Protein AF-A0A815XI98-F1 (afdb_monomer_lite)

Organism: Adineta ricciae (NCBI:txid249248)

Structure (mmCIF, N/CA/C/O backbone):
data_AF-A0A815XI98-F1
#
_entry.id   AF-A0A815XI98-F1
#
loop_
_atom_site.group_PDB
_atom_site.id
_atom_site.type_symbol
_atom_site.label_atom_id
_atom_site.label_alt_id
_atom_site.label_comp_id
_atom_site.label_asym_id
_atom_site.label_entity_id
_atom_site.label_seq_id
_atom_site.pdbx_PDB_ins_code
_atom_site.Cartn_x
_atom_site.Cartn_y
_atom_site.Cartn_z
_atom_site.occupancy
_atom_site.B_iso_or_equiv
_atom_site.auth_seq_id
_atom_site.auth_comp_id
_atom_site.auth_asym_id
_atom_site.auth_atom_id
_atom_site.pdbx_PDB_model_num
ATOM 1 N N . MET A 1 1 ? 34.589 4.190 25.128 1.00 54.66 1 MET A N 1
ATOM 2 C CA . MET A 1 1 ? 33.987 3.028 24.433 1.00 54.66 1 MET A CA 1
ATOM 3 C C . MET A 1 1 ? 32.978 3.466 23.371 1.00 54.66 1 MET A C 1
ATOM 5 O O . MET A 1 1 ? 33.298 3.314 22.204 1.00 54.66 1 MET A O 1
ATOM 9 N N . LEU A 1 2 ? 31.839 4.085 23.725 1.00 56.47 2 LEU A N 1
ATOM 10 C CA . LEU A 1 2 ? 30.822 4.555 22.756 1.00 56.47 2 LEU A CA 1
ATOM 11 C C . LEU A 1 2 ? 31.383 5.462 21.649 1.00 56.47 2 LEU A C 1
ATOM 13 O O . LEU A 1 2 ? 31.062 5.278 20.483 1.00 56.47 2 LEU A O 1
ATOM 17 N N . LYS A 1 3 ? 32.297 6.374 21.998 1.00 63.66 3 LYS A N 1
ATOM 18 C CA . LYS A 1 3 ? 32.997 7.234 21.032 1.00 63.66 3 LYS A CA 1
ATOM 19 C C . LYS A 1 3 ? 33.778 6.442 19.970 1.00 63.66 3 LYS A C 1
ATOM 21 O O . LYS A 1 3 ? 33.716 6.784 18.801 1.00 63.66 3 LYS A O 1
ATOM 26 N N . ILE A 1 4 ? 34.463 5.362 20.354 1.00 65.94 4 ILE A N 1
ATOM 27 C CA . ILE A 1 4 ? 35.226 4.506 19.423 1.00 65.94 4 ILE A CA 1
ATOM 28 C C . ILE A 1 4 ? 34.272 3.709 18.526 1.00 65.94 4 ILE A C 1
ATOM 30 O O . ILE A 1 4 ? 34.509 3.583 17.329 1.00 65.94 4 ILE A O 1
ATOM 34 N N . PHE A 1 5 ? 33.153 3.230 19.076 1.00 60.12 5 PHE A N 1
ATOM 35 C CA . PHE A 1 5 ? 32.106 2.594 18.275 1.00 60.12 5 PHE A CA 1
ATOM 36 C C . PHE A 1 5 ? 31.505 3.556 17.249 1.00 60.12 5 PHE A C 1
ATOM 38 O O . PHE A 1 5 ? 31.432 3.210 16.077 1.00 60.12 5 PHE A O 1
ATOM 45 N N . ALA A 1 6 ? 31.149 4.774 17.654 1.00 61.34 6 ALA A N 1
ATOM 46 C CA . ALA A 1 6 ? 30.619 5.775 16.734 1.00 61.34 6 ALA A CA 1
ATOM 47 C C . ALA A 1 6 ? 31.638 6.137 15.641 1.00 61.34 6 ALA A C 1
ATOM 49 O O . ALA A 1 6 ? 31.284 6.182 14.468 1.00 61.34 6 ALA A O 1
ATOM 50 N N . LEU A 1 7 ? 32.912 6.325 16.007 1.00 65.50 7 LEU A N 1
ATOM 51 C CA . LEU A 1 7 ? 33.977 6.639 15.052 1.00 65.50 7 LEU A CA 1
ATOM 52 C C . LEU A 1 7 ? 34.258 5.492 14.074 1.00 65.50 7 LEU A C 1
ATOM 54 O O . LEU A 1 7 ? 34.400 5.759 12.886 1.00 65.50 7 LEU A O 1
ATOM 58 N N . SER A 1 8 ? 34.289 4.232 14.528 1.00 66.44 8 SER A N 1
ATOM 59 C CA . SER A 1 8 ? 34.468 3.081 13.622 1.00 66.44 8 SER A CA 1
ATOM 60 C C . SER A 1 8 ? 33.326 2.975 12.610 1.00 66.44 8 SER A C 1
ATOM 62 O O . SER A 1 8 ? 33.580 2.873 11.416 1.00 66.44 8 SER A O 1
ATOM 64 N N . VAL A 1 9 ? 32.075 3.131 13.059 1.00 64.25 9 VAL A N 1
ATOM 65 C CA . VAL A 1 9 ? 30.903 3.127 12.172 1.00 64.25 9 VAL A CA 1
ATOM 66 C C . VAL A 1 9 ? 30.964 4.272 11.160 1.00 64.25 9 VAL A C 1
ATOM 68 O O . VAL A 1 9 ? 30.752 4.040 9.977 1.00 64.25 9 VAL A O 1
ATOM 71 N N . LEU A 1 10 ? 31.292 5.493 11.596 1.00 63.66 10 LEU A N 1
ATOM 72 C CA . LEU A 1 10 ? 31.389 6.665 10.719 1.00 63.66 10 LEU A CA 1
ATOM 73 C C . LEU A 1 10 ? 32.532 6.564 9.695 1.00 63.66 10 LEU A C 1
ATOM 75 O O . LEU A 1 10 ? 32.391 7.043 8.570 1.00 63.66 10 LEU A O 1
ATOM 79 N N . LEU A 1 11 ? 33.662 5.958 10.067 1.00 63.94 11 LEU A N 1
ATOM 80 C CA . LEU A 1 11 ? 34.825 5.795 9.189 1.00 63.94 11 LEU A CA 1
ATOM 81 C C . LEU A 1 11 ? 34.661 4.648 8.179 1.00 63.94 11 LEU A C 1
ATOM 83 O O . LEU A 1 11 ? 35.259 4.721 7.103 1.00 63.94 11 LEU A O 1
ATOM 87 N N . ASP A 1 12 ? 33.837 3.646 8.495 1.00 62.38 12 ASP A N 1
ATOM 88 C CA . ASP A 1 12 ? 33.505 2.524 7.608 1.00 62.38 12 ASP A CA 1
ATOM 89 C C . ASP A 1 12 ? 32.353 2.843 6.628 1.00 62.38 12 ASP A C 1
ATOM 91 O O . ASP A 1 12 ? 32.101 2.068 5.700 1.00 62.38 12 ASP A O 1
ATOM 95 N N . MET A 1 13 ? 31.672 3.993 6.767 1.00 60.31 13 MET A N 1
ATOM 96 C CA . MET A 1 13 ? 30.666 4.444 5.796 1.00 60.31 13 MET A CA 1
ATOM 97 C C . MET A 1 13 ? 31.319 4.769 4.444 1.00 60.31 13 MET A C 1
ATOM 99 O O . MET A 1 13 ? 32.138 5.693 4.319 1.00 60.31 13 MET A O 1
ATOM 103 N N . LYS A 1 14 ? 30.941 3.980 3.429 1.00 52.94 14 LYS A N 1
ATOM 104 C CA . LYS A 1 14 ? 31.511 4.052 2.080 1.00 52.94 14 LYS A CA 1
ATOM 105 C C . LYS A 1 14 ? 30.883 5.134 1.206 1.00 52.94 14 LYS A C 1
ATOM 107 O O . LYS A 1 14 ? 31.637 5.706 0.438 1.00 52.94 14 LYS A O 1
ATOM 112 N N . ASP A 1 15 ? 29.597 5.466 1.371 1.00 46.56 15 ASP A N 1
ATOM 113 C CA . ASP A 1 15 ? 28.979 6.624 0.708 1.00 46.56 15 ASP A CA 1
ATOM 114 C C . ASP A 1 15 ? 27.633 7.054 1.337 1.00 46.56 15 ASP A C 1
ATOM 116 O O . ASP A 1 15 ? 26.869 6.187 1.770 1.00 46.56 15 ASP A O 1
ATOM 120 N N . PRO A 1 16 ? 27.314 8.367 1.357 1.00 47.84 16 PRO A N 1
ATOM 121 C CA . PRO A 1 16 ? 28.192 9.474 0.973 1.00 47.84 16 PRO A CA 1
ATOM 122 C C . PRO A 1 16 ? 29.319 9.679 1.995 1.00 47.84 16 PRO A C 1
ATOM 124 O O . PRO A 1 16 ? 29.138 9.496 3.202 1.00 47.84 16 PRO A O 1
ATOM 127 N N . LEU A 1 17 ? 30.504 10.064 1.519 1.00 57.66 17 LEU A N 1
ATOM 128 C CA . LEU A 1 17 ? 31.638 10.379 2.387 1.00 57.66 17 LEU A CA 1
ATOM 129 C C . LEU A 1 17 ? 31.321 11.633 3.226 1.00 57.66 17 LEU A C 1
ATOM 131 O O . LEU A 1 17 ? 31.440 12.756 2.751 1.00 57.66 17 LEU A O 1
ATOM 135 N N . ILE A 1 18 ? 30.931 11.436 4.489 1.00 61.84 18 ILE A N 1
ATOM 136 C CA . ILE A 1 18 ? 30.542 12.522 5.417 1.00 61.84 18 ILE A CA 1
ATOM 137 C C . ILE A 1 18 ? 31.708 13.482 5.723 1.00 61.84 18 ILE A C 1
ATOM 139 O O . ILE A 1 18 ? 31.492 14.656 6.008 1.00 61.84 18 ILE A O 1
ATOM 143 N N . PHE A 1 19 ? 32.945 12.984 5.667 1.00 69.94 19 PHE A N 1
ATOM 144 C CA . PHE A 1 19 ? 34.149 13.710 6.068 1.00 69.94 19 PHE A CA 1
ATOM 145 C C . PHE A 1 19 ? 35.164 13.767 4.933 1.00 69.94 19 PHE A C 1
ATOM 147 O O . PHE A 1 19 ? 35.388 12.763 4.246 1.00 69.94 19 PHE A O 1
ATOM 154 N N . GLU A 1 20 ? 35.833 14.912 4.814 1.00 78.38 20 GLU A N 1
ATOM 155 C CA . GLU A 1 20 ? 36.963 15.098 3.907 1.00 78.38 20 GLU A CA 1
ATOM 156 C C . GLU A 1 20 ? 38.133 14.171 4.275 1.00 78.38 20 GLU A C 1
ATOM 158 O O . GLU A 1 20 ? 38.269 13.716 5.414 1.00 78.38 20 GLU A O 1
ATOM 163 N N . ILE A 1 21 ? 39.018 13.897 3.313 1.00 76.00 21 ILE A N 1
ATOM 164 C CA . ILE A 1 21 ? 40.137 12.951 3.476 1.00 76.00 21 ILE A CA 1
ATOM 165 C C . ILE A 1 21 ? 41.007 13.300 4.692 1.00 76.00 21 ILE A C 1
ATOM 167 O O . ILE A 1 21 ? 41.386 12.406 5.449 1.00 76.00 21 ILE A O 1
ATOM 171 N N . GLN A 1 22 ? 41.290 14.586 4.905 1.00 76.94 22 GLN A N 1
ATOM 172 C CA . GLN A 1 22 ? 42.129 15.046 6.009 1.00 76.94 22 GLN A CA 1
ATOM 173 C C . GLN A 1 22 ? 41.424 14.892 7.365 1.00 76.94 22 GLN A C 1
ATOM 175 O O . GLN A 1 22 ? 41.992 14.319 8.290 1.00 76.94 22 GLN A O 1
ATOM 180 N N . GLN A 1 23 ? 40.136 15.240 7.441 1.00 78.19 23 GLN A N 1
ATOM 181 C CA . GLN A 1 23 ? 39.309 15.008 8.631 1.00 78.19 23 GLN A CA 1
ATOM 182 C C . GLN A 1 23 ? 39.210 13.514 8.975 1.00 78.19 23 GLN A C 1
ATOM 184 O O . GLN A 1 23 ? 39.275 13.134 10.139 1.00 78.19 23 GLN A O 1
ATOM 189 N N . ARG A 1 24 ? 39.107 12.633 7.970 1.00 76.00 24 ARG A N 1
ATOM 190 C CA . ARG A 1 24 ? 39.128 11.177 8.187 1.00 76.00 24 ARG A CA 1
ATOM 191 C C . ARG A 1 24 ? 40.455 10.698 8.764 1.00 76.00 24 ARG A C 1
ATOM 193 O O . ARG A 1 24 ? 40.449 9.792 9.592 1.00 76.00 24 ARG A O 1
ATOM 200 N N . GLN A 1 25 ? 41.580 11.262 8.331 1.00 78.25 25 GLN A N 1
ATOM 201 C CA . GLN A 1 25 ? 42.891 10.929 8.893 1.00 78.25 25 GLN A CA 1
ATOM 202 C C . GLN A 1 25 ? 42.990 11.372 10.357 1.00 78.25 25 GLN A C 1
ATOM 204 O O . GLN A 1 25 ? 43.386 10.564 11.197 1.00 78.25 25 GLN A O 1
ATOM 209 N N . ASP A 1 26 ? 42.531 12.581 10.679 1.00 81.69 26 ASP A N 1
ATOM 210 C CA . ASP A 1 26 ? 42.512 13.096 12.053 1.00 81.69 26 ASP A CA 1
ATOM 211 C C . ASP A 1 26 ? 41.617 12.245 12.970 1.00 81.69 26 ASP A C 1
ATOM 213 O O . ASP A 1 26 ? 42.039 11.835 14.053 1.00 81.69 26 ASP A O 1
ATOM 217 N N . LEU A 1 27 ? 40.420 11.872 12.505 1.00 81.62 27 LEU A N 1
ATOM 218 C CA . LEU A 1 27 ? 39.495 11.002 13.242 1.00 81.62 27 LEU A CA 1
ATOM 219 C C . LEU A 1 27 ? 40.046 9.579 13.431 1.00 81.62 27 LEU A C 1
ATOM 221 O O . LEU A 1 27 ? 39.826 8.963 14.476 1.00 81.62 27 LEU A O 1
ATOM 225 N N . ARG A 1 28 ? 40.786 9.042 12.448 1.00 82.38 28 ARG A N 1
ATOM 226 C CA . ARG A 1 28 ? 41.479 7.745 12.573 1.00 82.38 28 ARG A CA 1
ATOM 227 C C . ARG A 1 28 ? 42.551 7.799 13.658 1.00 82.38 28 ARG A C 1
ATOM 229 O O . ARG A 1 28 ? 42.597 6.904 14.499 1.00 82.38 28 ARG A O 1
ATOM 236 N N . LEU A 1 29 ? 43.371 8.851 13.670 1.00 83.06 29 LEU A N 1
ATOM 237 C CA . LEU A 1 29 ? 44.389 9.073 14.701 1.00 83.06 29 LEU A CA 1
ATOM 238 C C . LEU A 1 29 ? 43.757 9.228 16.087 1.00 83.06 29 LEU A C 1
ATOM 240 O O . LEU A 1 29 ? 44.207 8.613 17.053 1.00 83.06 29 LEU A O 1
ATOM 244 N N . GLU A 1 30 ? 42.677 10.000 16.184 1.00 84.12 30 GLU A N 1
ATOM 245 C CA . GLU A 1 30 ? 41.928 10.182 17.424 1.00 84.12 30 GLU A CA 1
ATOM 246 C C . GLU A 1 30 ? 41.351 8.858 17.942 1.00 84.12 30 GLU A C 1
ATOM 248 O O . GLU A 1 30 ? 41.430 8.572 19.143 1.00 84.12 30 GLU A O 1
ATOM 253 N N . MET A 1 31 ? 40.806 8.026 17.049 1.00 81.06 31 MET A N 1
ATOM 254 C CA . MET A 1 31 ? 40.276 6.712 17.404 1.00 81.06 31 MET A CA 1
ATOM 255 C C . MET A 1 31 ? 41.380 5.782 17.918 1.00 81.06 31 MET A C 1
ATOM 257 O O . MET A 1 31 ? 41.181 5.132 18.945 1.00 81.06 31 MET A O 1
ATOM 261 N N . ILE A 1 32 ? 42.543 5.752 17.260 1.00 85.06 32 ILE A N 1
ATOM 262 C CA . ILE A 1 32 ? 43.678 4.904 17.656 1.00 85.06 32 ILE A CA 1
ATOM 263 C C . ILE A 1 32 ? 44.251 5.346 19.008 1.00 85.06 32 ILE A C 1
ATOM 265 O O . ILE A 1 32 ? 44.410 4.514 19.902 1.00 85.06 32 ILE A O 1
ATOM 269 N N . ASN A 1 33 ? 44.461 6.649 19.208 1.00 84.62 33 ASN A N 1
ATOM 270 C CA . ASN A 1 33 ? 44.928 7.197 20.484 1.00 84.62 33 ASN A CA 1
ATOM 271 C C . ASN A 1 33 ? 43.933 6.906 21.618 1.00 84.62 33 ASN A C 1
ATOM 273 O O . ASN A 1 33 ? 44.312 6.471 22.706 1.00 84.62 33 ASN A O 1
ATOM 277 N N . SER A 1 34 ? 42.636 7.092 21.355 1.00 83.38 34 SER A N 1
ATOM 278 C CA . SER A 1 34 ? 41.578 6.787 22.325 1.00 83.38 34 SER A CA 1
ATOM 279 C C . SER A 1 34 ? 41.538 5.299 22.674 1.00 83.38 34 SER A C 1
ATOM 281 O O . SER A 1 34 ? 41.301 4.943 23.829 1.00 83.38 34 SER A O 1
ATOM 283 N N . LEU A 1 35 ? 41.762 4.426 21.688 1.00 84.12 35 LEU A N 1
ATOM 284 C CA . LEU A 1 35 ? 41.793 2.982 21.879 1.00 84.12 35 LEU A CA 1
ATOM 285 C C . LEU A 1 35 ? 42.987 2.561 22.744 1.00 84.12 35 LEU A C 1
ATOM 287 O O . LEU A 1 35 ? 42.787 1.832 23.714 1.00 84.12 35 LEU A O 1
ATOM 291 N N . GLN A 1 36 ? 44.189 3.071 22.458 1.00 85.50 36 GLN A N 1
ATOM 292 C CA . GLN A 1 36 ? 45.397 2.798 23.248 1.00 85.50 36 GLN A CA 1
ATOM 293 C C . GLN A 1 36 ? 45.235 3.179 24.720 1.00 85.50 36 GLN A C 1
ATOM 295 O O . GLN A 1 36 ? 45.590 2.399 25.598 1.00 85.50 36 GLN A O 1
ATOM 300 N N . ILE A 1 37 ? 44.659 4.351 24.996 1.00 86.25 37 ILE A N 1
ATOM 301 C CA . ILE A 1 37 ? 44.446 4.835 26.368 1.00 86.25 37 ILE A CA 1
ATOM 302 C C . ILE A 1 37 ? 43.427 3.962 27.115 1.00 86.25 37 ILE A C 1
ATOM 304 O O . ILE A 1 37 ? 43.558 3.725 28.316 1.00 86.25 37 ILE A O 1
ATOM 308 N N . LEU A 1 38 ? 42.388 3.491 26.420 1.00 84.12 38 LEU A N 1
ATOM 309 C CA . LEU A 1 38 ? 41.293 2.749 27.042 1.00 84.12 38 LEU A CA 1
ATOM 310 C C . LEU A 1 38 ? 41.606 1.266 27.247 1.00 84.12 38 LEU A C 1
ATOM 312 O O . LEU A 1 38 ? 41.180 0.705 28.256 1.00 84.12 38 LEU A O 1
ATOM 316 N N . LEU A 1 39 ? 42.331 0.631 26.322 1.00 84.81 39 LEU A N 1
ATOM 317 C CA . LEU A 1 39 ? 42.573 -0.815 26.316 1.00 84.81 39 LEU A CA 1
ATOM 318 C C . LEU A 1 39 ? 43.079 -1.385 27.653 1.00 84.81 39 LEU A C 1
ATOM 320 O O . LEU A 1 39 ? 42.481 -2.363 28.108 1.00 84.81 39 LEU A O 1
ATOM 324 N N . PRO A 1 40 ? 44.084 -0.795 28.336 1.00 87.00 40 PRO A N 1
ATOM 325 C CA . PRO A 1 40 ? 44.597 -1.318 29.605 1.00 87.00 40 PRO A CA 1
ATOM 326 C C . PRO A 1 40 ? 43.536 -1.449 30.703 1.00 87.00 40 PRO A C 1
ATOM 328 O O . PRO A 1 40 ? 43.614 -2.357 31.528 1.00 87.00 40 PRO A O 1
ATOM 331 N N . ASN A 1 41 ? 42.505 -0.603 30.684 1.00 83.12 41 ASN A N 1
ATOM 332 C CA . ASN A 1 41 ? 41.487 -0.530 31.735 1.00 83.12 41 ASN A CA 1
ATOM 333 C C . ASN A 1 41 ? 40.237 -1.377 31.445 1.00 83.12 41 ASN A C 1
ATOM 335 O O . ASN A 1 41 ? 39.318 -1.426 32.260 1.00 83.12 41 ASN A O 1
ATOM 339 N N . LEU A 1 42 ? 40.173 -2.042 30.288 1.00 80.31 42 LEU A N 1
ATOM 340 C CA . LEU A 1 42 ? 39.021 -2.845 29.879 1.00 80.31 42 LEU A CA 1
ATOM 341 C C . LEU A 1 42 ? 39.196 -4.331 30.225 1.00 80.31 42 LEU A C 1
ATOM 343 O O . LEU A 1 42 ? 40.313 -4.850 30.275 1.00 80.31 42 LEU A O 1
ATOM 347 N N . SER A 1 43 ? 38.077 -5.037 30.421 1.00 76.44 43 SER A N 1
ATOM 348 C CA . SER A 1 43 ? 38.062 -6.510 30.476 1.00 76.44 43 SER A CA 1
ATOM 349 C C . SER A 1 43 ? 38.537 -7.112 29.147 1.00 76.44 43 SER A C 1
ATOM 351 O O . SER A 1 43 ? 38.374 -6.462 28.108 1.00 76.44 43 SER A O 1
ATOM 353 N N . LEU A 1 44 ? 39.022 -8.359 29.150 1.00 71.50 44 LEU A N 1
ATOM 354 C CA . LEU A 1 44 ? 39.527 -9.036 27.947 1.00 71.50 44 LEU A CA 1
ATOM 355 C C . LEU A 1 44 ? 38.529 -8.998 26.781 1.00 71.50 44 LEU A C 1
ATOM 357 O O . LEU A 1 44 ? 38.919 -8.716 25.651 1.00 71.50 44 LEU A O 1
ATOM 361 N N . LEU A 1 45 ? 37.241 -9.223 27.050 1.00 64.31 45 LEU A N 1
ATOM 362 C CA . LEU A 1 45 ? 36.208 -9.260 26.012 1.00 64.31 45 LEU A CA 1
ATOM 363 C C . LEU A 1 45 ? 35.997 -7.897 25.347 1.00 64.31 45 LEU A C 1
ATOM 365 O O . LEU A 1 45 ? 36.019 -7.795 24.123 1.00 64.31 45 LEU A O 1
ATOM 369 N N . PHE A 1 46 ? 35.847 -6.834 26.141 1.00 67.00 46 PHE A N 1
ATOM 370 C CA . PHE A 1 46 ? 35.688 -5.477 25.608 1.00 67.00 46 PHE A CA 1
ATOM 371 C C . PHE A 1 46 ? 36.953 -4.972 24.909 1.00 67.00 46 PHE A C 1
ATOM 373 O O . PHE A 1 46 ? 36.850 -4.290 23.891 1.00 67.00 46 PHE A O 1
ATOM 380 N N . ALA A 1 47 ? 38.134 -5.328 25.421 1.00 75.81 47 ALA A N 1
ATOM 381 C CA . ALA A 1 47 ? 39.403 -5.017 24.774 1.00 75.81 47 ALA A CA 1
ATOM 382 C C . ALA A 1 47 ? 39.517 -5.712 23.407 1.00 75.81 47 ALA A C 1
ATOM 384 O O . ALA A 1 47 ? 39.805 -5.063 22.405 1.00 75.81 47 ALA A O 1
ATOM 385 N N . THR A 1 48 ? 39.195 -7.007 23.357 1.00 71.62 48 THR A N 1
ATOM 386 C CA . THR A 1 48 ? 39.200 -7.819 22.132 1.00 71.62 48 THR A CA 1
ATOM 387 C C . THR A 1 48 ? 38.217 -7.286 21.091 1.00 71.62 48 THR A C 1
ATOM 389 O O . THR A 1 48 ? 38.577 -7.119 19.928 1.00 71.62 48 THR A O 1
ATOM 392 N N . LEU A 1 49 ? 36.991 -6.958 21.507 1.00 69.00 49 LEU A N 1
ATOM 393 C CA . LEU A 1 49 ? 35.956 -6.425 20.624 1.00 69.00 49 LEU A CA 1
ATOM 394 C C . LEU A 1 49 ? 36.382 -5.098 19.980 1.00 69.00 49 LEU A C 1
ATOM 396 O O . LEU A 1 49 ? 36.272 -4.943 18.767 1.00 69.00 49 LEU A O 1
ATOM 400 N N . LEU A 1 50 ? 36.880 -4.147 20.777 1.00 69.69 50 LEU A N 1
ATOM 401 C CA . LEU A 1 50 ? 37.327 -2.854 20.253 1.00 69.69 50 LEU A CA 1
ATOM 402 C C . LEU A 1 50 ? 38.560 -2.992 19.352 1.00 69.69 50 LEU A C 1
ATOM 404 O O . LEU A 1 50 ? 38.651 -2.308 18.337 1.00 69.69 50 LEU A O 1
ATOM 408 N N . PHE A 1 51 ? 39.478 -3.896 19.691 1.00 80.69 51 PHE A N 1
ATOM 409 C CA . PHE A 1 51 ? 40.659 -4.167 18.879 1.00 80.69 51 PHE A CA 1
ATOM 410 C C . PHE A 1 51 ? 40.303 -4.724 17.500 1.00 80.69 51 PHE A C 1
ATOM 412 O O . PHE A 1 51 ? 40.790 -4.206 16.500 1.00 80.69 51 PHE A O 1
ATOM 419 N N . ILE A 1 52 ? 39.409 -5.717 17.435 1.00 73.31 52 ILE A N 1
ATOM 420 C CA . ILE A 1 52 ? 38.909 -6.278 16.169 1.00 73.31 52 ILE A CA 1
ATOM 421 C C . ILE A 1 52 ? 38.216 -5.198 15.341 1.00 73.31 52 ILE A C 1
ATOM 423 O O . ILE A 1 52 ? 38.488 -5.063 14.152 1.00 73.31 52 ILE A O 1
ATOM 427 N N . ARG A 1 53 ? 37.361 -4.386 15.975 1.00 69.00 53 ARG A N 1
ATOM 428 C CA . ARG A 1 53 ? 36.630 -3.309 15.294 1.00 69.00 53 ARG A CA 1
ATOM 429 C C . ARG A 1 53 ? 37.540 -2.266 14.665 1.00 69.00 53 ARG A C 1
ATOM 431 O O . ARG A 1 53 ? 37.233 -1.776 13.587 1.00 69.00 53 ARG A O 1
ATOM 438 N N . CYS A 1 54 ? 38.648 -1.933 15.314 1.00 75.56 54 CYS A N 1
ATOM 439 C CA . CYS A 1 54 ? 39.592 -0.958 14.781 1.00 75.56 54 CYS A CA 1
ATOM 440 C C . CYS A 1 54 ? 40.674 -1.593 13.893 1.00 75.56 54 CYS A C 1
ATOM 442 O O . CYS A 1 54 ? 41.481 -0.860 13.329 1.00 75.56 54 CYS A O 1
ATOM 444 N N . TYR A 1 55 ? 40.698 -2.922 13.734 1.00 79.06 55 TYR A N 1
ATOM 445 C CA . TYR A 1 55 ? 41.781 -3.637 13.053 1.00 79.06 55 TYR A CA 1
ATOM 446 C C . TYR A 1 55 ? 41.917 -3.296 11.563 1.00 79.06 55 TYR A C 1
ATOM 448 O O . TYR A 1 55 ? 43.005 -3.420 11.007 1.00 79.06 55 TYR A O 1
ATOM 456 N N . SER A 1 56 ? 40.865 -2.779 10.921 1.00 73.31 56 SER A N 1
ATOM 457 C CA . SER A 1 56 ? 40.948 -2.223 9.560 1.00 73.31 56 SER A CA 1
ATOM 458 C C . SER A 1 56 ? 41.988 -1.099 9.435 1.00 73.31 56 SER A C 1
ATOM 460 O O . SER A 1 56 ? 42.497 -0.843 8.347 1.00 73.31 56 SER A O 1
ATOM 462 N N . LEU A 1 57 ? 42.352 -0.451 10.549 1.00 76.12 57 LEU A N 1
ATOM 463 C CA . LEU A 1 57 ? 43.378 0.588 10.595 1.00 76.12 57 LEU A CA 1
ATOM 464 C C . LEU A 1 57 ? 44.805 0.069 10.820 1.00 76.12 57 LEU A C 1
ATOM 466 O O . LEU A 1 57 ? 45.741 0.871 10.843 1.00 76.12 57 LEU A O 1
ATOM 470 N N . TYR A 1 58 ? 44.991 -1.247 10.954 1.00 77.69 58 TYR A N 1
ATOM 471 C CA . TYR A 1 58 ? 46.297 -1.872 11.169 1.00 77.69 58 TYR A CA 1
ATOM 472 C C . TYR A 1 58 ? 47.319 -1.481 10.090 1.00 77.69 58 TYR A C 1
ATOM 474 O O . TYR A 1 58 ? 48.462 -1.163 10.415 1.00 77.69 58 TYR A O 1
ATOM 482 N N . GLU A 1 59 ? 46.901 -1.428 8.820 1.00 75.69 59 GLU A N 1
ATOM 483 C CA . GLU A 1 59 ? 47.773 -1.051 7.695 1.00 75.69 59 GLU A CA 1
ATOM 484 C C . GLU A 1 59 ? 48.285 0.396 7.791 1.00 75.69 59 GLU A C 1
ATOM 486 O O . GLU A 1 59 ? 49.363 0.705 7.289 1.00 75.69 59 GLU A O 1
ATOM 491 N N . TYR A 1 60 ? 47.545 1.280 8.469 1.00 75.12 60 TYR A N 1
ATOM 492 C CA . TYR A 1 60 ? 47.888 2.697 8.594 1.00 75.12 60 TYR A CA 1
ATOM 493 C C . TYR A 1 60 ? 48.768 3.004 9.815 1.00 75.12 60 TYR A C 1
ATOM 495 O O . TYR A 1 60 ? 49.566 3.938 9.764 1.00 75.12 60 TYR A O 1
ATOM 503 N N . GLN A 1 61 ? 48.639 2.248 10.913 1.00 79.50 61 GLN A N 1
ATOM 504 C CA . GLN A 1 61 ? 49.438 2.431 12.135 1.00 79.50 61 GLN A CA 1
ATOM 505 C C . GLN A 1 61 ? 49.804 1.100 12.795 1.00 79.50 61 GLN A C 1
ATOM 507 O O . GLN A 1 61 ? 49.436 0.817 13.937 1.00 79.50 61 GLN A O 1
ATOM 512 N N . SER A 1 62 ? 50.584 0.290 12.088 1.00 79.25 62 SER A N 1
ATOM 513 C CA . SER A 1 62 ? 50.985 -1.039 12.551 1.00 79.25 62 SER A CA 1
ATOM 514 C C . SER A 1 62 ? 51.613 -1.010 13.949 1.00 79.25 62 SER A C 1
ATOM 516 O O . SER A 1 62 ? 51.174 -1.755 14.819 1.00 79.25 62 SER A O 1
ATOM 518 N N . VAL A 1 63 ? 52.563 -0.108 14.221 1.00 84.25 63 VAL A N 1
ATOM 519 C CA . VAL A 1 63 ? 53.273 -0.002 15.517 1.00 84.25 63 VAL A CA 1
ATOM 520 C C . VAL A 1 63 ? 52.313 0.148 16.704 1.00 84.25 63 VAL A C 1
ATOM 522 O O . VAL A 1 63 ? 52.474 -0.525 17.721 1.00 84.25 63 VAL A O 1
ATOM 525 N N . ALA A 1 64 ? 51.279 0.980 16.558 1.00 82.62 64 ALA A N 1
ATOM 526 C CA . ALA A 1 64 ? 50.276 1.194 17.595 1.00 82.62 64 ALA A CA 1
ATOM 527 C C . ALA A 1 64 ? 49.495 -0.093 17.900 1.00 82.62 64 ALA A C 1
ATOM 529 O O . ALA A 1 64 ? 49.247 -0.408 19.062 1.00 82.62 64 ALA A O 1
ATOM 530 N N . PHE A 1 65 ? 49.151 -0.861 16.865 1.00 84.69 65 PHE A N 1
ATOM 531 C CA . PHE A 1 65 ? 48.435 -2.127 17.006 1.00 84.69 65 PHE A CA 1
ATOM 532 C C . PHE A 1 65 ? 49.288 -3.257 17.582 1.00 84.69 65 PHE A C 1
ATOM 534 O O . PHE A 1 65 ? 48.728 -4.125 18.245 1.00 84.69 65 PHE A O 1
ATOM 541 N N . HIS A 1 66 ? 50.610 -3.247 17.386 1.00 85.44 66 HIS A N 1
ATOM 542 C CA . HIS A 1 66 ? 51.499 -4.209 18.052 1.00 85.44 66 HIS A CA 1
ATOM 543 C C . HIS A 1 66 ? 51.462 -3.999 19.573 1.00 85.44 66 HIS A C 1
ATOM 545 O O . HIS A 1 66 ? 51.172 -4.930 20.315 1.00 85.44 66 HIS A O 1
ATOM 551 N N . GLN A 1 67 ? 51.606 -2.751 20.033 1.00 86.50 67 GLN A N 1
ATOM 552 C CA . GLN A 1 67 ? 51.511 -2.408 21.462 1.00 86.50 67 GLN A CA 1
ATOM 553 C C . GLN A 1 67 ? 50.142 -2.770 22.060 1.00 86.50 67 GLN A C 1
ATOM 555 O O . GLN A 1 67 ? 50.036 -3.247 23.187 1.00 86.50 67 GLN A O 1
ATOM 560 N N . MET A 1 68 ? 49.064 -2.571 21.298 1.00 88.31 68 MET A N 1
ATOM 561 C CA . MET A 1 68 ? 47.723 -2.983 21.719 1.00 88.31 68 MET A CA 1
ATOM 562 C C . MET A 1 68 ? 47.556 -4.505 21.772 1.00 88.31 68 MET A C 1
ATOM 564 O O . MET A 1 68 ? 46.873 -5.007 22.664 1.00 88.31 68 MET A O 1
ATOM 568 N N . ALA A 1 69 ? 48.166 -5.237 20.838 1.00 86.81 69 ALA A N 1
ATOM 569 C CA . ALA A 1 69 ? 48.148 -6.693 20.832 1.00 86.81 69 ALA A CA 1
ATOM 570 C C . ALA A 1 69 ? 48.861 -7.255 22.068 1.00 86.81 69 ALA A C 1
ATOM 572 O O . ALA A 1 69 ? 48.315 -8.151 22.703 1.00 86.81 69 ALA A O 1
ATOM 573 N N . GLU A 1 70 ? 49.995 -6.678 22.478 1.00 88.38 70 GLU A N 1
ATOM 574 C CA . GLU A 1 70 ? 50.692 -7.048 23.720 1.00 88.38 70 GLU A CA 1
ATOM 575 C C . GLU A 1 70 ? 49.785 -6.903 24.954 1.00 88.38 70 GLU A C 1
ATOM 577 O O . GLU A 1 70 ? 49.661 -7.839 25.745 1.00 88.38 70 GLU A O 1
ATOM 582 N N . ILE A 1 71 ? 49.060 -5.782 25.070 1.00 87.94 71 ILE A N 1
ATOM 583 C CA . ILE A 1 71 ? 48.087 -5.552 26.156 1.00 87.94 71 ILE A CA 1
ATOM 584 C C . ILE A 1 71 ? 46.986 -6.625 26.149 1.00 87.94 71 ILE A C 1
ATOM 586 O O . ILE A 1 71 ? 46.536 -7.090 27.200 1.00 87.94 71 ILE A O 1
ATOM 590 N N . ILE A 1 72 ? 46.523 -7.027 24.964 1.00 86.06 72 ILE A N 1
ATOM 591 C CA . ILE A 1 72 ? 45.496 -8.063 24.821 1.00 86.06 72 ILE A CA 1
ATOM 592 C C . ILE A 1 72 ? 46.059 -9.440 25.155 1.00 86.06 72 ILE A C 1
ATOM 594 O O . ILE A 1 72 ? 45.360 -10.202 25.810 1.00 86.06 72 ILE A O 1
ATOM 598 N N . ILE A 1 73 ? 47.299 -9.755 24.778 1.00 87.31 73 ILE A N 1
ATOM 599 C CA . ILE A 1 73 ? 47.984 -11.016 25.112 1.00 87.31 73 ILE A CA 1
ATOM 600 C C . ILE A 1 73 ? 48.165 -11.145 26.628 1.00 87.31 73 ILE A C 1
ATOM 602 O O . ILE A 1 73 ? 47.900 -12.203 27.206 1.00 87.31 73 ILE A O 1
ATOM 606 N N . GLU A 1 74 ? 48.554 -10.061 27.299 1.00 87.75 74 GLU A N 1
ATOM 607 C CA . GLU A 1 74 ? 48.674 -10.027 28.756 1.00 87.75 74 GLU A CA 1
ATOM 608 C C . GLU A 1 74 ? 47.316 -10.290 29.427 1.00 87.75 74 GLU A C 1
ATOM 610 O O . GLU A 1 74 ? 47.182 -11.167 30.286 1.00 87.75 74 GLU A O 1
ATOM 615 N N . LYS A 1 75 ? 46.262 -9.595 28.982 1.00 84.19 75 LYS A N 1
ATOM 616 C CA . LYS A 1 75 ? 44.890 -9.817 29.468 1.00 84.19 75 LYS A CA 1
ATOM 617 C C . LYS A 1 75 ? 44.385 -11.216 29.155 1.00 84.19 75 LYS A C 1
ATOM 619 O O . LYS A 1 75 ? 43.713 -11.819 29.987 1.00 84.19 75 LYS A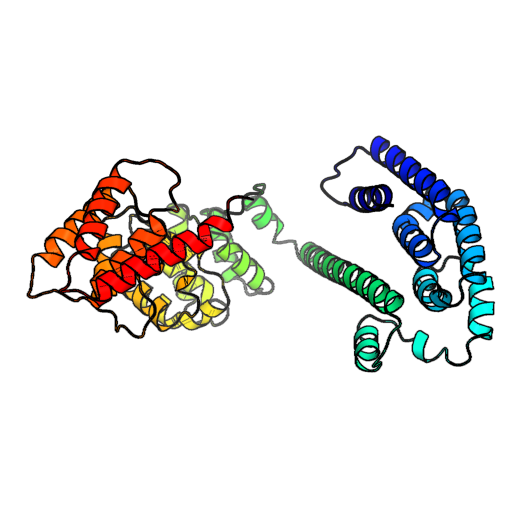 O 1
ATOM 624 N N . PHE A 1 76 ? 44.722 -11.728 27.977 1.00 83.06 76 PHE A N 1
ATOM 625 C CA . PHE A 1 76 ? 44.364 -13.063 27.534 1.00 83.06 76 PHE A CA 1
ATOM 626 C C . PHE A 1 76 ? 44.940 -14.088 28.496 1.00 83.06 76 PHE A C 1
ATOM 628 O O . PHE A 1 76 ? 44.216 -14.953 28.962 1.00 83.06 76 PHE A O 1
ATOM 635 N N . SER A 1 77 ? 46.202 -13.939 28.888 1.00 83.38 77 SER A N 1
ATOM 636 C CA . SER A 1 77 ? 46.879 -14.853 29.812 1.00 83.38 77 SER A CA 1
ATOM 637 C C . SER A 1 77 ? 46.254 -14.852 31.216 1.00 83.38 77 SER A C 1
ATOM 639 O O . SER A 1 77 ? 46.216 -15.889 31.880 1.00 83.38 77 SER A O 1
ATOM 641 N N . ASN A 1 78 ? 45.701 -13.712 31.641 1.00 81.56 78 ASN A N 1
ATOM 642 C CA . ASN A 1 78 ? 45.170 -13.505 32.989 1.00 81.56 78 ASN A CA 1
ATOM 643 C C . ASN A 1 78 ? 43.662 -13.814 33.140 1.00 81.56 78 ASN A C 1
ATOM 645 O O . ASN A 1 78 ? 43.229 -14.201 34.226 1.00 81.56 78 ASN A O 1
ATOM 649 N N . ASP A 1 79 ? 42.851 -13.688 32.083 1.00 72.38 79 ASP A N 1
ATOM 650 C CA . ASP A 1 79 ? 41.379 -13.796 32.141 1.00 72.38 79 ASP A CA 1
ATOM 651 C C . ASP A 1 79 ? 40.849 -15.139 31.592 1.00 72.38 79 ASP A C 1
ATOM 653 O O . ASP A 1 79 ? 40.207 -15.223 30.541 1.00 72.38 79 ASP A O 1
ATOM 657 N N . LYS A 1 80 ? 41.108 -16.216 32.351 1.00 72.50 80 LYS A N 1
ATOM 658 C CA . LYS A 1 80 ? 40.714 -17.608 32.039 1.00 72.50 80 LYS A CA 1
ATOM 659 C C . LYS A 1 80 ? 39.262 -17.818 31.569 1.00 72.50 80 LYS A C 1
ATOM 661 O O . LYS A 1 80 ? 39.087 -18.566 30.607 1.00 72.50 80 LYS A O 1
ATOM 666 N N . PRO A 1 81 ? 38.214 -17.236 32.190 1.00 63.16 81 PRO A N 1
ATOM 667 C CA . PRO A 1 81 ? 36.834 -17.507 31.771 1.00 63.16 81 PRO A CA 1
ATOM 668 C C . PRO A 1 81 ? 36.501 -16.965 30.374 1.00 63.16 81 PRO A C 1
ATOM 670 O O . PRO A 1 81 ? 35.581 -17.468 29.733 1.00 63.16 81 PRO A O 1
ATOM 673 N N . ASN A 1 82 ? 37.259 -15.978 29.891 1.00 62.22 82 ASN A N 1
ATOM 674 C CA . ASN A 1 82 ? 36.985 -15.253 28.652 1.00 62.22 82 ASN A CA 1
ATOM 675 C C . ASN A 1 82 ? 37.981 -15.572 27.518 1.00 62.22 82 ASN A C 1
ATOM 677 O O . ASN A 1 82 ? 37.802 -15.104 26.390 1.00 62.22 82 ASN A O 1
ATOM 681 N N . GLN A 1 83 ? 39.005 -16.389 27.793 1.00 70.81 83 GLN A N 1
ATOM 682 C CA . GLN A 1 83 ? 40.045 -16.787 26.836 1.00 70.81 83 GLN A CA 1
ATOM 683 C C . GLN A 1 83 ? 39.484 -17.465 25.581 1.00 70.81 83 GLN A C 1
ATOM 685 O O . GLN A 1 83 ? 39.916 -17.156 24.478 1.00 70.81 83 GLN A O 1
ATOM 690 N N . GLU A 1 84 ? 38.504 -18.361 25.711 1.00 65.69 84 GLU A N 1
ATOM 691 C CA . GLU A 1 84 ? 37.941 -19.081 24.555 1.00 65.69 84 GLU A CA 1
ATOM 692 C C . GLU A 1 84 ? 37.280 -18.139 23.545 1.00 65.69 84 GLU A C 1
ATOM 694 O O . GLU A 1 84 ? 37.530 -18.230 22.343 1.00 65.69 84 GLU A O 1
ATOM 699 N N . ALA A 1 85 ? 36.460 -17.208 24.035 1.00 59.91 85 ALA A N 1
ATOM 700 C CA . ALA A 1 85 ? 35.770 -16.244 23.190 1.00 59.91 85 ALA A CA 1
ATOM 701 C C . ALA A 1 85 ? 36.762 -15.272 22.535 1.00 59.91 85 ALA A C 1
ATOM 703 O O . ALA A 1 85 ? 36.672 -15.011 21.335 1.00 59.91 85 ALA A O 1
ATOM 704 N N . ALA A 1 86 ? 37.748 -14.789 23.299 1.00 64.31 86 ALA A N 1
ATOM 705 C CA . ALA A 1 86 ? 38.799 -13.926 22.770 1.00 64.31 86 ALA A CA 1
ATOM 706 C C . ALA A 1 86 ? 39.662 -14.644 21.717 1.00 64.31 86 ALA A C 1
ATOM 708 O O . ALA A 1 86 ? 39.986 -14.062 20.685 1.00 64.31 86 ALA A O 1
ATOM 709 N N . PHE A 1 87 ? 39.974 -15.925 21.932 1.00 69.94 87 PHE A N 1
ATOM 710 C CA . PHE A 1 87 ? 40.738 -16.754 21.002 1.00 69.94 87 PHE A CA 1
ATOM 711 C C . PHE A 1 87 ? 40.011 -16.909 19.666 1.00 69.94 87 PHE A C 1
ATOM 713 O O . PHE A 1 87 ? 40.607 -16.687 18.614 1.00 69.94 87 PHE A O 1
ATOM 720 N N . ILE A 1 88 ? 38.720 -17.256 19.702 1.00 61.81 88 ILE A N 1
ATOM 721 C CA . ILE A 1 88 ? 37.899 -17.412 18.493 1.00 61.81 88 ILE A CA 1
ATOM 722 C C . ILE A 1 88 ? 37.879 -16.106 17.696 1.00 61.81 88 ILE A C 1
ATOM 724 O O . ILE A 1 88 ? 38.116 -16.125 16.489 1.00 61.81 88 ILE A O 1
ATOM 728 N N . ALA A 1 89 ? 37.642 -14.984 18.374 1.00 59.47 89 ALA A N 1
ATOM 729 C CA . ALA A 1 89 ? 37.494 -13.684 17.737 1.00 59.47 89 ALA A CA 1
ATOM 730 C C . ALA A 1 89 ? 38.824 -13.165 17.149 1.00 59.47 89 ALA A C 1
ATOM 732 O O . ALA A 1 89 ? 38.870 -12.706 16.011 1.00 59.47 89 ALA A O 1
ATOM 733 N N . LEU A 1 90 ? 39.938 -13.292 17.877 1.00 67.44 90 LEU A N 1
ATOM 734 C CA . LEU A 1 90 ? 41.243 -12.791 17.430 1.00 67.44 90 LEU A CA 1
ATOM 735 C C . LEU A 1 90 ? 41.916 -13.698 16.385 1.00 67.44 90 LEU A C 1
ATOM 737 O O . LEU A 1 90 ? 42.653 -13.205 15.530 1.00 67.44 90 LEU A O 1
ATOM 741 N N . LYS A 1 91 ? 41.649 -15.014 16.394 1.00 66.31 91 LYS A N 1
ATOM 742 C CA . LYS A 1 91 ? 42.187 -15.959 15.394 1.00 66.31 91 LYS A CA 1
ATOM 743 C C . LYS A 1 91 ? 41.768 -15.597 13.966 1.00 66.31 91 LYS A C 1
ATOM 745 O O . LYS A 1 91 ? 42.529 -15.839 13.028 1.00 66.31 91 LYS A O 1
ATOM 750 N N . GLN A 1 92 ? 40.590 -14.995 13.796 1.00 63.56 92 GLN A N 1
ATOM 751 C CA . GLN A 1 92 ? 40.072 -14.567 12.492 1.00 63.56 92 GLN A CA 1
ATOM 752 C C . GLN A 1 92 ? 40.943 -13.486 11.837 1.00 63.56 92 GLN A C 1
ATOM 754 O O . GLN A 1 92 ? 41.078 -13.472 10.616 1.00 63.56 92 GLN A O 1
ATOM 759 N N . LEU A 1 93 ? 41.602 -12.643 12.640 1.00 63.50 93 LEU A N 1
ATOM 760 C CA . LEU A 1 93 ? 42.439 -11.542 12.155 1.00 63.50 93 LEU A CA 1
ATOM 761 C C . LEU A 1 93 ? 43.776 -11.998 11.553 1.00 63.50 93 LEU A C 1
ATOM 763 O O . LEU A 1 93 ? 44.437 -11.211 10.882 1.00 63.50 93 LEU A O 1
ATOM 767 N N . ARG A 1 94 ? 44.201 -13.246 11.816 1.00 65.75 94 ARG A N 1
ATOM 768 C CA . ARG A 1 94 ? 45.506 -13.803 11.396 1.00 65.75 94 ARG A CA 1
ATOM 769 C C . ARG A 1 94 ? 46.709 -12.907 11.746 1.00 65.75 94 ARG A C 1
ATOM 771 O O . ARG A 1 94 ? 47.710 -12.911 11.035 1.00 65.75 94 ARG A O 1
ATOM 778 N N . ASN A 1 95 ? 46.617 -12.146 12.835 1.00 72.62 95 ASN A N 1
ATOM 779 C CA . ASN A 1 95 ? 47.698 -11.276 13.289 1.00 72.62 95 ASN A CA 1
ATOM 780 C C . ASN A 1 95 ? 48.849 -12.127 13.880 1.00 72.62 95 ASN A C 1
ATOM 782 O O . ASN A 1 95 ? 48.578 -12.963 14.751 1.00 72.62 95 ASN A O 1
ATOM 786 N N . PRO A 1 96 ? 50.106 -11.944 13.421 1.00 75.38 96 PRO A N 1
ATOM 787 C CA . PRO A 1 96 ? 51.247 -12.749 13.857 1.00 75.38 96 PRO A CA 1
ATOM 788 C C . PRO A 1 96 ? 51.541 -12.637 15.357 1.00 75.38 96 PRO A C 1
ATOM 790 O O . PRO A 1 96 ? 51.973 -13.620 15.948 1.00 75.38 96 PRO A O 1
ATOM 793 N N . GLU A 1 97 ? 51.242 -11.506 15.999 1.00 77.81 97 GLU A N 1
ATOM 794 C CA . GLU A 1 97 ? 51.567 -11.270 17.415 1.00 77.81 97 GLU A CA 1
ATOM 795 C C . GLU A 1 97 ? 50.884 -12.269 18.361 1.00 77.81 97 GLU A C 1
ATOM 797 O O . GLU A 1 97 ? 51.441 -12.676 19.381 1.00 77.81 97 GLU A O 1
ATOM 802 N N . PHE A 1 98 ? 49.690 -12.749 18.005 1.00 75.62 98 PHE A N 1
ATOM 803 C CA . PHE A 1 98 ? 48.962 -13.704 18.839 1.00 75.62 98 PHE A CA 1
ATOM 804 C C . PHE A 1 98 ? 49.366 -15.165 18.601 1.00 75.62 98 PHE A C 1
ATOM 806 O O . PHE A 1 98 ? 48.900 -16.042 19.331 1.00 75.62 98 PHE A O 1
ATOM 813 N N . SER A 1 99 ? 50.213 -15.468 17.608 1.00 71.50 99 SER A N 1
ATOM 814 C CA . SER A 1 99 ? 50.488 -16.850 17.186 1.00 71.50 99 SER A CA 1
ATOM 815 C C . SER A 1 99 ? 51.017 -17.716 18.327 1.00 71.50 99 SER A C 1
ATOM 817 O O . SER A 1 99 ? 50.571 -18.848 18.505 1.00 71.50 99 SER A O 1
ATOM 819 N N . ASN A 1 100 ? 51.934 -17.177 19.129 1.00 73.69 100 ASN A N 1
ATOM 820 C CA . ASN A 1 100 ? 52.562 -17.908 20.228 1.00 73.69 100 ASN A CA 1
ATOM 821 C C . ASN A 1 100 ? 51.569 -18.153 21.369 1.00 73.69 100 ASN A C 1
ATOM 823 O O . ASN A 1 100 ? 51.410 -19.290 21.811 1.00 73.69 100 ASN A O 1
ATOM 827 N N . CYS A 1 101 ? 50.831 -17.113 21.764 1.00 77.50 101 CYS A N 1
ATOM 828 C CA . CYS A 1 101 ? 49.781 -17.193 22.780 1.00 77.50 101 CYS A CA 1
ATOM 829 C C . CYS A 1 101 ? 48.691 -18.209 22.388 1.00 77.50 101 CYS A C 1
ATOM 831 O O . CYS A 1 101 ? 48.259 -19.036 23.192 1.00 77.50 101 CYS A O 1
ATOM 833 N N . PHE A 1 102 ? 48.304 -18.222 21.113 1.00 75.69 102 PHE A N 1
ATOM 834 C CA . PHE A 1 102 ? 47.340 -19.172 20.569 1.00 75.69 102 PHE A CA 1
ATOM 835 C C . PHE A 1 102 ? 47.866 -20.598 20.543 1.00 75.69 102 PHE A C 1
ATOM 837 O O . PHE A 1 102 ? 47.120 -21.510 20.884 1.00 75.69 102 PHE A O 1
ATOM 844 N N . LEU A 1 103 ? 49.130 -20.816 20.180 1.00 70.50 103 LEU A N 1
ATOM 845 C CA . LEU A 1 103 ? 49.736 -22.146 20.217 1.00 70.50 103 LEU A CA 1
ATOM 846 C C . LEU A 1 103 ? 49.793 -22.707 21.641 1.00 70.50 103 LEU A C 1
ATOM 848 O O . LEU A 1 103 ? 49.545 -23.897 21.833 1.00 70.50 103 LEU A O 1
ATOM 852 N N . GLU A 1 104 ? 50.094 -21.877 22.637 1.00 73.25 104 GLU A N 1
ATOM 853 C CA . GLU A 1 104 ? 50.070 -22.283 24.045 1.00 73.25 104 GLU A CA 1
ATOM 854 C C . GLU A 1 104 ? 48.654 -22.611 24.521 1.00 73.25 104 GLU A C 1
ATOM 856 O O . GLU A 1 104 ? 48.439 -23.667 25.117 1.00 73.25 104 GLU A O 1
ATOM 861 N N . PHE A 1 105 ? 47.674 -21.772 24.184 1.00 73.62 105 PHE A N 1
ATOM 862 C CA . PHE A 1 105 ? 46.267 -22.015 24.501 1.00 73.62 105 PHE A CA 1
ATOM 863 C C . PHE A 1 105 ? 45.730 -23.301 23.849 1.00 73.62 105 PHE A C 1
ATOM 865 O O . PHE A 1 105 ? 45.076 -24.115 24.500 1.00 73.62 105 PHE A O 1
ATOM 872 N N . ILE A 1 106 ? 46.073 -23.530 22.578 1.00 67.81 106 ILE A N 1
ATOM 873 C CA . ILE A 1 106 ? 45.732 -24.740 21.818 1.00 67.81 106 ILE A CA 1
ATOM 874 C C . ILE A 1 106 ? 46.321 -25.985 22.497 1.00 67.81 106 ILE A C 1
ATOM 876 O O . ILE A 1 106 ? 45.632 -26.986 22.653 1.00 67.81 106 ILE A O 1
ATOM 880 N N . LYS A 1 107 ? 47.576 -25.934 22.958 1.00 68.44 107 LYS A N 1
ATOM 881 C CA . LYS A 1 107 ? 48.201 -27.060 23.676 1.00 68.44 107 LYS A CA 1
ATOM 882 C C . LYS A 1 107 ? 47.515 -27.375 25.010 1.00 68.44 107 LYS A C 1
ATOM 884 O O . LYS A 1 107 ? 47.560 -28.521 25.448 1.00 68.44 107 LYS A O 1
ATOM 889 N N . GLN A 1 108 ? 46.905 -26.382 25.658 1.00 68.50 108 GLN A N 1
ATOM 890 C CA . GLN A 1 108 ? 46.225 -26.538 26.949 1.00 68.50 108 GLN A CA 1
ATOM 891 C C . GLN A 1 108 ? 44.790 -27.084 26.830 1.00 68.50 108 GLN A C 1
ATOM 893 O O . GLN A 1 108 ? 44.256 -27.601 27.811 1.00 68.50 108 GLN A O 1
ATOM 898 N N . LYS A 1 109 ? 44.153 -26.995 25.655 1.00 64.19 109 LYS A N 1
ATOM 899 C CA . LYS A 1 109 ? 42.767 -27.432 25.413 1.00 64.19 109 LYS A CA 1
ATOM 900 C C . LYS A 1 109 ? 42.742 -28.727 24.593 1.00 64.19 109 LYS A C 1
ATOM 902 O O . LYS A 1 109 ? 42.996 -28.712 23.396 1.00 64.19 109 LYS A O 1
ATOM 907 N N . SER A 1 110 ? 42.400 -29.850 25.228 1.00 49.03 110 SER A N 1
ATOM 908 C CA . SER A 1 110 ? 42.365 -31.182 24.596 1.00 49.03 110 SER A CA 1
ATOM 909 C C . SER A 1 110 ? 41.219 -31.395 23.591 1.00 49.03 110 SER A C 1
ATOM 911 O O . SER A 1 110 ? 41.353 -32.242 22.714 1.00 49.03 110 SER A O 1
ATOM 913 N N . ASP A 1 111 ? 40.141 -30.603 23.655 1.00 52.72 111 ASP A N 1
ATOM 914 C CA . ASP A 1 111 ? 38.943 -30.729 22.799 1.00 52.72 111 ASP A CA 1
ATOM 915 C C . ASP A 1 111 ? 38.791 -29.556 21.816 1.00 52.72 111 ASP A C 1
ATOM 917 O O . ASP A 1 111 ? 37.822 -28.799 21.821 1.00 52.72 111 ASP A O 1
ATOM 921 N N . LEU A 1 112 ? 39.784 -29.367 20.948 1.00 46.00 112 LEU A N 1
ATOM 922 C CA . LEU A 1 112 ? 39.759 -28.314 19.921 1.00 46.00 112 LEU A CA 1
ATOM 923 C C . LEU A 1 112 ? 38.911 -28.657 18.687 1.00 46.00 112 LEU A C 1
ATOM 925 O O . LEU A 1 112 ? 38.677 -27.780 17.854 1.00 46.00 112 LEU A O 1
ATOM 929 N N . SER A 1 113 ? 38.458 -29.906 18.548 1.00 43.59 113 SER A N 1
ATOM 930 C CA . SER A 1 113 ? 37.680 -30.374 17.391 1.00 43.59 113 SER A CA 1
ATOM 931 C C . SER A 1 113 ? 36.351 -29.627 17.223 1.00 43.59 113 SER A C 1
ATOM 933 O O . SER A 1 113 ? 35.924 -29.413 16.091 1.00 43.59 113 SER A O 1
ATOM 935 N N . GLU A 1 114 ? 35.749 -29.141 18.312 1.00 45.38 114 GLU A N 1
ATOM 936 C CA . GLU A 1 114 ? 34.515 -28.344 18.263 1.00 45.38 114 GLU A CA 1
ATOM 937 C C . GLU A 1 114 ? 34.751 -26.885 17.831 1.00 45.38 114 GLU A C 1
ATOM 939 O O . GLU A 1 114 ? 33.870 -26.254 17.251 1.00 45.38 114 GLU A O 1
ATOM 944 N N . ILE A 1 115 ? 35.952 -26.338 18.057 1.00 43.41 115 ILE A N 1
ATOM 945 C CA . ILE A 1 115 ? 36.273 -24.924 17.777 1.00 43.41 115 ILE A CA 1
ATOM 946 C C . ILE A 1 115 ? 36.636 -24.705 16.295 1.00 43.41 115 ILE A C 1
ATOM 948 O O . ILE A 1 115 ? 36.499 -23.602 15.765 1.00 43.41 115 ILE A O 1
ATOM 952 N N . PHE A 1 116 ? 37.079 -25.750 15.590 1.00 40.12 116 PHE A N 1
ATOM 953 C CA . PHE A 1 116 ? 37.532 -25.663 14.195 1.00 40.12 116 PHE A CA 1
ATOM 954 C C . PHE A 1 116 ? 36.413 -25.599 13.140 1.00 40.12 116 PHE A C 1
ATOM 956 O O . PHE A 1 116 ? 36.720 -25.472 11.956 1.00 40.12 116 PHE A O 1
ATOM 963 N N . GLN A 1 117 ? 35.138 -25.640 13.530 1.00 42.12 117 GLN A N 1
ATOM 964 C CA . GLN A 1 117 ? 34.007 -25.690 12.594 1.00 42.12 117 GLN A CA 1
ATOM 965 C C . GLN A 1 117 ? 33.217 -24.376 12.469 1.00 42.12 117 GLN A C 1
ATOM 967 O O . GLN A 1 117 ? 32.044 -24.387 12.118 1.00 42.12 117 GLN A O 1
ATOM 972 N N . LEU A 1 118 ? 33.815 -23.218 12.739 1.00 41.56 118 LEU A N 1
ATOM 973 C CA . LEU A 1 118 ? 33.082 -21.949 12.700 1.00 41.56 118 LEU A CA 1
ATOM 974 C C . LEU A 1 118 ? 33.055 -21.324 11.296 1.00 41.56 118 LEU A C 1
ATOM 976 O O . LEU A 1 118 ? 33.788 -20.387 11.007 1.00 41.56 118 LEU A O 1
ATOM 980 N N . ASN A 1 119 ? 32.160 -21.852 10.458 1.00 37.94 119 ASN A N 1
ATOM 981 C CA . ASN A 1 119 ? 31.477 -21.109 9.394 1.00 37.94 119 ASN A CA 1
ATOM 982 C C . ASN A 1 119 ? 29.999 -20.940 9.799 1.00 37.94 119 ASN A C 1
ATOM 984 O O . ASN A 1 119 ? 29.455 -21.780 10.520 1.00 37.94 119 ASN A O 1
ATOM 988 N N . SER A 1 120 ? 29.367 -19.851 9.355 1.00 41.75 120 SER A N 1
ATOM 989 C CA . SER A 1 120 ? 28.101 -19.268 9.852 1.00 41.75 120 SER A CA 1
ATOM 990 C C . SER A 1 120 ? 26.899 -20.214 10.046 1.00 41.75 120 SER A C 1
ATOM 992 O O . SER A 1 120 ? 26.002 -19.898 10.827 1.00 41.75 120 SER A O 1
ATOM 994 N N . SER A 1 121 ? 26.880 -21.401 9.435 1.00 38.31 121 SER A N 1
ATOM 995 C CA . SER A 1 121 ? 25.831 -22.416 9.614 1.00 38.31 121 SER A CA 1
ATOM 996 C C . SER A 1 121 ? 26.011 -23.328 10.840 1.00 38.31 121 SER A C 1
ATOM 998 O O . SER A 1 121 ? 25.032 -23.878 11.337 1.00 38.31 121 SER A O 1
ATOM 1000 N N . ILE A 1 122 ? 27.229 -23.488 11.364 1.00 38.66 122 ILE A N 1
ATOM 1001 C CA . ILE A 1 122 ? 27.524 -24.426 12.467 1.00 38.66 122 ILE A CA 1
ATOM 1002 C C . ILE A 1 122 ? 27.390 -23.748 13.839 1.00 38.66 122 ILE A C 1
ATOM 1004 O O . ILE A 1 122 ? 27.063 -24.403 14.827 1.00 38.66 122 ILE A O 1
ATOM 1008 N N . LEU A 1 123 ? 27.529 -22.418 13.911 1.00 40.66 123 LEU A N 1
ATOM 1009 C CA . LEU A 1 123 ? 27.266 -21.651 15.137 1.00 40.66 123 LEU A CA 1
ATOM 1010 C C . LEU A 1 123 ? 25.780 -21.732 15.543 1.00 40.66 123 LEU A C 1
ATOM 1012 O O . LEU A 1 123 ? 25.474 -21.853 16.727 1.00 40.66 123 LEU A O 1
ATOM 1016 N N . TYR A 1 124 ? 24.873 -21.796 14.561 1.00 41.47 124 TYR A N 1
ATOM 1017 C CA . TYR A 1 124 ? 23.448 -22.088 14.766 1.00 41.47 124 TYR A CA 1
ATOM 1018 C C . TYR A 1 124 ? 23.217 -23.492 15.354 1.00 41.47 124 TYR A C 1
ATOM 1020 O O . TYR A 1 124 ? 22.444 -23.668 16.295 1.00 41.47 124 TYR A O 1
ATOM 1028 N N . GLU A 1 125 ? 23.931 -24.501 14.850 1.00 41.62 125 GLU A N 1
ATOM 1029 C CA . GLU A 1 125 ? 23.824 -25.877 15.349 1.00 41.62 125 GLU A CA 1
ATOM 1030 C C . GLU A 1 125 ? 24.434 -26.039 16.754 1.00 41.62 125 GLU A C 1
ATOM 1032 O O . GLU A 1 125 ? 23.918 -26.793 17.578 1.00 41.62 125 GLU A O 1
ATOM 1037 N N . CYS A 1 126 ? 25.500 -25.293 17.057 1.00 42.06 126 CYS A N 1
ATOM 1038 C CA . CYS A 1 126 ? 26.166 -25.277 18.359 1.00 42.06 126 CYS A CA 1
ATOM 1039 C C . CYS A 1 126 ? 25.321 -24.569 19.438 1.00 42.06 126 CYS A C 1
ATOM 1041 O O . CYS A 1 126 ? 25.248 -25.046 20.573 1.00 42.06 126 CYS A O 1
ATOM 1043 N N . LEU A 1 127 ? 24.612 -23.490 19.072 1.00 43.47 127 LEU A N 1
ATOM 1044 C CA . LEU A 1 127 ? 23.615 -22.825 19.924 1.00 43.47 127 LEU A CA 1
ATOM 1045 C C . LEU A 1 127 ? 22.435 -23.748 20.259 1.00 43.47 127 LEU A C 1
ATOM 1047 O O . LEU A 1 127 ? 21.988 -23.767 21.401 1.00 43.47 127 LEU A O 1
ATOM 1051 N N . ASN A 1 128 ? 21.974 -24.551 19.296 1.00 45.12 128 ASN A N 1
ATOM 1052 C CA . ASN A 1 128 ? 20.871 -25.495 19.508 1.00 45.12 128 ASN A CA 1
ATOM 1053 C C . ASN A 1 128 ? 21.267 -26.747 20.310 1.00 45.12 128 ASN A C 1
ATOM 1055 O O . ASN A 1 128 ? 20.400 -27.383 20.904 1.00 45.12 128 ASN A O 1
ATOM 1059 N N . LYS A 1 129 ? 22.550 -27.136 20.321 1.00 42.03 129 LYS A N 1
ATOM 1060 C CA . LYS A 1 129 ? 23.019 -28.358 21.004 1.00 42.03 129 LYS A CA 1
ATOM 1061 C C . LYS A 1 129 ? 23.459 -28.143 22.455 1.00 42.03 129 LYS A C 1
ATOM 1063 O O . LYS A 1 129 ? 23.560 -29.122 23.194 1.00 42.03 129 LYS A O 1
ATOM 1068 N N . ARG A 1 130 ? 23.734 -26.909 22.891 1.00 43.94 130 ARG A N 1
ATOM 1069 C CA . ARG A 1 130 ? 24.201 -26.621 24.259 1.00 43.94 130 ARG A CA 1
ATOM 1070 C C . ARG A 1 130 ? 23.095 -25.988 25.107 1.00 43.94 130 ARG A C 1
ATOM 1072 O O . ARG A 1 130 ? 22.674 -24.868 24.857 1.00 43.94 130 ARG A O 1
ATOM 1079 N N . ASN A 1 131 ? 22.696 -26.678 26.177 1.00 39.31 131 ASN A N 1
ATOM 1080 C CA . ASN A 1 131 ? 21.608 -26.251 27.072 1.00 39.31 131 ASN A CA 1
ATOM 1081 C C . ASN A 1 131 ? 22.019 -25.233 28.151 1.00 39.31 131 ASN A C 1
ATOM 1083 O O . ASN A 1 131 ? 21.183 -24.822 28.953 1.00 39.31 131 ASN A O 1
ATOM 1087 N N . SER A 1 132 ? 23.286 -24.817 28.208 1.00 41.88 132 SER A N 1
ATOM 1088 C CA . SER A 1 132 ? 23.718 -23.776 29.143 1.00 41.88 132 SER A CA 1
ATOM 1089 C C . SER A 1 132 ? 25.013 -23.110 28.696 1.00 41.88 132 SER A C 1
ATOM 1091 O O . SER A 1 132 ? 26.032 -23.777 28.508 1.00 41.88 132 SER A O 1
ATOM 1093 N N . PHE A 1 133 ? 24.984 -21.785 28.613 1.00 45.69 133 PHE A N 1
ATOM 1094 C CA . PHE A 1 133 ? 26.158 -20.928 28.500 1.00 45.69 133 PHE A CA 1
ATOM 1095 C C . PHE A 1 133 ? 26.222 -20.037 29.748 1.00 45.69 133 PHE A C 1
ATOM 1097 O O . PHE A 1 133 ? 25.181 -19.629 30.266 1.00 45.69 133 PHE A O 1
ATOM 1104 N N . ASN A 1 134 ? 27.425 -19.700 30.226 1.00 49.19 134 ASN A N 1
ATOM 1105 C CA . ASN A 1 134 ? 27.572 -18.588 31.171 1.00 49.19 134 ASN A CA 1
ATOM 1106 C C . ASN A 1 134 ? 27.050 -17.308 30.496 1.00 49.19 134 ASN A C 1
ATOM 1108 O O . ASN A 1 134 ? 27.384 -17.042 29.342 1.00 49.19 134 ASN A O 1
ATOM 1112 N N . SER A 1 135 ? 26.229 -16.530 31.205 1.00 47.78 135 SER A N 1
ATOM 1113 C CA . SER A 1 135 ? 25.438 -15.412 30.661 1.00 47.78 135 SER A CA 1
ATOM 1114 C C . SER A 1 135 ? 26.252 -14.357 29.897 1.00 47.78 135 SER A C 1
ATOM 1116 O O . SER A 1 135 ? 25.743 -13.753 28.953 1.00 47.78 135 SER A O 1
ATOM 1118 N N . SER A 1 136 ? 27.529 -14.174 30.243 1.00 45.72 136 SER A N 1
ATOM 1119 C CA . SER A 1 136 ? 28.468 -13.289 29.542 1.00 45.72 136 SER A CA 1
ATOM 1120 C C . SER A 1 136 ? 28.862 -13.793 28.145 1.00 45.72 136 SER A C 1
ATOM 1122 O O . SER A 1 136 ? 29.008 -12.991 27.223 1.00 45.72 136 SER A O 1
ATOM 1124 N N . ASN A 1 137 ? 28.979 -15.112 27.960 1.00 47.38 137 ASN A N 1
ATOM 1125 C CA . ASN A 1 137 ? 29.350 -15.732 26.686 1.00 47.38 137 ASN A CA 1
ATOM 1126 C C . ASN A 1 137 ? 28.178 -15.731 25.704 1.00 47.38 137 ASN A C 1
ATOM 1128 O O . ASN A 1 137 ? 28.385 -15.496 24.517 1.00 47.38 137 ASN A O 1
ATOM 1132 N N . THR A 1 138 ? 26.946 -15.917 26.189 1.00 49.22 138 THR A N 1
ATOM 1133 C CA . THR A 1 138 ? 25.739 -15.849 25.354 1.00 49.22 138 THR A CA 1
ATOM 1134 C C . THR A 1 138 ? 25.557 -14.456 24.770 1.00 49.22 138 THR A C 1
ATOM 1136 O O . THR A 1 138 ? 25.310 -14.330 23.579 1.00 49.22 138 THR A O 1
ATOM 1139 N N . LEU A 1 139 ? 25.726 -13.405 25.579 1.00 42.41 139 LEU A N 1
ATOM 1140 C CA . LEU A 1 139 ? 25.559 -12.017 25.144 1.00 42.41 139 LEU A CA 1
ATOM 1141 C C . LEU A 1 139 ? 26.598 -11.619 24.095 1.00 42.41 139 LEU A C 1
ATOM 1143 O O . LEU A 1 139 ? 26.228 -11.062 23.068 1.00 42.41 139 LEU A O 1
ATOM 1147 N N . LEU A 1 140 ? 27.873 -11.957 24.313 1.00 45.31 140 LEU A N 1
ATOM 1148 C CA . LEU A 1 140 ? 28.943 -11.637 23.370 1.00 45.31 140 LEU A CA 1
ATOM 1149 C C . LEU A 1 140 ? 28.835 -12.452 22.077 1.00 45.31 140 LEU A C 1
ATOM 1151 O O . LEU A 1 140 ? 28.953 -11.879 21.001 1.00 45.31 140 LEU A O 1
ATOM 1155 N N . LEU A 1 141 ? 28.575 -13.762 22.158 1.00 50.06 141 LEU A N 1
ATOM 1156 C CA . LEU A 1 141 ? 28.394 -14.601 20.969 1.00 50.06 141 LEU A CA 1
ATOM 1157 C C . LEU A 1 141 ? 27.146 -14.196 20.186 1.00 50.06 141 LEU A C 1
ATOM 1159 O O . LEU A 1 141 ? 27.190 -14.183 18.962 1.00 50.06 141 LEU A O 1
ATOM 1163 N N . SER A 1 142 ? 26.071 -13.789 20.868 1.00 46.91 142 SER A N 1
ATOM 1164 C CA . SER A 1 142 ? 24.870 -13.253 20.217 1.00 46.91 142 SER A CA 1
ATOM 1165 C C . SER A 1 142 ? 25.143 -11.910 19.552 1.00 46.91 142 SER A C 1
ATOM 1167 O O . SER A 1 142 ? 24.667 -11.694 18.444 1.00 46.91 142 SER A O 1
ATOM 1169 N N . LEU A 1 143 ? 25.930 -11.026 20.180 1.00 45.16 143 LEU A N 1
ATOM 1170 C CA . LEU A 1 143 ? 26.339 -9.735 19.614 1.00 45.16 143 LEU A CA 1
ATOM 1171 C C . LEU A 1 143 ? 27.263 -9.904 18.411 1.00 45.16 143 LEU A C 1
ATOM 1173 O O . LEU A 1 143 ? 27.047 -9.256 17.393 1.00 45.16 143 LEU A O 1
ATOM 1177 N N . ILE A 1 144 ? 28.261 -10.785 18.504 1.00 48.94 144 ILE A N 1
ATOM 1178 C CA . ILE A 1 144 ? 29.161 -11.124 17.395 1.00 48.94 144 ILE A CA 1
ATOM 1179 C C . ILE A 1 144 ? 28.351 -11.762 16.265 1.00 48.94 144 ILE A C 1
ATOM 1181 O O . ILE A 1 144 ? 28.478 -11.346 15.127 1.00 48.94 144 ILE A O 1
ATOM 1185 N N . TYR A 1 145 ? 27.438 -12.687 16.568 1.00 49.44 145 TYR A N 1
ATOM 1186 C CA . TYR A 1 145 ? 26.591 -13.318 15.557 1.00 49.44 145 TYR A CA 1
ATOM 1187 C C . TYR A 1 145 ? 25.605 -12.345 14.901 1.00 49.44 145 TYR A C 1
ATOM 1189 O O . TYR A 1 145 ? 25.433 -12.393 13.691 1.00 49.44 145 TYR A O 1
ATOM 1197 N N . THR A 1 146 ? 24.978 -11.436 15.653 1.00 46.53 146 THR A N 1
ATOM 1198 C CA . THR A 1 146 ? 24.091 -10.410 15.070 1.00 46.53 146 THR A CA 1
ATOM 1199 C C . THR A 1 146 ? 24.862 -9.372 14.269 1.00 46.53 146 THR A C 1
ATOM 1201 O O . THR A 1 146 ? 24.356 -8.905 13.253 1.00 46.53 146 THR A O 1
ATOM 1204 N N . THR A 1 147 ? 26.085 -9.028 14.678 1.00 47.56 147 THR A N 1
ATOM 1205 C CA . THR A 1 147 ? 26.936 -8.124 13.894 1.00 47.56 147 THR A CA 1
ATOM 1206 C C . THR A 1 147 ? 27.480 -8.794 12.638 1.00 47.56 147 THR A C 1
ATOM 1208 O O . THR A 1 147 ? 27.406 -8.178 11.582 1.00 47.56 147 THR A O 1
ATOM 1211 N N . GLU A 1 148 ? 27.910 -10.054 12.703 1.00 49.03 148 GLU A N 1
ATOM 1212 C CA . GLU A 1 148 ? 28.272 -10.852 11.524 1.00 49.03 148 GLU A CA 1
ATOM 1213 C C . GLU A 1 148 ? 27.069 -11.081 10.603 1.00 49.03 148 GLU A C 1
ATOM 1215 O O . GLU A 1 148 ? 27.195 -10.876 9.409 1.00 49.03 148 GLU A O 1
ATOM 1220 N N . LEU A 1 149 ? 25.869 -11.380 11.117 1.00 47.94 149 LEU A N 1
ATOM 1221 C CA . LEU A 1 149 ? 24.647 -11.462 10.301 1.00 47.94 149 LEU A CA 1
ATOM 1222 C C . LEU A 1 149 ? 24.308 -10.130 9.630 1.00 47.94 149 LEU A C 1
ATOM 1224 O O . LEU A 1 149 ? 23.874 -10.119 8.481 1.00 47.94 149 LEU A O 1
ATOM 1228 N N . ALA A 1 150 ? 24.490 -9.008 10.331 1.00 44.84 150 ALA A N 1
ATOM 1229 C CA . ALA A 1 150 ? 24.293 -7.688 9.746 1.00 44.84 150 ALA A CA 1
ATOM 1230 C C . ALA A 1 150 ? 25.312 -7.420 8.626 1.00 44.84 150 ALA A C 1
ATOM 1232 O O . ALA A 1 150 ? 24.941 -6.864 7.594 1.00 44.84 150 ALA A O 1
ATOM 1233 N N . PHE A 1 151 ? 26.564 -7.864 8.786 1.00 43.88 151 PHE A N 1
ATOM 1234 C CA . PHE A 1 151 ? 27.591 -7.770 7.748 1.00 43.88 151 PHE A CA 1
ATOM 1235 C C . PHE A 1 151 ? 27.374 -8.746 6.598 1.00 43.88 151 PHE A C 1
ATOM 1237 O O . PHE A 1 151 ? 27.478 -8.324 5.458 1.00 43.88 151 PHE A O 1
ATOM 1244 N N . ASP A 1 152 ? 27.012 -10.001 6.845 1.00 45.38 152 ASP A N 1
ATOM 1245 C CA . ASP A 1 152 ? 26.651 -10.976 5.816 1.00 45.38 152 ASP A CA 1
ATOM 1246 C C . ASP A 1 152 ? 25.441 -10.479 5.022 1.00 45.38 152 ASP A C 1
ATOM 1248 O O . ASP A 1 152 ? 25.428 -10.559 3.797 1.00 45.38 152 ASP A O 1
ATOM 1252 N N . MET A 1 153 ? 24.450 -9.879 5.689 1.00 39.66 153 MET A N 1
ATOM 1253 C CA . MET A 1 153 ? 23.320 -9.232 5.026 1.00 39.66 153 MET A CA 1
ATOM 1254 C C . MET A 1 153 ? 23.774 -8.033 4.183 1.00 39.66 153 MET A C 1
ATOM 1256 O O . MET A 1 153 ? 23.317 -7.893 3.051 1.00 39.66 153 MET A O 1
ATOM 1260 N N . GLN A 1 154 ? 24.707 -7.210 4.672 1.00 42.97 154 GLN A N 1
ATOM 1261 C CA . GLN A 1 154 ? 25.294 -6.107 3.901 1.00 42.97 154 GLN A CA 1
ATOM 1262 C C . GLN A 1 154 ? 26.187 -6.585 2.747 1.00 42.97 154 GLN A C 1
ATOM 1264 O O . GLN A 1 154 ? 26.147 -5.993 1.678 1.00 42.97 154 GLN A O 1
ATOM 1269 N N . ILE A 1 155 ? 26.950 -7.667 2.904 1.00 45.09 155 ILE A N 1
ATOM 1270 C CA . ILE A 1 155 ? 27.796 -8.274 1.867 1.00 45.09 155 ILE A CA 1
ATOM 1271 C C . ILE A 1 155 ? 26.922 -8.949 0.814 1.00 45.09 155 ILE A C 1
ATOM 1273 O O . ILE A 1 155 ? 27.231 -8.873 -0.370 1.00 45.09 155 ILE A O 1
ATOM 1277 N N . LEU A 1 156 ? 25.813 -9.574 1.209 1.00 38.03 156 LEU A N 1
ATOM 1278 C CA . LEU A 1 156 ? 24.809 -10.095 0.285 1.00 38.03 156 LEU A CA 1
ATOM 1279 C C . LEU A 1 156 ? 24.081 -8.959 -0.444 1.00 38.03 156 LEU A C 1
ATOM 1281 O O . LEU A 1 156 ? 23.824 -9.089 -1.637 1.00 38.03 156 LEU A O 1
ATOM 1285 N N . GLN A 1 157 ? 23.809 -7.831 0.218 1.00 39.72 157 GLN A N 1
ATOM 1286 C CA . GLN A 1 157 ? 23.302 -6.616 -0.434 1.00 39.72 157 GLN A CA 1
ATOM 1287 C C . GLN A 1 157 ? 24.340 -6.005 -1.392 1.00 39.72 157 GLN A C 1
ATOM 1289 O O . GLN A 1 157 ? 23.985 -5.612 -2.497 1.00 39.72 157 GLN A O 1
ATOM 1294 N N . MET A 1 158 ? 25.624 -5.987 -1.023 1.00 40.00 158 MET A N 1
ATOM 1295 C CA . MET A 1 158 ? 26.718 -5.493 -1.868 1.00 40.00 158 MET A CA 1
ATOM 1296 C C . MET A 1 158 ? 26.985 -6.417 -3.058 1.00 40.00 158 MET A C 1
ATOM 1298 O O . MET A 1 158 ? 27.074 -5.930 -4.173 1.00 40.00 158 MET A O 1
ATOM 1302 N N . LYS A 1 159 ? 27.010 -7.744 -2.878 1.00 38.50 159 LYS A N 1
ATOM 1303 C CA . LYS A 1 159 ? 27.115 -8.705 -3.989 1.00 38.50 159 LYS A CA 1
ATOM 1304 C C . LYS A 1 159 ? 25.893 -8.676 -4.894 1.00 38.50 159 LYS A C 1
ATOM 1306 O O . LYS A 1 159 ? 26.050 -8.797 -6.101 1.00 38.50 159 LYS A O 1
ATOM 1311 N N . ARG A 1 160 ? 24.691 -8.469 -4.342 1.00 35.12 160 ARG A N 1
ATOM 1312 C CA . ARG A 1 160 ? 23.496 -8.205 -5.151 1.00 35.12 160 ARG A CA 1
ATOM 1313 C C . ARG A 1 160 ? 23.696 -6.954 -6.012 1.00 35.12 160 ARG A C 1
ATOM 1315 O O . ARG A 1 160 ? 23.348 -6.994 -7.183 1.00 35.12 160 ARG A O 1
ATOM 1322 N N . ASN A 1 161 ? 24.315 -5.902 -5.479 1.00 36.97 161 ASN A N 1
ATOM 1323 C CA . ASN A 1 161 ? 24.604 -4.677 -6.230 1.00 36.97 161 ASN A CA 1
ATOM 1324 C C . ASN A 1 161 ? 25.756 -4.842 -7.249 1.00 36.97 161 ASN A C 1
ATOM 1326 O O . ASN A 1 161 ? 25.651 -4.321 -8.356 1.00 36.97 161 ASN A O 1
ATOM 1330 N N . ASP A 1 162 ? 26.806 -5.606 -6.936 1.00 35.59 162 ASP A N 1
ATOM 1331 C CA . ASP A 1 162 ? 27.973 -5.820 -7.812 1.00 35.59 162 ASP A CA 1
ATOM 1332 C C . ASP A 1 162 ? 27.689 -6.830 -8.949 1.00 35.59 162 ASP A C 1
ATOM 1334 O O . ASP A 1 162 ? 28.098 -6.626 -10.098 1.00 35.59 162 ASP A O 1
ATOM 1338 N N . ASP A 1 163 ? 26.913 -7.890 -8.683 1.00 40.09 163 ASP A N 1
ATOM 1339 C CA . ASP A 1 163 ? 26.412 -8.801 -9.726 1.00 40.09 163 ASP A CA 1
ATOM 1340 C C . ASP A 1 163 ? 25.330 -8.130 -10.593 1.00 40.09 163 ASP A C 1
ATOM 1342 O O . ASP A 1 163 ? 25.178 -8.464 -11.774 1.00 40.09 163 ASP A O 1
ATOM 1346 N N . GLU A 1 164 ? 24.603 -7.147 -10.049 1.00 43.28 164 GLU A N 1
ATOM 1347 C CA . GLU A 1 164 ? 23.719 -6.288 -10.835 1.00 43.28 164 GLU A CA 1
ATOM 1348 C C . GLU A 1 164 ? 24.511 -5.317 -11.718 1.00 43.28 164 GLU A C 1
ATOM 1350 O O . GLU A 1 164 ? 24.097 -5.133 -12.858 1.00 43.28 164 GLU A O 1
ATOM 1355 N N . GLN A 1 165 ? 25.659 -4.785 -11.269 1.00 42.16 165 GLN A N 1
ATOM 1356 C CA . GLN A 1 165 ? 26.519 -3.863 -12.031 1.00 42.16 165 GLN A CA 1
ATOM 1357 C C . GLN A 1 165 ? 27.258 -4.511 -13.212 1.00 42.16 165 GLN A C 1
ATOM 1359 O O . GLN A 1 165 ? 27.440 -3.875 -14.252 1.00 42.16 165 GLN A O 1
ATOM 1364 N N . SER A 1 166 ? 27.622 -5.792 -13.119 1.00 41.62 166 SER A N 1
ATOM 1365 C CA . SER A 1 166 ? 28.317 -6.503 -14.208 1.00 41.62 166 SER A CA 1
ATOM 1366 C C . SER A 1 166 ? 27.402 -6.972 -15.356 1.00 41.62 166 SER A C 1
ATOM 1368 O O . SER A 1 166 ? 27.890 -7.360 -16.418 1.00 41.62 166 SER A O 1
ATOM 1370 N N . ARG A 1 167 ? 26.070 -6.880 -15.201 1.00 43.62 167 ARG A N 1
ATOM 1371 C CA . ARG A 1 167 ? 25.070 -7.177 -16.253 1.00 43.62 167 ARG A CA 1
ATOM 1372 C C . ARG A 1 167 ? 24.561 -5.926 -16.995 1.00 43.62 167 ARG A C 1
ATOM 1374 O O . ARG A 1 167 ? 23.664 -6.026 -17.838 1.00 43.62 167 ARG A O 1
ATOM 1381 N N . ILE A 1 168 ? 25.123 -4.750 -16.697 1.00 45.12 168 ILE A N 1
ATOM 1382 C CA . ILE A 1 168 ? 24.685 -3.431 -17.183 1.00 45.12 168 ILE A CA 1
ATOM 1383 C C . ILE A 1 168 ? 25.436 -3.052 -18.463 1.00 45.12 168 ILE A C 1
ATOM 1385 O O . ILE A 1 168 ? 26.378 -2.264 -18.451 1.00 45.12 168 ILE A O 1
ATOM 1389 N N . SER A 1 169 ? 24.982 -3.565 -19.601 1.00 48.47 169 SER A N 1
ATOM 1390 C CA . SER A 1 169 ? 25.202 -2.876 -20.883 1.00 48.47 169 SER A CA 1
ATOM 1391 C C . SER A 1 169 ? 23.917 -2.260 -21.440 1.00 48.47 169 SER A C 1
ATOM 1393 O O . SER A 1 169 ? 23.992 -1.211 -22.063 1.00 48.47 169 SER A O 1
ATOM 1395 N N . ASN A 1 170 ? 22.739 -2.812 -21.116 1.00 49.78 170 ASN A N 1
ATOM 1396 C CA . ASN A 1 170 ? 21.440 -2.252 -21.531 1.00 49.78 170 ASN A CA 1
ATOM 1397 C C . ASN A 1 170 ? 20.741 -1.406 -20.446 1.00 49.78 170 ASN A C 1
ATOM 1399 O O . ASN A 1 170 ? 19.720 -0.788 -20.720 1.00 49.78 170 ASN A O 1
ATOM 1403 N N . TRP A 1 171 ? 21.248 -1.410 -19.210 1.00 52.31 171 TRP A N 1
ATOM 1404 C CA . TRP A 1 171 ? 20.612 -0.763 -18.051 1.00 52.31 171 TRP A CA 1
ATOM 1405 C C . TRP A 1 171 ? 20.999 0.703 -17.854 1.00 52.31 171 TRP A C 1
ATOM 1407 O O . TRP A 1 171 ? 20.219 1.436 -17.255 1.00 52.31 171 TRP A O 1
ATOM 1417 N N . LYS A 1 172 ? 22.149 1.139 -18.394 1.00 55.62 172 LYS A N 1
ATOM 1418 C CA . LYS A 1 172 ? 22.575 2.545 -18.311 1.00 55.62 172 LYS A CA 1
ATOM 1419 C C . LYS A 1 172 ? 21.506 3.478 -18.870 1.00 55.62 172 LYS A C 1
ATOM 1421 O O . LYS A 1 172 ? 21.229 4.487 -18.251 1.00 55.62 172 LYS A O 1
ATOM 1426 N N . ASP A 1 173 ? 20.827 3.074 -19.942 1.00 54.75 173 ASP A N 1
ATOM 1427 C CA . ASP A 1 173 ? 19.772 3.880 -20.555 1.00 54.75 173 ASP A C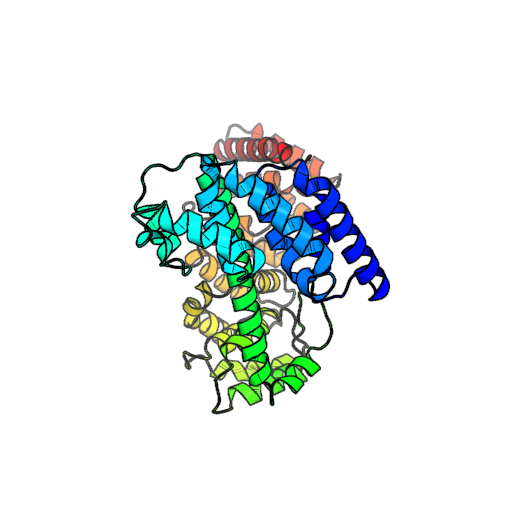A 1
ATOM 1428 C C . ASP A 1 173 ? 18.529 4.031 -19.659 1.00 54.75 173 ASP A C 1
ATOM 1430 O O . ASP A 1 173 ? 17.934 5.103 -19.632 1.00 54.75 173 ASP A O 1
ATOM 1434 N N . LEU A 1 174 ? 18.108 2.987 -18.926 1.00 57.75 174 LEU A N 1
ATOM 1435 C CA . LEU A 1 174 ? 16.947 3.082 -18.024 1.00 57.75 174 LEU A CA 1
ATOM 1436 C C . LEU A 1 174 ? 17.309 3.842 -16.742 1.00 57.75 174 LEU A C 1
ATOM 1438 O O . LEU A 1 174 ? 16.533 4.692 -16.314 1.00 57.75 174 LEU A O 1
ATOM 1442 N N . ASP A 1 175 ? 18.476 3.558 -16.159 1.00 61.56 175 ASP A N 1
ATOM 1443 C CA . ASP A 1 175 ? 18.957 4.269 -14.974 1.00 61.56 175 ASP A CA 1
ATOM 1444 C C . ASP A 1 175 ? 19.183 5.758 -15.302 1.00 61.56 175 ASP A C 1
ATOM 1446 O O . ASP A 1 175 ? 18.725 6.615 -14.552 1.00 61.56 175 ASP A O 1
ATOM 1450 N N . GLU A 1 176 ? 19.725 6.088 -16.484 1.00 61.88 176 GLU A N 1
ATOM 1451 C CA . GLU A 1 176 ? 19.836 7.469 -16.975 1.00 61.88 176 GLU A CA 1
ATOM 1452 C C . GLU A 1 176 ? 18.479 8.132 -17.244 1.00 61.88 176 GLU A C 1
ATOM 1454 O O . GLU A 1 176 ? 18.290 9.304 -16.915 1.00 61.88 176 GLU A O 1
ATOM 1459 N N . LEU A 1 177 ? 17.506 7.401 -17.805 1.00 56.28 177 LEU A N 1
ATOM 1460 C CA . LEU A 1 177 ? 16.131 7.891 -17.990 1.00 56.28 177 LEU A CA 1
ATOM 1461 C C . LEU A 1 177 ? 15.398 8.131 -16.664 1.00 56.28 177 LEU A C 1
ATOM 1463 O O . LEU A 1 177 ? 14.383 8.829 -16.646 1.00 56.28 177 LEU A O 1
ATOM 1467 N N . TRP A 1 178 ? 15.887 7.536 -15.583 1.00 64.62 178 TRP A N 1
ATOM 1468 C CA . TRP A 1 178 ? 15.348 7.645 -14.235 1.00 64.62 178 TRP A CA 1
ATOM 1469 C C . TRP A 1 178 ? 16.150 8.571 -13.315 1.00 64.62 178 TRP A C 1
ATOM 1471 O O . TRP A 1 178 ? 15.735 8.750 -12.171 1.00 64.62 178 TRP A O 1
ATOM 1481 N N . ASN A 1 179 ? 17.262 9.149 -13.786 1.00 53.84 179 ASN A N 1
ATOM 1482 C CA . ASN A 1 179 ? 18.278 9.764 -12.932 1.00 53.84 179 ASN A CA 1
ATOM 1483 C C . ASN A 1 179 ? 17.751 10.809 -11.919 1.00 53.84 179 ASN A C 1
ATOM 1485 O O . ASN A 1 179 ? 17.001 11.724 -12.259 1.00 53.84 179 ASN A O 1
ATOM 1489 N N . ASP A 1 180 ? 18.314 10.692 -10.709 1.00 42.25 180 ASP A N 1
ATOM 1490 C CA . ASP A 1 180 ? 18.554 11.721 -9.681 1.00 42.25 180 ASP A CA 1
ATOM 1491 C C . ASP A 1 180 ? 17.479 12.138 -8.669 1.00 42.25 180 ASP A C 1
ATOM 1493 O O . ASP A 1 180 ? 17.601 13.188 -8.039 1.00 42.25 180 ASP A O 1
ATOM 1497 N N . LEU A 1 181 ? 16.488 11.299 -8.374 1.00 38.03 181 LEU A N 1
ATOM 1498 C CA . LEU A 1 181 ? 15.600 11.585 -7.246 1.00 38.03 181 LEU A CA 1
ATOM 1499 C C . LEU A 1 181 ? 15.617 10.480 -6.193 1.00 38.03 181 LEU A C 1
ATOM 1501 O O . LEU A 1 181 ? 14.985 9.434 -6.303 1.00 38.03 181 LEU A O 1
ATOM 1505 N N . SER A 1 182 ? 16.297 10.814 -5.102 1.00 40.06 182 SER A N 1
ATOM 1506 C CA . SER A 1 182 ? 16.150 10.310 -3.736 1.00 40.06 182 SER A CA 1
ATOM 1507 C C . SER A 1 182 ? 14.722 10.432 -3.164 1.00 40.06 182 SER A C 1
ATOM 1509 O O . SER A 1 182 ? 14.536 10.403 -1.947 1.00 40.06 182 SER A O 1
ATOM 1511 N N . THR A 1 183 ? 13.693 10.553 -4.007 1.00 39.31 183 THR A N 1
ATOM 1512 C CA . THR A 1 183 ? 12.287 10.547 -3.612 1.00 39.31 183 THR A CA 1
ATOM 1513 C C . THR A 1 183 ? 11.661 9.215 -4.013 1.00 39.31 183 THR A C 1
ATOM 1515 O O . THR A 1 183 ? 11.775 8.750 -5.143 1.00 39.31 183 THR A O 1
ATOM 1518 N N . ASN A 1 184 ? 10.975 8.578 -3.069 1.00 46.75 184 ASN A N 1
ATOM 1519 C CA . ASN A 1 184 ? 10.363 7.251 -3.204 1.00 46.75 184 ASN A CA 1
ATOM 1520 C C . ASN A 1 184 ? 9.222 7.153 -4.250 1.00 46.75 184 ASN A C 1
ATOM 1522 O O . ASN A 1 184 ? 8.524 6.142 -4.293 1.00 46.75 184 ASN A O 1
ATOM 1526 N N . GLU A 1 185 ? 9.015 8.164 -5.097 1.00 53.41 185 GLU A N 1
ATOM 1527 C CA . GLU A 1 185 ? 7.909 8.245 -6.054 1.00 53.41 185 GLU A CA 1
ATOM 1528 C C . GLU A 1 185 ? 8.441 8.415 -7.481 1.00 53.41 185 GLU A C 1
ATOM 1530 O O . GLU A 1 185 ? 8.924 9.480 -7.863 1.00 53.41 185 GLU A O 1
ATOM 1535 N N . LYS A 1 186 ? 8.350 7.349 -8.288 1.00 70.31 186 LYS A N 1
ATOM 1536 C CA . LYS A 1 186 ? 8.790 7.357 -9.691 1.00 70.31 186 LYS A CA 1
ATOM 1537 C C . LYS A 1 186 ? 7.627 7.723 -10.616 1.00 70.31 186 LYS A C 1
ATOM 1539 O O . LYS A 1 186 ? 6.526 7.187 -10.479 1.00 70.31 186 LYS A O 1
ATOM 1544 N N . ILE A 1 187 ? 7.879 8.587 -11.599 1.00 77.81 187 ILE A N 1
ATOM 1545 C CA . ILE A 1 187 ? 6.905 8.947 -12.640 1.00 77.81 187 ILE A CA 1
ATOM 1546 C C . ILE A 1 187 ? 7.192 8.128 -13.903 1.00 77.81 187 ILE A C 1
ATOM 1548 O O . ILE A 1 187 ? 8.318 8.084 -14.399 1.00 77.81 187 ILE A O 1
ATOM 1552 N N . MET A 1 188 ? 6.165 7.480 -14.446 1.00 83.38 188 MET A N 1
ATOM 1553 C CA . MET A 1 188 ? 6.234 6.746 -15.705 1.00 83.38 188 MET A CA 1
ATOM 1554 C C . MET A 1 188 ? 6.044 7.710 -16.881 1.00 83.38 188 MET A C 1
ATOM 1556 O O . MET A 1 188 ? 4.919 8.086 -17.222 1.00 83.38 188 MET A O 1
ATOM 1560 N N . SER A 1 189 ? 7.157 8.092 -17.505 1.00 84.19 189 SER A N 1
ATOM 1561 C CA . SER A 1 189 ? 7.163 8.906 -18.722 1.00 84.19 189 SER A CA 1
ATOM 1562 C C . SER A 1 189 ? 7.008 8.066 -19.987 1.00 84.19 189 SER A C 1
ATOM 1564 O O . SER A 1 189 ? 7.229 6.851 -19.991 1.00 84.19 189 SER A O 1
ATOM 1566 N N . VAL A 1 190 ? 6.695 8.720 -21.109 1.00 82.00 190 VAL A N 1
ATOM 1567 C CA . VAL A 1 190 ? 6.575 8.051 -22.422 1.00 82.00 190 VAL A CA 1
ATOM 1568 C C . VAL A 1 190 ? 7.856 7.308 -22.804 1.00 82.00 190 VAL A C 1
ATOM 1570 O O . VAL A 1 190 ? 7.799 6.214 -23.364 1.00 82.00 190 VAL A O 1
ATOM 1573 N N . LYS A 1 191 ? 9.023 7.900 -22.520 1.00 79.25 191 LYS A N 1
ATOM 1574 C CA . LYS A 1 191 ? 10.325 7.305 -22.861 1.00 79.25 191 LYS A CA 1
ATOM 1575 C C . LYS A 1 191 ? 10.552 6.011 -22.084 1.00 79.25 191 LYS A C 1
ATOM 1577 O O . LYS A 1 191 ? 10.947 5.011 -22.678 1.00 79.25 191 LYS A O 1
ATOM 1582 N N . ILE A 1 192 ? 10.231 6.028 -20.791 1.00 81.56 192 ILE A N 1
ATOM 1583 C CA . ILE A 1 192 ? 10.345 4.869 -19.901 1.00 81.56 192 ILE A CA 1
ATOM 1584 C C . ILE A 1 192 ? 9.365 3.779 -20.342 1.00 81.56 192 ILE A C 1
ATOM 1586 O O . ILE A 1 192 ? 9.772 2.638 -20.546 1.00 81.56 192 ILE A O 1
ATOM 1590 N N . ALA A 1 193 ? 8.096 4.132 -20.567 1.00 84.81 193 ALA A N 1
ATOM 1591 C CA . ALA A 1 193 ? 7.078 3.180 -20.999 1.00 84.81 193 ALA A CA 1
ATOM 1592 C C . ALA A 1 193 ? 7.469 2.499 -22.321 1.00 84.81 193 ALA A C 1
ATOM 1594 O O . ALA A 1 193 ? 7.423 1.276 -22.407 1.00 84.81 193 ALA A O 1
ATOM 1595 N N . LYS A 1 194 ? 7.951 3.256 -23.319 1.00 83.38 194 LYS A N 1
ATOM 1596 C CA . LYS A 1 194 ? 8.447 2.693 -24.591 1.00 83.38 194 LYS A CA 1
ATOM 1597 C C . LYS A 1 194 ? 9.639 1.767 -24.401 1.00 83.38 194 LYS A C 1
ATOM 1599 O O . LYS A 1 194 ? 9.691 0.712 -25.030 1.00 83.38 194 LYS A O 1
ATOM 1604 N N . TRP A 1 195 ? 10.591 2.152 -23.554 1.00 83.31 195 TRP A N 1
ATOM 1605 C CA . TRP A 1 195 ? 11.749 1.314 -23.264 1.00 83.31 195 TRP A CA 1
ATOM 1606 C C . TRP A 1 195 ? 11.313 -0.019 -22.650 1.00 83.31 195 TRP A C 1
ATOM 1608 O O . TRP A 1 195 ? 11.715 -1.076 -23.137 1.00 83.31 195 TRP A O 1
ATOM 1618 N N . ILE A 1 196 ? 10.418 0.021 -21.655 1.00 84.12 196 ILE A N 1
ATOM 1619 C CA . ILE A 1 196 ? 9.879 -1.181 -21.009 1.00 84.12 196 ILE A CA 1
ATOM 1620 C C . ILE A 1 196 ? 9.136 -2.032 -22.039 1.00 84.12 196 ILE A C 1
ATOM 1622 O O . ILE A 1 196 ? 9.443 -3.212 -22.166 1.00 84.12 196 ILE A O 1
ATOM 1626 N N . THR A 1 197 ? 8.236 -1.451 -22.836 1.00 85.69 197 THR A N 1
ATOM 1627 C CA . THR A 1 197 ? 7.515 -2.170 -23.901 1.00 85.69 197 THR A CA 1
ATOM 1628 C C . THR A 1 197 ? 8.472 -2.884 -24.858 1.00 85.69 197 THR A C 1
ATOM 1630 O O . THR A 1 197 ? 8.268 -4.051 -25.191 1.00 85.69 197 THR A O 1
ATOM 1633 N N . ASN A 1 198 ? 9.549 -2.218 -25.280 1.00 83.81 198 ASN A N 1
ATOM 1634 C CA . ASN A 1 198 ? 10.548 -2.813 -26.167 1.00 83.81 198 ASN A CA 1
ATOM 1635 C C . ASN A 1 198 ? 11.317 -3.951 -25.483 1.00 83.81 198 ASN A C 1
ATOM 1637 O O . ASN A 1 198 ? 11.571 -4.980 -26.108 1.00 83.81 198 ASN A O 1
ATOM 1641 N N . TYR A 1 199 ? 11.647 -3.797 -24.199 1.00 80.81 199 TYR A N 1
ATOM 1642 C CA . TYR A 1 199 ? 12.304 -4.838 -23.414 1.00 80.81 199 TYR A CA 1
ATOM 1643 C C . TYR A 1 199 ? 11.401 -6.062 -23.205 1.00 80.81 199 TYR A C 1
ATOM 1645 O O . TYR A 1 199 ? 11.862 -7.190 -23.348 1.00 80.81 199 TYR A O 1
ATOM 1653 N N . LEU A 1 200 ? 10.109 -5.864 -22.924 1.00 81.75 200 LEU A N 1
ATOM 1654 C CA . LEU A 1 200 ? 9.143 -6.953 -22.737 1.00 81.75 200 LEU A CA 1
ATOM 1655 C C . LEU A 1 200 ? 8.976 -7.820 -23.995 1.00 81.75 200 LEU A C 1
ATOM 1657 O O . LEU A 1 200 ? 8.717 -9.018 -23.886 1.00 81.75 200 LEU A O 1
ATOM 1661 N N . ASN A 1 201 ? 9.179 -7.232 -25.177 1.00 79.50 201 ASN A N 1
ATOM 1662 C CA . ASN A 1 201 ? 9.157 -7.931 -26.463 1.00 79.50 201 ASN A CA 1
ATOM 1663 C C . ASN A 1 201 ? 10.494 -8.616 -26.820 1.00 79.50 201 ASN A C 1
ATOM 1665 O O . ASN A 1 201 ? 10.565 -9.344 -27.810 1.00 79.50 201 ASN A O 1
ATOM 1669 N N . SER A 1 202 ? 11.554 -8.400 -26.035 1.00 74.69 202 SER A N 1
ATOM 1670 C CA . SER A 1 202 ? 12.860 -9.031 -26.236 1.00 74.69 202 SER A CA 1
ATOM 1671 C C . SER A 1 202 ? 12.862 -10.491 -25.758 1.00 74.69 202 SER A C 1
ATOM 1673 O O . SER A 1 202 ? 12.277 -10.805 -24.719 1.00 74.69 202 SER A O 1
ATOM 1675 N N . PRO A 1 203 ? 13.578 -11.405 -26.442 1.00 58.25 203 PRO A N 1
ATOM 1676 C CA . PRO A 1 203 ? 13.721 -12.790 -25.990 1.00 58.25 203 PRO A CA 1
ATOM 1677 C C . PRO A 1 203 ? 14.534 -12.927 -24.689 1.00 58.25 203 PRO A C 1
ATOM 1679 O O . PRO A 1 203 ? 14.442 -13.951 -24.012 1.00 58.25 203 PRO A O 1
ATOM 1682 N N . ASN A 1 204 ? 15.328 -11.919 -24.311 1.00 66.56 204 ASN A N 1
ATOM 1683 C CA . ASN A 1 204 ? 16.157 -11.961 -23.107 1.00 66.56 204 ASN A CA 1
ATOM 1684 C C . ASN A 1 204 ? 15.408 -11.391 -21.889 1.00 66.56 204 ASN A C 1
ATOM 1686 O O . ASN A 1 204 ? 15.478 -10.194 -21.620 1.00 66.56 204 ASN A O 1
ATOM 1690 N N . LYS A 1 205 ? 14.729 -12.266 -21.135 1.00 66.94 205 LYS A N 1
ATOM 1691 C CA . LYS A 1 205 ? 13.924 -11.921 -19.945 1.00 66.94 205 LYS A CA 1
ATOM 1692 C C . LYS A 1 205 ? 14.697 -11.971 -18.611 1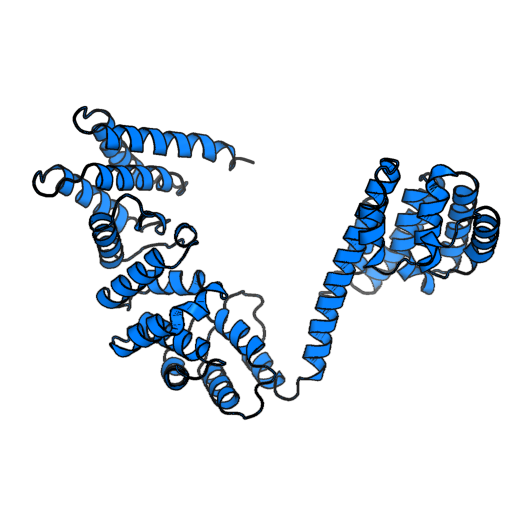.00 66.94 205 LYS A C 1
ATOM 1694 O O . LYS A 1 205 ? 14.075 -11.976 -17.551 1.00 66.94 205 LYS A O 1
ATOM 1699 N N . ASN A 1 206 ? 16.035 -11.995 -18.629 1.00 67.31 206 ASN A N 1
ATOM 1700 C CA . ASN A 1 206 ? 16.861 -12.200 -17.424 1.00 67.31 206 ASN A CA 1
ATOM 1701 C C . ASN A 1 206 ? 16.656 -11.154 -16.307 1.00 67.31 206 ASN A C 1
ATOM 1703 O O . ASN A 1 206 ? 17.034 -11.415 -15.169 1.00 67.31 206 ASN A O 1
ATOM 1707 N N . ASN A 1 207 ? 16.048 -10.002 -16.612 1.00 68.94 207 ASN A N 1
ATOM 1708 C CA . ASN A 1 207 ? 15.892 -8.871 -15.692 1.00 68.94 207 ASN A CA 1
ATOM 1709 C C . ASN A 1 207 ? 14.431 -8.487 -15.399 1.00 68.94 207 ASN A C 1
ATOM 1711 O O . ASN A 1 207 ? 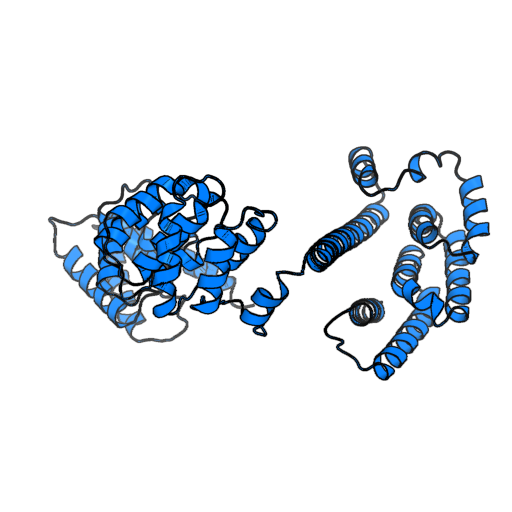14.148 -7.420 -14.853 1.00 68.94 207 ASN A O 1
ATOM 1715 N N . LEU A 1 208 ? 13.490 -9.351 -15.771 1.00 76.38 208 LEU A N 1
ATOM 1716 C CA . LEU A 1 208 ? 12.058 -9.083 -15.692 1.00 76.38 208 LEU A CA 1
ATOM 1717 C C . LEU A 1 208 ? 11.577 -8.804 -14.255 1.00 76.38 208 LEU A C 1
ATOM 1719 O O . LEU A 1 208 ? 10.743 -7.925 -14.059 1.00 76.38 208 LEU A O 1
ATOM 1723 N N . SER A 1 209 ? 12.147 -9.471 -13.247 1.00 74.50 209 SER A N 1
ATOM 1724 C CA . SER A 1 209 ? 11.830 -9.222 -11.831 1.00 74.50 209 SER A CA 1
ATOM 1725 C C . SER A 1 209 ? 12.157 -7.792 -11.397 1.00 74.50 209 SER A C 1
ATOM 1727 O O . SER A 1 209 ? 11.319 -7.132 -10.792 1.00 74.50 209 SER A O 1
ATOM 1729 N N . LYS A 1 210 ? 13.336 -7.282 -11.767 1.00 73.06 210 LYS A N 1
ATOM 1730 C CA . LYS A 1 210 ? 13.775 -5.927 -11.410 1.00 73.06 210 LYS A CA 1
ATOM 1731 C C . LYS A 1 210 ? 12.936 -4.861 -12.117 1.00 73.06 210 LYS A C 1
ATOM 1733 O O . LYS A 1 210 ? 12.624 -3.843 -11.516 1.00 73.06 210 LYS A O 1
ATOM 1738 N N . ILE A 1 211 ? 12.495 -5.106 -13.356 1.00 78.88 211 ILE A N 1
ATOM 1739 C CA . ILE A 1 211 ? 11.550 -4.215 -14.057 1.00 78.88 211 ILE A CA 1
ATOM 1740 C C . ILE A 1 211 ? 10.187 -4.203 -13.359 1.00 78.88 211 ILE A C 1
ATOM 1742 O O . ILE A 1 211 ? 9.605 -3.136 -13.196 1.00 78.88 211 ILE A O 1
ATOM 1746 N N . ILE A 1 212 ? 9.690 -5.357 -12.910 1.00 78.38 212 ILE A N 1
ATOM 1747 C CA . ILE A 1 212 ? 8.440 -5.437 -12.141 1.00 78.38 212 ILE A CA 1
ATOM 1748 C C . ILE A 1 212 ? 8.546 -4.647 -10.829 1.00 78.38 212 ILE A C 1
ATOM 1750 O O . ILE A 1 212 ? 7.664 -3.838 -10.548 1.00 78.38 212 ILE A O 1
ATOM 1754 N N . GLU A 1 213 ? 9.629 -4.821 -10.063 1.00 75.62 213 GLU A N 1
ATOM 1755 C CA . GLU A 1 213 ? 9.898 -4.042 -8.838 1.00 75.62 213 GLU A CA 1
ATOM 1756 C C . GLU A 1 213 ? 9.899 -2.535 -9.117 1.00 75.62 213 GLU A C 1
ATOM 1758 O O . GLU A 1 213 ? 9.327 -1.731 -8.388 1.00 75.62 213 GLU A O 1
ATOM 1763 N N . ASN A 1 214 ? 10.487 -2.159 -10.240 1.00 76.62 214 ASN A N 1
ATOM 1764 C CA . ASN A 1 214 ? 10.589 -0.791 -10.697 1.00 76.62 214 ASN A CA 1
ATOM 1765 C C . ASN A 1 214 ? 9.243 -0.179 -11.111 1.00 76.62 214 ASN A C 1
ATOM 1767 O O . ASN A 1 214 ? 8.944 0.953 -10.733 1.00 76.62 214 ASN A O 1
ATOM 1771 N N . VAL A 1 215 ? 8.407 -0.940 -11.818 1.00 81.62 215 VAL A N 1
ATOM 1772 C CA . VAL A 1 215 ? 7.038 -0.541 -12.173 1.00 81.62 215 VAL A CA 1
ATOM 1773 C C . VAL A 1 215 ? 6.145 -0.437 -10.930 1.00 81.62 215 VAL A C 1
ATOM 1775 O O . VAL A 1 215 ? 5.276 0.429 -10.888 1.00 81.62 215 VAL A O 1
ATOM 1778 N N . LEU A 1 216 ? 6.367 -1.253 -9.890 1.00 74.00 216 LEU A N 1
ATOM 1779 C CA . LEU A 1 216 ? 5.634 -1.151 -8.615 1.00 74.00 216 LEU A CA 1
ATOM 1780 C C . LEU A 1 216 ? 5.831 0.201 -7.919 1.00 74.00 216 LEU A C 1
ATOM 1782 O O . LEU A 1 216 ? 4.906 0.707 -7.286 1.00 74.00 216 LEU A O 1
ATOM 1786 N N . CYS A 1 217 ? 7.013 0.800 -8.052 1.00 73.75 217 CYS A N 1
ATOM 1787 C CA . CYS A 1 217 ? 7.309 2.124 -7.506 1.00 73.75 217 CYS A CA 1
ATOM 1788 C C . CYS A 1 217 ? 6.740 3.276 -8.356 1.00 73.75 217 CYS A C 1
ATOM 1790 O O . CYS A 1 217 ? 6.811 4.434 -7.938 1.00 73.75 217 CYS A O 1
ATOM 1792 N N . CYS A 1 218 ? 6.188 2.992 -9.542 1.00 79.31 218 CYS A N 1
ATOM 1793 C CA . CYS A 1 218 ? 5.637 4.010 -10.431 1.00 79.31 218 CYS A CA 1
ATOM 1794 C C . CYS A 1 218 ? 4.179 4.332 -10.080 1.00 79.31 218 CYS A C 1
ATOM 1796 O O . CYS A 1 218 ? 3.224 3.762 -10.616 1.00 79.31 218 CYS A O 1
ATOM 1798 N N . LEU A 1 219 ? 4.001 5.285 -9.165 1.00 75.69 219 LEU A N 1
ATOM 1799 C CA . LEU A 1 219 ? 2.681 5.730 -8.722 1.00 75.69 219 LEU A CA 1
ATOM 1800 C C . LEU A 1 219 ? 2.089 6.852 -9.571 1.00 75.69 219 LEU A C 1
ATOM 1802 O O . LEU A 1 219 ? 0.947 7.206 -9.339 1.00 75.69 219 LEU A O 1
ATOM 1806 N N . PHE A 1 220 ? 2.790 7.405 -10.552 1.00 80.56 220 PHE A N 1
ATOM 1807 C CA . PHE A 1 220 ? 2.216 8.437 -11.414 1.00 80.56 220 PHE A CA 1
ATOM 1808 C C . PHE A 1 220 ? 2.584 8.158 -12.861 1.00 80.56 220 PHE A C 1
ATOM 1810 O O . PHE A 1 220 ? 3.695 7.713 -13.147 1.00 80.56 220 PHE A O 1
ATOM 1817 N N . ILE A 1 221 ? 1.645 8.390 -13.775 1.00 83.44 221 ILE A N 1
ATOM 1818 C CA . ILE A 1 221 ? 1.833 8.169 -15.207 1.00 83.44 221 ILE A CA 1
ATOM 1819 C C . ILE A 1 221 ? 1.517 9.465 -15.938 1.00 83.44 221 ILE A C 1
ATOM 1821 O O . ILE A 1 221 ? 0.475 10.082 -15.717 1.00 83.44 221 ILE A O 1
ATOM 1825 N N . GLU A 1 222 ? 2.411 9.856 -16.840 1.00 84.12 222 GLU A N 1
ATOM 1826 C CA . GLU A 1 222 ? 2.139 10.944 -17.772 1.00 84.12 222 GLU A CA 1
ATOM 1827 C C . GLU A 1 222 ? 1.007 10.545 -18.733 1.00 84.12 222 GLU A C 1
ATOM 1829 O O . GLU A 1 222 ? 1.064 9.454 -19.303 1.00 84.12 222 GLU A O 1
ATOM 1834 N N . PRO A 1 223 ? 0.027 11.419 -19.028 1.00 81.31 223 PRO A N 1
ATOM 1835 C CA . PRO A 1 223 ? -1.099 11.076 -19.904 1.00 81.31 223 PRO A CA 1
ATOM 1836 C C . PRO A 1 223 ? -0.677 10.464 -21.249 1.00 81.31 223 PRO A C 1
ATOM 1838 O O . PRO A 1 223 ? -1.278 9.509 -21.733 1.00 81.31 223 PRO A O 1
ATOM 1841 N N . ASN A 1 224 ? 0.426 10.952 -21.820 1.00 83.38 224 ASN A N 1
ATOM 1842 C CA . ASN A 1 224 ? 0.953 10.472 -23.096 1.00 83.38 224 ASN A CA 1
ATOM 1843 C C . ASN A 1 224 ? 1.547 9.051 -23.015 1.00 83.38 224 ASN A C 1
ATOM 1845 O O . ASN A 1 224 ? 1.633 8.360 -24.032 1.00 83.38 224 ASN A O 1
ATOM 1849 N N . ALA A 1 225 ? 1.963 8.602 -21.827 1.00 86.06 225 ALA A N 1
ATOM 1850 C CA . ALA A 1 225 ? 2.541 7.279 -21.600 1.00 86.06 225 ALA A CA 1
ATOM 1851 C C . ALA A 1 225 ? 1.471 6.182 -21.485 1.00 86.06 225 ALA A C 1
ATOM 1853 O O . ALA A 1 225 ? 1.781 5.010 -21.697 1.00 86.06 225 ALA A O 1
ATOM 1854 N N . LEU A 1 226 ? 0.208 6.546 -21.222 1.00 87.06 226 LEU A N 1
ATOM 1855 C CA . LEU A 1 226 ? -0.904 5.595 -21.100 1.00 87.06 226 LEU A CA 1
ATOM 1856 C C . LEU A 1 226 ? -1.086 4.742 -22.359 1.00 87.06 226 LEU A C 1
ATOM 1858 O O . LEU A 1 226 ? -1.287 3.538 -22.248 1.00 87.06 226 LEU A O 1
ATOM 1862 N N . SER A 1 227 ? -0.918 5.340 -23.542 1.00 87.06 227 SER A N 1
ATOM 1863 C CA . SER A 1 227 ? -1.010 4.632 -24.830 1.00 87.06 227 SER A CA 1
ATOM 1864 C C . SER A 1 227 ? 0.026 3.511 -24.996 1.00 87.06 227 SER A C 1
ATOM 1866 O O . SER A 1 227 ? -0.202 2.531 -25.702 1.00 87.06 227 SER A O 1
ATOM 1868 N N . GLU A 1 228 ? 1.182 3.633 -24.343 1.00 87.44 228 GLU A N 1
ATOM 1869 C CA . GLU A 1 228 ? 2.227 2.608 -24.364 1.00 87.44 228 GLU A CA 1
ATOM 1870 C C . GLU A 1 228 ? 1.969 1.524 -23.319 1.00 87.44 228 GLU A C 1
ATOM 1872 O O . GLU A 1 228 ? 2.230 0.352 -23.576 1.00 87.44 228 GLU A O 1
ATOM 1877 N N . ILE A 1 229 ? 1.405 1.905 -22.173 1.00 89.31 229 ILE A N 1
ATOM 1878 C CA . ILE A 1 229 ? 1.042 0.993 -21.082 1.00 89.31 229 ILE A CA 1
ATOM 1879 C C . ILE A 1 229 ? -0.170 0.138 -21.461 1.00 89.31 229 ILE A C 1
ATOM 1881 O O . ILE A 1 229 ? -0.224 -1.037 -21.112 1.00 89.31 229 ILE A O 1
ATOM 1885 N N . GLU A 1 230 ? -1.110 0.676 -22.239 1.00 90.94 230 GLU A N 1
ATOM 1886 C CA . GLU A 1 230 ? -2.260 -0.070 -22.764 1.00 90.94 230 GLU A CA 1
ATOM 1887 C C . GLU A 1 230 ? -1.834 -1.301 -23.576 1.00 90.94 230 GLU A C 1
ATOM 1889 O O . GLU A 1 230 ? -2.462 -2.358 -23.498 1.00 90.94 230 GLU A O 1
ATOM 1894 N N . LYS A 1 231 ? -0.693 -1.226 -24.274 1.00 90.06 231 LYS A N 1
ATOM 1895 C CA . LYS A 1 231 ? -0.140 -2.368 -25.016 1.00 90.06 231 LYS A CA 1
ATOM 1896 C C . LYS A 1 231 ? 0.192 -3.548 -24.106 1.00 90.06 231 LYS A C 1
ATOM 1898 O O . LYS A 1 231 ? 0.249 -4.673 -24.587 1.00 90.06 231 LYS A O 1
ATOM 1903 N N . TRP A 1 232 ? 0.394 -3.328 -22.806 1.00 91.44 232 TRP A N 1
ATOM 1904 C CA . TRP A 1 232 ? 0.739 -4.388 -21.858 1.00 91.44 232 TRP A CA 1
ATOM 1905 C C . TRP A 1 232 ? -0.456 -5.267 -21.474 1.00 91.44 232 TRP A C 1
ATOM 1907 O O . TRP A 1 232 ? -0.253 -6.356 -20.935 1.00 91.44 232 TRP A O 1
ATOM 1917 N N . LEU A 1 233 ? -1.692 -4.863 -21.798 1.00 89.56 233 LEU A N 1
ATOM 1918 C CA . LEU A 1 233 ? -2.896 -5.672 -21.560 1.00 89.56 233 LEU A CA 1
ATOM 1919 C C . LEU A 1 233 ? -2.847 -7.032 -22.280 1.00 89.56 233 LEU A C 1
ATOM 1921 O O . LEU A 1 233 ? -3.422 -8.010 -21.800 1.00 89.56 233 LEU A O 1
ATOM 1925 N N . ILE A 1 234 ? -2.108 -7.131 -23.394 1.00 88.81 234 ILE A N 1
ATOM 1926 C CA . ILE A 1 234 ? -1.953 -8.376 -24.166 1.00 88.81 234 ILE A CA 1
ATOM 1927 C C . ILE A 1 234 ? -1.292 -9.501 -23.356 1.00 88.81 234 ILE A C 1
ATOM 1929 O O . ILE A 1 234 ? -1.473 -10.675 -23.671 1.00 88.81 234 ILE A O 1
ATOM 1933 N N . TYR A 1 235 ? -0.547 -9.168 -22.297 1.00 86.62 235 TYR A N 1
ATOM 1934 C CA . TYR A 1 235 ? 0.222 -10.133 -21.513 1.00 86.62 235 TYR A CA 1
ATOM 1935 C C . TYR A 1 235 ? -0.601 -10.887 -20.452 1.00 86.62 235 TYR A C 1
ATOM 1937 O O . TYR A 1 235 ? -0.042 -11.657 -19.675 1.00 86.62 235 TYR A O 1
ATOM 1945 N N . GLN A 1 236 ? -1.929 -10.730 -20.434 1.00 82.81 236 GLN A N 1
ATOM 1946 C CA . GLN A 1 236 ? -2.836 -11.363 -19.461 1.00 82.81 236 GLN A CA 1
ATOM 1947 C C . GLN A 1 236 ? -2.769 -12.906 -19.401 1.00 82.81 236 GLN A C 1
ATOM 1949 O O . GLN A 1 236 ? -3.165 -13.506 -18.403 1.00 82.81 236 GLN A O 1
ATOM 1954 N N . THR A 1 237 ? -2.272 -13.577 -20.443 1.00 82.06 237 THR A N 1
ATOM 1955 C CA . THR A 1 237 ? -2.115 -15.045 -20.472 1.00 82.06 237 THR A CA 1
ATOM 1956 C C . THR A 1 237 ? -0.683 -15.520 -20.213 1.00 82.06 237 THR A C 1
ATOM 1958 O O . THR A 1 237 ? -0.476 -16.710 -19.973 1.00 82.06 237 THR A O 1
ATOM 1961 N N . ASP A 1 238 ? 0.318 -14.634 -20.270 1.00 82.56 238 ASP A N 1
ATOM 1962 C CA . ASP A 1 238 ? 1.719 -14.996 -20.022 1.00 82.56 238 ASP A CA 1
ATOM 1963 C C . ASP A 1 238 ? 2.001 -14.963 -18.513 1.00 82.56 238 ASP A C 1
ATOM 1965 O O . ASP A 1 238 ? 2.143 -13.891 -17.932 1.00 82.56 238 ASP A O 1
ATOM 1969 N N . LYS A 1 239 ? 2.152 -16.133 -17.876 1.00 80.00 239 LYS A N 1
ATOM 1970 C CA . LYS A 1 239 ? 2.417 -16.262 -16.425 1.00 80.00 239 LYS A CA 1
ATOM 1971 C C . LYS A 1 239 ? 3.579 -15.403 -15.907 1.00 80.00 239 LYS A C 1
ATOM 1973 O O . LYS A 1 239 ? 3.589 -15.049 -14.733 1.00 80.00 239 LYS A O 1
ATOM 1978 N N . SER A 1 240 ? 4.565 -15.094 -16.752 1.00 78.81 240 SER A N 1
ATOM 1979 C CA . SER A 1 240 ? 5.703 -14.239 -16.388 1.00 78.81 240 SER A CA 1
ATOM 1980 C C . SER A 1 240 ? 5.373 -12.743 -16.432 1.00 78.81 240 SER A C 1
ATOM 1982 O O . SER A 1 240 ? 6.029 -11.963 -15.754 1.00 78.81 240 SER A O 1
ATOM 1984 N N . LEU A 1 241 ? 4.355 -12.334 -17.193 1.00 82.75 241 LEU A N 1
ATOM 1985 C CA . LEU A 1 241 ? 4.036 -10.934 -17.493 1.00 82.75 241 LEU A CA 1
ATOM 1986 C C . LEU A 1 241 ? 2.609 -10.509 -17.128 1.00 82.75 241 LEU A C 1
ATOM 1988 O O . LEU A 1 241 ? 2.271 -9.339 -17.292 1.00 82.75 241 LEU A O 1
ATOM 1992 N N . GLN A 1 242 ? 1.798 -11.408 -16.571 1.00 86.62 242 GLN A N 1
ATOM 1993 C CA . GLN A 1 242 ? 0.453 -11.124 -16.054 1.00 86.62 242 GLN A CA 1
ATOM 1994 C C . GLN A 1 242 ? 0.401 -9.891 -15.143 1.00 86.62 242 GLN A C 1
ATOM 1996 O O . GLN A 1 242 ? -0.555 -9.118 -15.192 1.00 86.62 242 GLN A O 1
ATOM 2001 N N . TYR A 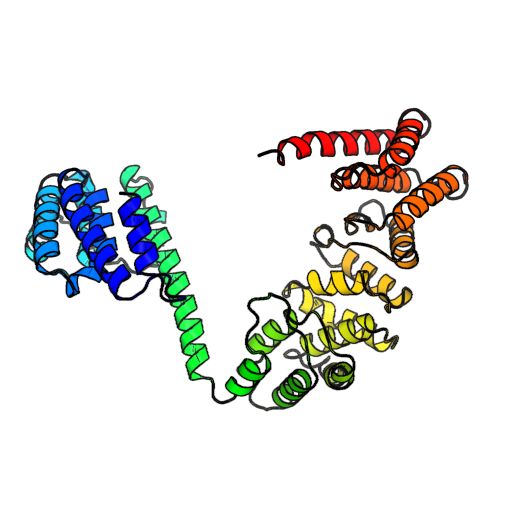1 243 ? 1.470 -9.657 -14.378 1.00 83.50 243 TYR A N 1
ATOM 2002 C CA . TYR A 1 243 ? 1.642 -8.452 -13.571 1.00 83.50 243 TYR A CA 1
ATOM 2003 C C . TYR A 1 243 ? 1.546 -7.156 -14.397 1.00 83.50 243 TYR A C 1
ATOM 2005 O O . TYR A 1 243 ? 0.896 -6.205 -13.971 1.00 83.50 243 TYR A O 1
ATOM 2013 N N . MET A 1 244 ? 2.165 -7.106 -15.580 1.00 87.25 244 MET A N 1
ATOM 2014 C CA . MET A 1 244 ? 2.161 -5.907 -16.425 1.00 87.25 244 MET A CA 1
ATOM 2015 C C . MET A 1 244 ? 0.762 -5.609 -16.961 1.00 87.25 244 MET A C 1
ATOM 2017 O O . MET A 1 244 ? 0.355 -4.450 -16.981 1.00 87.25 244 MET A O 1
ATOM 2021 N N . ALA A 1 245 ? 0.004 -6.650 -17.323 1.00 88.62 245 ALA A N 1
ATOM 2022 C CA . ALA A 1 245 ? -1.391 -6.511 -17.737 1.00 88.62 245 ALA A CA 1
ATOM 2023 C C . ALA A 1 245 ? -2.276 -6.017 -16.581 1.00 88.62 245 ALA A C 1
ATOM 2025 O O . ALA A 1 245 ? -3.094 -5.118 -16.767 1.00 88.62 245 ALA A O 1
ATOM 2026 N N . TYR A 1 246 ? -2.071 -6.553 -15.376 1.00 87.44 246 TYR A N 1
ATOM 2027 C CA . TYR A 1 246 ? -2.773 -6.117 -14.171 1.00 87.44 246 TYR A CA 1
ATOM 2028 C C . TYR A 1 246 ? -2.482 -4.648 -13.826 1.00 87.44 246 TYR A C 1
ATOM 2030 O O . TYR A 1 246 ? -3.403 -3.853 -13.633 1.00 87.44 246 TYR A O 1
ATOM 2038 N N . TYR A 1 247 ? -1.199 -4.271 -13.794 1.00 88.06 247 TYR A N 1
ATOM 2039 C CA . TYR A 1 247 ? -0.767 -2.895 -13.555 1.00 88.06 247 TYR A CA 1
ATOM 2040 C C . TYR A 1 247 ? -1.360 -1.947 -14.603 1.00 88.06 247 TYR A C 1
ATOM 2042 O O . TYR A 1 247 ? -1.937 -0.926 -14.238 1.00 88.06 247 TYR A O 1
ATOM 2050 N N . ALA A 1 248 ? -1.284 -2.297 -15.890 1.00 90.25 248 ALA A N 1
ATOM 2051 C CA . ALA A 1 248 ? -1.853 -1.490 -16.963 1.00 90.25 248 ALA A CA 1
ATOM 2052 C C . ALA A 1 248 ? -3.365 -1.288 -16.801 1.00 90.25 248 ALA A C 1
ATOM 2054 O O . ALA A 1 248 ? -3.839 -0.157 -16.902 1.00 90.25 248 ALA A O 1
ATOM 2055 N N . ALA A 1 249 ? -4.114 -2.347 -16.480 1.00 90.75 249 ALA A N 1
ATOM 2056 C CA . ALA A 1 249 ? -5.557 -2.259 -16.280 1.00 90.75 249 ALA A CA 1
ATOM 2057 C C . ALA A 1 249 ? -5.928 -1.308 -15.131 1.00 90.75 249 ALA A C 1
ATOM 2059 O O . ALA A 1 249 ? -6.774 -0.432 -15.312 1.00 90.75 249 ALA A O 1
ATOM 2060 N N . LEU A 1 250 ? -5.253 -1.415 -13.980 1.00 89.19 250 LEU A N 1
ATOM 2061 C CA . LEU A 1 250 ? -5.476 -0.503 -12.855 1.00 89.19 250 LEU A CA 1
ATOM 2062 C C . LEU A 1 250 ? -5.173 0.947 -13.218 1.00 89.19 250 LEU A C 1
ATOM 2064 O O . LEU A 1 250 ? -5.942 1.842 -12.893 1.00 89.19 250 LEU A O 1
ATOM 2068 N N . GLN A 1 251 ? -4.061 1.183 -13.899 1.00 90.44 251 GLN A N 1
ATOM 2069 C CA . GLN A 1 251 ? -3.630 2.523 -14.270 1.00 90.44 251 GLN A CA 1
ATOM 2070 C C . GLN A 1 251 ? -4.591 3.176 -15.263 1.00 90.44 251 GLN A C 1
ATOM 2072 O O . GLN A 1 251 ? -4.959 4.335 -15.091 1.00 90.44 251 GLN A O 1
ATOM 2077 N N . LEU A 1 252 ? -5.068 2.425 -16.256 1.00 90.44 252 LEU A N 1
ATOM 2078 C CA . LEU A 1 252 ? -6.078 2.913 -17.193 1.00 90.44 252 LEU A CA 1
ATOM 2079 C C . LEU A 1 252 ? -7.381 3.282 -16.472 1.00 90.44 252 LEU A C 1
ATOM 2081 O O . LEU A 1 252 ? -7.951 4.327 -16.774 1.00 90.44 252 LEU A O 1
ATOM 2085 N N . ILE A 1 253 ? -7.817 2.487 -15.488 1.00 90.62 253 ILE A N 1
ATOM 2086 C CA . ILE A 1 253 ? -8.992 2.810 -14.660 1.00 90.62 253 ILE A CA 1
ATOM 2087 C C . ILE A 1 253 ? -8.743 4.068 -13.822 1.00 90.62 253 ILE A C 1
ATOM 2089 O O . ILE A 1 253 ? -9.600 4.948 -13.788 1.00 90.62 253 ILE A O 1
ATOM 2093 N N . ILE A 1 254 ? -7.567 4.194 -13.190 1.00 88.81 254 ILE A N 1
ATOM 2094 C CA . ILE A 1 254 ? -7.183 5.386 -12.412 1.00 88.81 254 ILE A CA 1
ATOM 2095 C C . ILE A 1 254 ? -7.288 6.654 -13.268 1.00 88.81 254 ILE A C 1
ATOM 2097 O O . ILE A 1 254 ? -7.729 7.687 -12.769 1.00 88.81 254 ILE A O 1
ATOM 2101 N N . HIS A 1 255 ? -6.927 6.564 -14.548 1.00 88.50 255 HIS A N 1
ATOM 2102 C CA . HIS A 1 255 ? -7.008 7.659 -15.514 1.00 88.50 255 HIS A CA 1
ATOM 2103 C C . HIS A 1 255 ? -8.360 7.751 -16.257 1.00 88.50 255 HIS A C 1
ATOM 2105 O O . HIS A 1 255 ? -8.465 8.479 -17.241 1.00 88.50 255 HIS A O 1
ATOM 2111 N N . GLY A 1 256 ? -9.406 7.062 -15.784 1.00 86.00 256 GLY A N 1
ATOM 2112 C CA . GLY A 1 256 ? -10.789 7.239 -16.246 1.00 86.00 256 GLY A CA 1
ATOM 2113 C C . GLY A 1 256 ? -11.236 6.340 -17.402 1.00 86.00 256 GLY A C 1
ATOM 2114 O O . GLY A 1 256 ? -12.306 6.565 -17.972 1.00 86.00 256 GLY A O 1
ATOM 2115 N N . SER A 1 257 ? -10.455 5.321 -17.771 1.00 87.62 257 SER A N 1
ATOM 2116 C CA . SER A 1 257 ? -10.889 4.335 -18.765 1.00 87.62 257 SER A CA 1
ATOM 2117 C C . SER A 1 257 ? -11.970 3.416 -18.195 1.00 87.62 257 SER A C 1
ATOM 2119 O O . SER A 1 257 ? -11.813 2.840 -17.119 1.00 87.62 257 SER A O 1
ATOM 2121 N N . ASN A 1 258 ? -13.053 3.245 -18.956 1.00 81.75 258 ASN A N 1
ATOM 2122 C CA . ASN A 1 258 ? -14.253 2.514 -18.537 1.00 81.75 258 ASN A CA 1
ATOM 2123 C C . ASN A 1 258 ? -14.491 1.222 -19.330 1.00 81.75 258 ASN A C 1
ATOM 2125 O O . ASN A 1 258 ? -15.620 0.739 -19.392 1.00 81.75 258 ASN A O 1
ATOM 2129 N N . SER A 1 259 ? -13.458 0.674 -19.976 1.00 84.19 259 SER A N 1
ATOM 2130 C CA . SER A 1 259 ? -13.603 -0.588 -20.706 1.00 84.19 259 SER A CA 1
ATOM 2131 C C . SER A 1 259 ? -13.925 -1.731 -19.734 1.00 84.19 259 SER A C 1
ATOM 2133 O O . SER A 1 259 ? -13.207 -1.944 -18.754 1.00 84.19 259 SER A O 1
ATOM 2135 N N . SER A 1 260 ? -15.007 -2.469 -20.010 1.00 73.62 260 SER A N 1
ATOM 2136 C CA . SER A 1 260 ? -15.454 -3.619 -19.209 1.00 73.62 260 SER A CA 1
ATOM 2137 C C . SER A 1 260 ? -14.369 -4.682 -19.055 1.00 73.62 260 SER A C 1
ATOM 2139 O O . SER A 1 260 ? -14.250 -5.310 -18.004 1.00 73.62 260 SER A O 1
ATOM 2141 N N . ASP A 1 261 ? -13.528 -4.821 -20.076 1.00 85.12 261 ASP A N 1
ATOM 2142 C CA . ASP A 1 261 ? -12.483 -5.836 -20.141 1.00 85.12 261 ASP A CA 1
ATOM 2143 C C . ASP A 1 261 ? -11.373 -5.587 -19.104 1.00 85.12 261 ASP A C 1
ATOM 2145 O O . ASP A 1 261 ? -10.682 -6.519 -18.693 1.00 85.12 261 ASP A O 1
ATOM 2149 N N . LEU A 1 262 ? -11.212 -4.344 -18.625 1.00 88.56 262 LEU A N 1
ATOM 2150 C CA . LEU A 1 262 ? -10.181 -3.986 -17.645 1.00 88.56 262 LEU A CA 1
ATOM 2151 C C . LEU A 1 262 ? -10.444 -4.625 -16.280 1.00 88.56 262 LEU A C 1
ATOM 2153 O O . LEU A 1 262 ? -9.514 -5.131 -15.649 1.00 88.56 262 LEU A O 1
ATOM 2157 N N . PHE A 1 263 ? -11.703 -4.649 -15.832 1.00 87.56 263 PHE A N 1
ATOM 2158 C CA . PHE A 1 263 ? -12.053 -5.319 -14.580 1.00 87.56 263 PHE A CA 1
ATOM 2159 C C . PHE A 1 263 ? -11.872 -6.837 -14.691 1.00 87.56 263 PHE A C 1
ATOM 2161 O O . PHE A 1 263 ? -11.340 -7.461 -13.773 1.00 87.56 263 PHE A O 1
ATOM 2168 N N . ASP A 1 264 ? -12.227 -7.433 -15.831 1.00 88.25 264 ASP A N 1
ATOM 2169 C CA . ASP A 1 264 ? -12.015 -8.864 -16.062 1.00 88.25 264 ASP A CA 1
ATOM 2170 C C . ASP A 1 264 ? -10.528 -9.238 -16.030 1.00 88.25 264 ASP A C 1
ATOM 2172 O O . ASP A 1 264 ? -10.165 -10.284 -15.485 1.00 88.25 264 ASP A O 1
ATOM 2176 N N . ILE A 1 265 ? -9.651 -8.378 -16.560 1.00 86.94 265 ILE A N 1
ATOM 2177 C CA . ILE A 1 265 ? -8.193 -8.545 -16.472 1.00 86.94 265 ILE A CA 1
ATOM 2178 C C . ILE A 1 265 ? -7.723 -8.467 -15.014 1.00 86.94 265 ILE A C 1
ATOM 2180 O O . ILE A 1 265 ? -6.921 -9.305 -14.595 1.00 86.94 265 ILE A O 1
ATOM 2184 N N . ILE A 1 266 ? -8.235 -7.514 -14.227 1.00 86.75 266 ILE A N 1
ATOM 2185 C CA . ILE A 1 266 ? -7.935 -7.390 -12.790 1.00 86.75 266 ILE A CA 1
ATOM 2186 C C . ILE A 1 266 ? -8.358 -8.654 -12.042 1.00 86.75 266 ILE A C 1
ATOM 2188 O O . ILE A 1 266 ? -7.556 -9.240 -11.319 1.00 86.75 266 ILE A O 1
ATOM 2192 N N . LYS A 1 267 ? -9.595 -9.110 -12.257 1.00 86.69 267 LYS A N 1
ATOM 2193 C CA . LYS A 1 267 ? -10.165 -10.281 -11.589 1.00 86.69 267 LYS A CA 1
ATOM 2194 C C . LYS A 1 267 ? -9.410 -11.566 -11.931 1.00 86.69 267 LYS A C 1
ATOM 2196 O O . LYS A 1 267 ? -9.103 -12.347 -11.037 1.00 86.69 267 LYS A O 1
ATOM 2201 N N . LYS A 1 268 ? -9.080 -11.787 -13.208 1.00 85.25 268 LYS A N 1
ATOM 2202 C CA . LYS A 1 268 ? -8.352 -12.989 -13.663 1.00 85.25 268 LYS A CA 1
ATOM 2203 C C . LYS A 1 268 ? -6.931 -13.073 -13.114 1.00 85.25 268 LYS A C 1
ATOM 2205 O O . LYS A 1 268 ? -6.437 -14.172 -12.894 1.00 85.25 268 LYS A O 1
ATOM 2210 N N . ASN A 1 269 ? -6.280 -11.932 -12.910 1.00 80.38 269 ASN A N 1
ATOM 2211 C CA . ASN A 1 269 ? -4.890 -11.866 -12.456 1.00 80.38 269 ASN A CA 1
ATOM 2212 C C . ASN A 1 269 ? -4.778 -11.541 -10.959 1.00 80.38 269 ASN A C 1
ATOM 2214 O O . ASN A 1 269 ? -3.703 -11.166 -10.487 1.00 80.38 269 ASN A O 1
ATOM 2218 N N . PHE A 1 270 ? -5.875 -11.698 -10.208 1.00 76.69 270 PHE A N 1
ATOM 2219 C CA . PHE A 1 270 ? -5.938 -11.290 -8.812 1.00 76.69 270 PHE A CA 1
ATOM 2220 C C . PHE A 1 270 ? -5.008 -12.111 -7.901 1.00 76.69 270 PHE A C 1
ATOM 2222 O O . PHE A 1 270 ? -4.401 -11.578 -6.980 1.00 76.69 270 PHE A O 1
ATOM 2229 N N . ASP A 1 271 ? -4.778 -13.390 -8.197 1.00 70.69 271 ASP A N 1
ATOM 2230 C CA . ASP A 1 271 ? -3.897 -14.240 -7.380 1.00 70.69 271 ASP A CA 1
ATOM 2231 C C . ASP A 1 271 ? -2.413 -13.831 -7.449 1.00 70.69 271 ASP A C 1
ATOM 2233 O O . ASP A 1 271 ? -1.640 -14.097 -6.523 1.00 70.69 271 ASP A O 1
ATOM 2237 N N . CYS A 1 272 ? -1.996 -13.119 -8.504 1.00 66.25 272 CYS A N 1
ATOM 2238 C CA . CYS A 1 272 ? -0.645 -12.557 -8.605 1.00 66.25 272 CYS A CA 1
ATOM 2239 C C . CYS A 1 272 ? -0.382 -11.459 -7.551 1.00 66.25 272 CYS A C 1
ATOM 2241 O O . CYS A 1 272 ? 0.774 -11.116 -7.298 1.00 66.25 272 CYS A O 1
ATOM 2243 N N . ILE A 1 273 ? -1.437 -10.925 -6.923 1.00 56.84 273 ILE A N 1
ATOM 2244 C CA . ILE A 1 273 ? -1.429 -9.722 -6.079 1.00 56.84 273 ILE A CA 1
ATOM 2245 C C . ILE A 1 273 ? -0.908 -9.975 -4.671 1.00 56.84 273 ILE A C 1
ATOM 2247 O O . ILE A 1 273 ? -0.274 -9.085 -4.109 1.00 56.84 273 ILE A O 1
ATOM 2251 N N . GLN A 1 274 ? -1.103 -11.169 -4.097 1.00 56.28 274 GLN A N 1
ATOM 2252 C CA . GLN A 1 274 ? -0.742 -11.424 -2.691 1.00 56.28 274 GLN A CA 1
ATOM 2253 C C . GLN A 1 274 ? 0.752 -11.192 -2.386 1.00 56.28 274 GLN A C 1
ATOM 2255 O O . GLN A 1 274 ? 1.131 -11.060 -1.225 1.00 56.28 274 GLN A O 1
ATOM 2260 N N . LYS A 1 275 ? 1.604 -11.121 -3.417 1.00 53.59 275 LYS A N 1
ATOM 2261 C CA . LYS A 1 275 ? 3.059 -10.954 -3.301 1.00 53.59 275 LYS A CA 1
ATOM 2262 C C . LYS A 1 275 ? 3.555 -9.516 -3.471 1.00 53.59 275 LYS A C 1
ATOM 2264 O O . LYS A 1 275 ? 4.696 -9.240 -3.111 1.00 53.59 275 LYS A O 1
ATOM 2269 N N . CYS A 1 276 ? 2.746 -8.603 -4.003 1.00 56.19 276 CYS A N 1
ATOM 2270 C CA . CYS A 1 276 ? 3.188 -7.256 -4.358 1.00 56.19 276 CYS A CA 1
ATOM 2271 C C . CYS A 1 276 ? 2.419 -6.231 -3.516 1.00 56.19 276 CYS A C 1
ATOM 2273 O O . CYS A 1 276 ? 1.195 -6.231 -3.481 1.00 56.19 276 CYS A O 1
ATOM 2275 N N . ASN A 1 277 ? 3.123 -5.371 -2.781 1.00 59.22 277 ASN A N 1
ATOM 2276 C CA . ASN A 1 277 ? 2.536 -4.444 -1.810 1.00 59.22 277 ASN A CA 1
ATOM 2277 C C . ASN A 1 277 ? 1.769 -3.285 -2.495 1.00 59.22 277 ASN A C 1
ATOM 2279 O O . ASN A 1 277 ? 2.230 -2.151 -2.526 1.00 59.22 277 ASN A O 1
ATOM 2283 N N . PHE A 1 278 ? 0.586 -3.567 -3.050 1.00 67.44 278 PHE A N 1
ATOM 2284 C CA . PHE A 1 278 ? -0.229 -2.651 -3.866 1.00 67.44 278 PHE A CA 1
ATOM 2285 C C . PHE A 1 278 ? -0.962 -1.546 -3.091 1.00 67.44 278 PHE A C 1
ATOM 2287 O O . PHE A 1 278 ? -1.791 -0.841 -3.664 1.00 67.44 278 PHE A O 1
ATOM 2294 N N . ARG A 1 279 ? -0.697 -1.374 -1.794 1.00 74.12 279 ARG A N 1
ATOM 2295 C CA . ARG A 1 279 ? -1.450 -0.437 -0.939 1.00 74.12 279 ARG A CA 1
ATOM 2296 C C . ARG A 1 279 ? -1.443 0.986 -1.483 1.00 74.12 279 ARG A C 1
ATOM 2298 O O . ARG A 1 279 ? -2.483 1.630 -1.499 1.00 74.12 279 ARG A O 1
ATOM 2305 N N . SER A 1 280 ? -0.292 1.445 -1.965 1.00 76.50 280 SER A N 1
ATOM 2306 C CA . SER A 1 280 ? -0.120 2.774 -2.557 1.00 76.50 280 SER A CA 1
ATOM 2307 C C . SER A 1 280 ? -0.912 2.951 -3.856 1.00 76.50 280 SER A C 1
ATOM 2309 O O . SER A 1 280 ? -1.528 3.992 -4.067 1.00 76.50 280 SER A O 1
ATOM 2311 N N . LEU A 1 281 ? -0.959 1.923 -4.707 1.00 79.19 281 LEU A N 1
ATOM 2312 C CA . LEU A 1 281 ? -1.715 1.961 -5.959 1.00 79.19 281 LEU A CA 1
ATOM 2313 C C . LEU A 1 281 ? -3.231 1.898 -5.718 1.00 79.19 281 LEU A C 1
ATOM 2315 O O . LEU A 1 281 ? -3.984 2.620 -6.363 1.00 79.19 281 LEU A O 1
ATOM 2319 N N . LEU A 1 282 ? -3.671 1.075 -4.760 1.00 81.56 282 LEU A N 1
ATOM 2320 C CA . LEU A 1 282 ? -5.071 1.000 -4.331 1.00 81.56 282 LEU A CA 1
ATOM 2321 C C . LEU A 1 282 ? -5.536 2.300 -3.680 1.00 81.56 282 LEU A C 1
ATOM 2323 O O . LEU A 1 282 ? -6.640 2.756 -3.961 1.00 81.56 282 LEU A O 1
ATOM 2327 N N . LYS A 1 283 ? -4.677 2.919 -2.863 1.00 85.12 283 LYS A N 1
ATOM 2328 C CA . LYS A 1 283 ? -4.921 4.250 -2.313 1.00 85.12 283 LYS A CA 1
ATOM 2329 C C . LYS A 1 283 ? -5.188 5.249 -3.439 1.00 85.12 283 LYS A C 1
ATOM 2331 O O . LYS A 1 283 ? -6.257 5.843 -3.468 1.00 85.12 283 LYS A O 1
ATOM 2336 N N . ARG A 1 284 ? -4.301 5.328 -4.438 1.00 85.19 284 ARG A N 1
ATOM 2337 C CA . ARG A 1 284 ? -4.502 6.220 -5.588 1.00 85.19 284 ARG A CA 1
ATOM 2338 C C . ARG A 1 284 ? -5.760 5.901 -6.401 1.00 85.19 284 ARG A C 1
ATOM 2340 O O . ARG A 1 284 ? -6.404 6.818 -6.894 1.00 85.19 284 ARG A O 1
ATOM 2347 N N . LEU A 1 285 ? -6.120 4.627 -6.555 1.00 88.44 285 LEU A N 1
ATOM 2348 C CA . LEU A 1 285 ? -7.368 4.239 -7.218 1.00 88.44 285 LEU A CA 1
ATOM 2349 C C . LEU A 1 285 ? -8.594 4.813 -6.506 1.00 88.44 285 LEU A C 1
ATOM 2351 O O . LEU A 1 285 ? -9.469 5.362 -7.167 1.00 88.44 285 LEU A O 1
ATOM 2355 N N . ILE A 1 286 ? -8.646 4.698 -5.181 1.00 87.31 286 ILE A N 1
ATOM 2356 C CA . ILE A 1 286 ? -9.774 5.193 -4.386 1.00 87.31 286 ILE A CA 1
ATOM 2357 C C . ILE A 1 286 ? -9.792 6.730 -4.358 1.00 87.31 286 ILE A C 1
ATOM 2359 O O . ILE A 1 286 ? -10.861 7.332 -4.393 1.00 87.31 286 ILE A O 1
ATOM 2363 N N . GLU A 1 287 ? -8.618 7.363 -4.341 1.00 87.38 287 GLU A N 1
ATOM 2364 C CA . GLU A 1 287 ? -8.460 8.823 -4.279 1.00 87.38 287 GLU A CA 1
ATOM 2365 C C . GLU A 1 287 ? -8.592 9.524 -5.644 1.00 87.38 287 GLU A C 1
ATOM 2367 O O . GLU A 1 287 ? -8.700 10.746 -5.695 1.00 87.38 287 GLU A O 1
ATOM 2372 N N . SER A 1 288 ? -8.596 8.783 -6.757 1.00 86.25 288 SER A N 1
ATOM 2373 C CA . SER A 1 288 ? -8.637 9.367 -8.104 1.00 86.25 288 SER A CA 1
ATOM 2374 C C . SER A 1 288 ? -9.955 10.084 -8.403 1.00 86.25 288 SER A C 1
ATOM 2376 O O . SER A 1 288 ? -11.039 9.581 -8.104 1.00 86.25 288 SER A O 1
ATOM 2378 N N . GLU A 1 289 ? -9.870 11.224 -9.091 1.00 85.44 289 GLU A N 1
ATOM 2379 C CA . GLU A 1 289 ? -11.013 12.023 -9.556 1.00 85.44 289 GLU A CA 1
ATOM 2380 C C . GLU A 1 289 ? -11.760 11.410 -10.744 1.00 85.44 289 GLU A C 1
ATOM 2382 O O . GLU A 1 289 ? -12.956 11.639 -10.915 1.00 85.44 289 GLU A O 1
ATOM 2387 N N . PHE A 1 290 ? -11.083 10.585 -11.541 1.00 86.25 290 PHE A N 1
ATOM 2388 C CA . PHE A 1 290 ? -11.591 10.134 -12.840 1.00 86.25 290 PHE A CA 1
ATOM 2389 C C . PHE A 1 290 ? -12.234 8.748 -12.801 1.00 86.25 290 PHE A C 1
ATOM 2391 O O . PHE A 1 290 ? -12.897 8.341 -13.755 1.00 86.25 290 PHE A O 1
ATOM 2398 N N . VAL A 1 291 ? -12.032 8.003 -11.713 1.00 87.50 291 VAL A N 1
ATOM 2399 C CA . VAL A 1 291 ? -12.477 6.611 -11.617 1.00 87.50 291 VAL A CA 1
ATOM 2400 C C . VAL A 1 291 ? -14.001 6.524 -11.623 1.00 87.50 291 VAL A C 1
ATOM 2402 O O . VAL A 1 291 ? -14.691 7.208 -10.858 1.00 87.50 291 VAL A O 1
ATOM 2405 N N . ASN A 1 292 ? -14.511 5.616 -12.455 1.00 90.25 292 ASN A N 1
ATOM 2406 C CA . ASN A 1 292 ? -15.917 5.249 -12.499 1.00 90.25 292 ASN A CA 1
ATOM 2407 C C . ASN A 1 292 ? -16.319 4.426 -11.268 1.00 90.25 292 ASN A C 1
ATOM 2409 O O . ASN A 1 292 ? -15.711 3.403 -10.942 1.00 90.25 292 ASN A O 1
ATOM 2413 N N . LEU A 1 293 ? -17.395 4.861 -10.614 1.00 89.81 293 LEU A N 1
ATOM 2414 C CA . LEU A 1 293 ? -17.886 4.295 -9.361 1.00 89.81 293 LEU A CA 1
ATOM 2415 C C . LEU A 1 293 ? -18.351 2.841 -9.489 1.00 89.81 293 LEU A C 1
ATOM 2417 O O . LEU A 1 293 ? -18.182 2.077 -8.543 1.00 89.81 293 LEU A O 1
ATOM 2421 N N . SER A 1 294 ? -18.894 2.420 -10.638 1.00 90.50 294 SER A N 1
ATOM 2422 C CA . SER A 1 294 ? -19.316 1.026 -10.824 1.00 90.50 294 SER A CA 1
ATOM 2423 C C . SER A 1 294 ? -18.118 0.080 -10.865 1.00 90.50 294 SER A C 1
ATOM 2425 O O . SER A 1 294 ? -18.178 -1.013 -10.308 1.00 90.50 294 SER A O 1
ATOM 2427 N N . ILE A 1 295 ? -17.017 0.511 -11.489 1.00 88.94 295 ILE A N 1
ATOM 2428 C CA . ILE A 1 295 ? -15.759 -0.243 -11.529 1.00 88.94 295 ILE A CA 1
ATOM 2429 C C . ILE A 1 295 ? -15.108 -0.231 -10.143 1.00 88.94 295 ILE A C 1
ATOM 2431 O O . ILE A 1 295 ? -14.708 -1.283 -9.644 1.00 88.94 295 ILE A O 1
ATOM 2435 N N . LEU A 1 296 ? -15.064 0.932 -9.483 1.00 91.19 296 LEU A N 1
ATOM 2436 C CA . LEU A 1 296 ? -14.536 1.055 -8.124 1.00 91.19 296 LEU A CA 1
ATOM 2437 C C . LEU A 1 296 ? -15.273 0.139 -7.145 1.00 91.19 296 LEU A C 1
ATOM 2439 O O . LEU A 1 296 ? -14.629 -0.548 -6.357 1.00 91.19 296 LEU A O 1
ATOM 2443 N N . ARG A 1 297 ? -16.606 0.066 -7.243 1.00 93.12 297 ARG A N 1
ATOM 2444 C CA . ARG A 1 297 ? -17.437 -0.842 -6.446 1.00 93.12 297 ARG A CA 1
ATOM 2445 C C . ARG A 1 297 ? -16.983 -2.288 -6.597 1.00 93.12 297 ARG A C 1
ATOM 2447 O O . ARG A 1 297 ? -16.713 -2.948 -5.602 1.00 93.12 297 ARG A O 1
ATOM 2454 N N . GLN A 1 298 ? -16.855 -2.757 -7.837 1.00 90.88 298 GLN A N 1
ATOM 2455 C CA . GLN A 1 298 ? -16.447 -4.131 -8.124 1.00 90.88 298 GLN A CA 1
ATOM 2456 C C . GLN A 1 298 ? -15.038 -4.435 -7.597 1.00 90.88 298 GLN A C 1
ATOM 2458 O O . GLN A 1 298 ? -14.808 -5.513 -7.050 1.00 90.88 298 GLN A O 1
ATOM 2463 N N . ILE A 1 299 ? -14.103 -3.485 -7.713 1.00 89.00 299 ILE A N 1
ATOM 2464 C CA . ILE A 1 299 ? -12.743 -3.635 -7.180 1.00 89.00 299 ILE A CA 1
ATOM 2465 C C . ILE A 1 299 ? -12.753 -3.677 -5.647 1.00 89.00 299 ILE A C 1
ATOM 2467 O O . ILE A 1 299 ? -12.108 -4.546 -5.067 1.00 89.00 299 ILE A O 1
ATOM 2471 N N . LEU A 1 300 ? -13.495 -2.788 -4.980 1.00 89.25 300 LEU A N 1
ATOM 2472 C CA . LEU A 1 300 ? -13.605 -2.778 -3.519 1.00 89.25 300 LEU A CA 1
ATOM 2473 C C . LEU A 1 300 ? -14.207 -4.081 -2.986 1.00 89.25 300 LEU A C 1
ATOM 2475 O O . LEU A 1 300 ? -13.671 -4.638 -2.029 1.00 89.25 300 LEU A O 1
ATOM 2479 N N . THR A 1 301 ? -15.260 -4.602 -3.623 1.00 89.50 301 THR A N 1
ATOM 2480 C CA . THR A 1 301 ? -15.844 -5.906 -3.274 1.00 89.50 301 THR A CA 1
ATOM 2481 C C . THR A 1 301 ? -14.824 -7.033 -3.442 1.00 89.50 301 THR A C 1
ATOM 2483 O O . THR A 1 301 ? -14.615 -7.814 -2.518 1.00 89.50 301 THR A O 1
ATOM 2486 N N . LEU A 1 302 ? -14.117 -7.075 -4.578 1.00 86.81 302 LEU A N 1
ATOM 2487 C CA . LEU A 1 302 ? -13.092 -8.087 -4.840 1.00 86.81 302 LEU A CA 1
ATOM 2488 C C . LEU A 1 302 ? -11.965 -8.054 -3.792 1.00 86.81 302 LEU A C 1
ATOM 2490 O O . LEU A 1 302 ? -11.525 -9.105 -3.325 1.00 86.81 302 LEU A O 1
ATOM 2494 N N . LEU A 1 303 ? -11.512 -6.858 -3.401 1.00 83.94 303 LEU A N 1
ATOM 2495 C CA . LEU A 1 303 ? -10.496 -6.678 -2.361 1.00 83.94 303 LEU A CA 1
ATOM 2496 C C . LEU A 1 303 ? -10.996 -7.150 -0.995 1.00 83.94 303 LEU A C 1
ATOM 2498 O O . LEU A 1 303 ? -10.280 -7.852 -0.286 1.00 83.94 303 LEU A O 1
ATOM 2502 N N . HIS A 1 304 ? -12.215 -6.769 -0.630 1.00 85.38 304 HIS A N 1
ATOM 2503 C CA . HIS A 1 304 ? -12.814 -7.101 0.658 1.00 85.38 304 HIS A CA 1
ATOM 2504 C C . HIS A 1 304 ? -12.961 -8.611 0.869 1.00 85.38 304 HIS A C 1
ATOM 2506 O O . HIS A 1 304 ? -12.662 -9.113 1.951 1.00 85.38 304 HIS A O 1
ATOM 2512 N N . GLU A 1 305 ? -13.331 -9.336 -0.186 1.00 83.19 305 GLU A N 1
ATOM 2513 C CA . GLU A 1 305 ? -13.506 -10.790 -0.152 1.00 83.19 305 GLU A CA 1
ATOM 2514 C C . GLU A 1 305 ? -12.179 -11.561 -0.078 1.00 83.19 305 GLU A C 1
ATOM 2516 O O . GLU A 1 305 ? -12.130 -12.645 0.503 1.00 83.19 305 GLU A O 1
ATOM 2521 N N . ASN A 1 306 ? -11.097 -11.023 -0.656 1.00 75.38 306 ASN A N 1
ATOM 2522 C CA . ASN A 1 306 ? -9.896 -11.813 -0.955 1.00 75.38 306 ASN A CA 1
ATOM 2523 C C . ASN A 1 306 ? -8.604 -11.309 -0.286 1.00 75.38 306 ASN A C 1
ATOM 2525 O O . ASN A 1 306 ? -7.558 -11.951 -0.415 1.00 75.38 306 ASN A O 1
ATOM 2529 N N . VAL A 1 307 ? -8.628 -10.176 0.428 1.00 72.94 307 VAL A N 1
ATOM 2530 C CA . VAL A 1 307 ? -7.412 -9.531 0.954 1.00 72.94 307 VAL A CA 1
ATOM 2531 C C . VAL A 1 307 ? -7.406 -9.457 2.481 1.00 72.94 307 VAL A C 1
ATOM 2533 O O . VAL A 1 307 ? -8.057 -8.614 3.093 1.00 72.94 307 VAL A O 1
ATOM 2536 N N . GLY A 1 308 ? -6.555 -10.270 3.119 1.00 69.00 308 GLY A N 1
ATOM 2537 C CA . GLY A 1 308 ? -6.406 -10.291 4.584 1.00 69.00 308 GLY A CA 1
ATOM 2538 C C . GLY A 1 308 ? -5.863 -8.992 5.203 1.00 69.00 308 GLY A C 1
ATOM 2539 O O . GLY A 1 308 ? -6.057 -8.745 6.390 1.00 69.00 308 GLY A O 1
ATOM 2540 N N . TYR A 1 309 ? -5.216 -8.131 4.409 1.00 70.00 309 TYR A N 1
ATOM 2541 C CA . TYR A 1 309 ? -4.706 -6.826 4.846 1.00 70.00 309 TYR A CA 1
ATOM 2542 C C . TYR A 1 309 ? -5.633 -5.650 4.497 1.00 70.00 309 TYR A C 1
ATOM 2544 O O . TYR A 1 309 ? -5.184 -4.510 4.558 1.00 70.00 309 TYR A O 1
ATOM 2552 N N . PHE A 1 310 ? -6.908 -5.885 4.161 1.00 75.44 310 PHE A N 1
ATOM 2553 C CA . PHE A 1 310 ? -7.863 -4.826 3.798 1.00 75.44 310 PHE A CA 1
ATOM 2554 C C . PHE A 1 310 ? -7.895 -3.667 4.817 1.00 75.44 310 PHE A C 1
ATOM 2556 O O . PHE A 1 310 ? -7.838 -2.507 4.429 1.00 75.44 310 PHE A O 1
ATOM 2563 N N . ARG A 1 311 ? -7.833 -3.975 6.123 1.00 74.44 311 ARG A N 1
ATOM 2564 C CA . ARG A 1 311 ? -7.767 -2.981 7.221 1.00 74.44 311 ARG A CA 1
ATOM 2565 C C . ARG A 1 311 ? -6.522 -2.091 7.218 1.00 74.44 311 ARG A C 1
ATOM 2567 O O . ARG A 1 311 ? -6.481 -1.100 7.928 1.00 74.44 311 ARG A O 1
ATOM 2574 N N . GLN A 1 312 ? -5.480 -2.489 6.496 1.00 76.06 312 GLN A N 1
ATOM 2575 C CA . GLN A 1 312 ? -4.216 -1.757 6.403 1.00 76.06 312 GLN A CA 1
ATOM 2576 C C . GLN A 1 312 ? -4.206 -0.787 5.212 1.00 76.06 312 GLN A C 1
ATOM 2578 O O . GLN A 1 312 ? -3.227 -0.065 5.023 1.00 76.06 312 GLN A O 1
ATOM 2583 N N . ILE A 1 313 ? -5.260 -0.790 4.386 1.00 80.50 313 ILE A N 1
ATOM 2584 C CA . ILE A 1 313 ? -5.495 0.249 3.385 1.00 80.50 313 ILE A CA 1
ATOM 2585 C C . ILE A 1 313 ? -5.979 1.487 4.136 1.00 80.50 313 ILE A C 1
ATOM 2587 O O . ILE A 1 313 ? -6.886 1.399 4.953 1.00 80.50 313 ILE A O 1
ATOM 2591 N N . SER A 1 314 ? -5.351 2.628 3.870 1.00 82.00 314 SER A N 1
ATOM 2592 C CA . SER A 1 314 ? -5.656 3.893 4.528 1.00 82.00 314 SER A CA 1
ATOM 2593 C C . SER A 1 314 ? -5.709 4.992 3.475 1.00 82.00 314 SER A C 1
ATOM 2595 O O . SER A 1 314 ? -4.694 5.286 2.837 1.00 82.00 314 SER A O 1
ATOM 2597 N N . VAL A 1 315 ? -6.902 5.548 3.265 1.00 87.12 315 VAL A N 1
ATOM 2598 C CA . VAL A 1 315 ? -7.183 6.536 2.218 1.00 87.12 315 VAL A CA 1
ATOM 2599 C C . VAL A 1 315 ? -7.718 7.837 2.799 1.00 87.12 315 VAL A C 1
ATOM 2601 O O . VAL A 1 315 ? -8.370 7.841 3.850 1.00 87.12 315 VAL A O 1
ATOM 2604 N N . TYR A 1 316 ? -7.446 8.926 2.089 1.00 86.50 316 TYR A N 1
ATOM 2605 C CA . TYR A 1 316 ? -8.014 10.240 2.332 1.00 86.50 316 TYR A CA 1
ATOM 2606 C C . TYR A 1 316 ? -9.065 10.549 1.266 1.00 86.50 316 TYR A C 1
ATOM 2608 O O . TYR A 1 316 ? -8.753 10.638 0.083 1.00 86.50 316 TYR A O 1
ATOM 2616 N N . ILE A 1 317 ? -10.329 10.678 1.665 1.00 85.94 317 ILE A N 1
ATOM 2617 C CA . ILE A 1 317 ? -11.422 10.864 0.707 1.00 85.94 317 ILE A CA 1
ATOM 2618 C C . ILE A 1 317 ? -11.747 12.343 0.547 1.00 85.94 317 ILE A C 1
ATOM 2620 O O . ILE A 1 317 ? -11.941 13.071 1.520 1.00 85.94 317 ILE A O 1
ATOM 2624 N N . HIS A 1 318 ? -11.861 12.747 -0.714 1.00 84.75 318 HIS A N 1
ATOM 2625 C CA . HIS A 1 318 ? -12.219 14.101 -1.130 1.00 84.75 318 HIS A CA 1
ATOM 2626 C C . HIS A 1 318 ? -13.520 14.182 -1.930 1.00 84.75 318 HIS A C 1
ATOM 2628 O O . HIS A 1 318 ? -14.090 15.259 -2.059 1.00 84.75 318 HIS A O 1
ATOM 2634 N N . ARG A 1 319 ? -13.992 13.048 -2.461 1.00 88.25 319 ARG A N 1
ATOM 2635 C CA . ARG A 1 319 ? -15.163 12.958 -3.340 1.00 88.25 319 ARG A CA 1
ATOM 2636 C C . ARG A 1 319 ? -16.372 12.410 -2.601 1.00 88.25 319 ARG A C 1
ATOM 2638 O O . ARG A 1 319 ? -16.304 11.318 -2.030 1.00 88.25 319 ARG A O 1
ATOM 2645 N N . THR A 1 320 ? -17.492 13.119 -2.691 1.00 89.06 320 THR A N 1
ATOM 2646 C CA . THR A 1 320 ? -18.754 12.722 -2.051 1.00 89.06 320 THR A CA 1
ATOM 2647 C C . THR A 1 320 ? -19.259 11.401 -2.591 1.00 89.06 320 THR A C 1
ATOM 2649 O O . THR A 1 320 ? -19.707 10.554 -1.828 1.00 89.06 320 THR A O 1
ATOM 2652 N N . GLU A 1 321 ? -19.114 11.170 -3.891 1.00 90.44 321 GLU A N 1
ATOM 2653 C CA . GLU A 1 321 ? -19.618 9.965 -4.537 1.00 90.44 321 GLU A CA 1
ATOM 2654 C C . GLU A 1 321 ? -18.815 8.718 -4.148 1.00 90.44 321 GLU A C 1
ATOM 2656 O O . GLU A 1 321 ? -19.370 7.624 -4.057 1.00 90.44 321 GLU A O 1
ATOM 2661 N N . VAL A 1 322 ? -17.513 8.873 -3.877 1.00 90.81 322 VAL A N 1
ATOM 2662 C CA . VAL A 1 322 ? -16.664 7.779 -3.374 1.00 90.81 322 VAL A CA 1
ATOM 2663 C C . VAL A 1 322 ? -17.021 7.455 -1.927 1.00 90.81 322 VAL A C 1
ATOM 2665 O O . VAL A 1 322 ? -17.144 6.282 -1.576 1.00 90.81 322 VAL A O 1
ATOM 2668 N N . LEU A 1 323 ? -17.233 8.479 -1.094 1.00 90.62 323 LEU A N 1
ATOM 2669 C CA . LEU A 1 323 ? -17.686 8.277 0.278 1.00 90.62 323 LEU A CA 1
ATOM 2670 C C . LEU A 1 323 ? -19.057 7.596 0.313 1.00 90.62 323 LEU A C 1
ATOM 2672 O O . LEU A 1 323 ? -19.231 6.612 1.024 1.00 90.62 323 LEU A O 1
ATOM 2676 N N . GLN A 1 324 ? -20.002 8.067 -0.500 1.00 90.75 324 GLN A N 1
ATOM 2677 C CA . GLN A 1 324 ? -21.329 7.475 -0.615 1.00 90.75 324 GLN A CA 1
ATOM 2678 C C . GLN A 1 324 ? -21.260 6.015 -1.071 1.00 90.75 324 GLN A C 1
ATOM 2680 O O . GLN A 1 324 ? -21.901 5.165 -0.466 1.00 90.75 324 GLN A O 1
ATOM 2685 N N . LEU A 1 325 ? -20.414 5.691 -2.054 1.00 93.38 325 LEU A N 1
ATOM 2686 C CA . LEU A 1 325 ? -20.195 4.306 -2.469 1.00 93.38 325 LEU A CA 1
ATOM 2687 C C . LEU A 1 325 ? -19.714 3.417 -1.308 1.00 93.38 325 LEU A C 1
ATOM 2689 O O . LEU A 1 325 ? -20.157 2.276 -1.179 1.00 93.38 325 LEU A O 1
ATOM 2693 N N . ILE A 1 326 ? -18.803 3.914 -0.469 1.00 92.00 326 ILE A N 1
ATOM 2694 C CA . ILE A 1 326 ? -18.312 3.171 0.702 1.00 92.00 326 ILE A CA 1
ATOM 2695 C C . ILE A 1 326 ? -19.423 2.997 1.741 1.00 92.00 326 ILE A C 1
ATOM 2697 O O . ILE A 1 326 ? -19.548 1.917 2.317 1.00 92.00 326 ILE A O 1
ATOM 2701 N N . LEU A 1 327 ? -20.246 4.024 1.959 1.00 90.44 327 LEU A N 1
ATOM 2702 C CA . LEU A 1 327 ? -21.408 3.955 2.847 1.00 90.44 327 LEU A CA 1
ATOM 2703 C C . LEU A 1 327 ? -22.450 2.944 2.350 1.00 90.44 327 LEU A C 1
ATOM 2705 O O . LEU A 1 327 ? -22.983 2.193 3.167 1.00 90.44 327 LEU A O 1
ATOM 2709 N N . ASP A 1 328 ? -22.697 2.889 1.039 1.00 90.88 328 ASP A N 1
ATOM 2710 C CA . ASP A 1 328 ? -23.596 1.919 0.405 1.00 90.88 328 ASP A CA 1
ATOM 2711 C C . ASP A 1 328 ? -23.058 0.489 0.569 1.00 90.88 328 ASP A C 1
ATOM 2713 O O . ASP A 1 328 ? -23.786 -0.417 0.978 1.00 90.88 328 ASP A O 1
ATOM 2717 N N . LEU A 1 329 ? -21.758 0.283 0.320 1.00 91.25 329 LEU A N 1
ATOM 2718 C CA . LEU A 1 329 ? -21.094 -1.008 0.524 1.00 91.25 329 LEU A CA 1
ATOM 2719 C C . LEU A 1 329 ? -21.133 -1.451 1.991 1.00 91.25 329 LEU A C 1
ATOM 2721 O O . LEU A 1 329 ? -21.367 -2.626 2.267 1.00 91.25 329 LEU A O 1
ATOM 2725 N N . GLU A 1 330 ? -20.941 -0.530 2.936 1.00 89.75 330 GLU A N 1
ATOM 2726 C CA . GLU A 1 330 ? -21.053 -0.821 4.368 1.00 89.75 330 GLU A CA 1
ATOM 2727 C C . GLU A 1 330 ? -22.492 -1.186 4.760 1.00 89.75 330 GLU A C 1
ATOM 2729 O O . GLU A 1 330 ? -22.695 -2.081 5.578 1.00 89.75 330 GLU A O 1
ATOM 2734 N N . PHE A 1 331 ? -23.498 -0.558 4.147 1.00 86.44 331 PHE A N 1
ATOM 2735 C CA . PHE A 1 331 ? -24.905 -0.877 4.394 1.00 86.44 331 PHE A CA 1
ATOM 2736 C C . PHE A 1 331 ? -25.312 -2.261 3.855 1.00 86.44 331 PHE A C 1
ATOM 2738 O O . PHE A 1 331 ? -26.156 -2.943 4.451 1.00 86.44 331 PHE A O 1
ATOM 2745 N N . GLU A 1 332 ? -24.734 -2.676 2.728 1.00 88.19 332 GLU A N 1
ATOM 2746 C CA . GLU A 1 332 ? -24.962 -3.982 2.091 1.00 88.19 332 GLU A CA 1
ATOM 2747 C C . GLU A 1 332 ? -24.158 -5.123 2.729 1.00 88.19 332 GLU A C 1
ATOM 2749 O O . GLU A 1 332 ? -24.452 -6.301 2.509 1.00 88.19 332 GLU A O 1
ATOM 2754 N N . ARG A 1 333 ? -23.141 -4.785 3.523 1.00 85.00 333 ARG A N 1
ATOM 2755 C CA . ARG A 1 333 ? -22.200 -5.736 4.106 1.00 85.00 333 ARG A CA 1
ATOM 2756 C C . ARG A 1 333 ? -22.874 -6.706 5.083 1.00 85.00 333 ARG A C 1
ATOM 2758 O O . ARG A 1 333 ? -23.693 -6.328 5.918 1.00 85.00 333 ARG A O 1
ATOM 2765 N N . ASN A 1 334 ? -22.431 -7.966 5.061 1.00 74.50 334 ASN A N 1
ATOM 2766 C CA . ASN A 1 334 ? -22.728 -8.925 6.126 1.00 74.50 334 ASN A CA 1
ATOM 2767 C C . ASN A 1 334 ? -21.882 -8.617 7.374 1.00 74.50 334 ASN A C 1
ATOM 2769 O O . ASN A 1 334 ? -20.652 -8.537 7.290 1.00 74.50 334 ASN A O 1
ATOM 2773 N N . THR A 1 335 ? -22.522 -8.485 8.532 1.00 66.50 335 THR A N 1
ATOM 2774 C CA . THR A 1 335 ? -21.942 -7.917 9.760 1.00 66.50 335 THR A CA 1
ATOM 2775 C C . THR A 1 335 ? -20.746 -8.696 10.303 1.00 66.50 335 THR A C 1
ATOM 2777 O O . THR A 1 335 ? -19.871 -8.096 10.926 1.00 66.50 335 THR A O 1
ATOM 2780 N N . SER A 1 336 ? -20.613 -9.980 9.955 1.00 64.69 336 SER A N 1
ATOM 2781 C CA . SER A 1 336 ? -19.478 -10.844 10.315 1.00 64.69 336 SER A CA 1
ATOM 2782 C C . SER A 1 336 ? -18.155 -10.529 9.602 1.00 64.69 336 SER A C 1
ATOM 2784 O O . SER A 1 336 ? -17.126 -11.118 9.931 1.00 64.69 336 SER A O 1
ATOM 2786 N N . THR A 1 337 ? -18.160 -9.653 8.599 1.00 76.88 337 THR A N 1
ATOM 2787 C CA . THR A 1 337 ? -16.959 -9.298 7.825 1.00 76.88 337 THR A CA 1
ATOM 2788 C C . THR A 1 337 ? -16.293 -8.019 8.350 1.00 76.88 337 THR A C 1
ATOM 2790 O O . THR A 1 337 ? -16.796 -7.353 9.250 1.00 76.88 337 THR A O 1
ATOM 2793 N N . THR A 1 338 ? -15.120 -7.664 7.828 1.00 80.75 338 THR A N 1
ATOM 2794 C CA . THR A 1 338 ? -14.459 -6.397 8.190 1.00 80.75 338 THR A CA 1
ATOM 2795 C C . THR A 1 338 ? -15.246 -5.204 7.628 1.00 80.75 338 THR A C 1
ATOM 2797 O O . THR A 1 338 ? -15.648 -5.285 6.478 1.00 80.75 338 THR A O 1
ATOM 2800 N N . PRO A 1 339 ? -15.457 -4.095 8.355 1.00 85.75 339 PRO A N 1
ATOM 2801 C CA . PRO A 1 339 ? -16.118 -2.914 7.790 1.00 85.75 339 PRO A CA 1
ATOM 2802 C C . PRO A 1 339 ? -15.374 -2.333 6.578 1.00 85.75 339 PRO A C 1
ATOM 2804 O O . PRO A 1 339 ? -14.148 -2.258 6.597 1.00 85.75 339 PRO A O 1
ATOM 2807 N N . PHE A 1 340 ? -16.092 -1.887 5.546 1.00 87.94 340 PHE A N 1
ATOM 2808 C CA . PHE A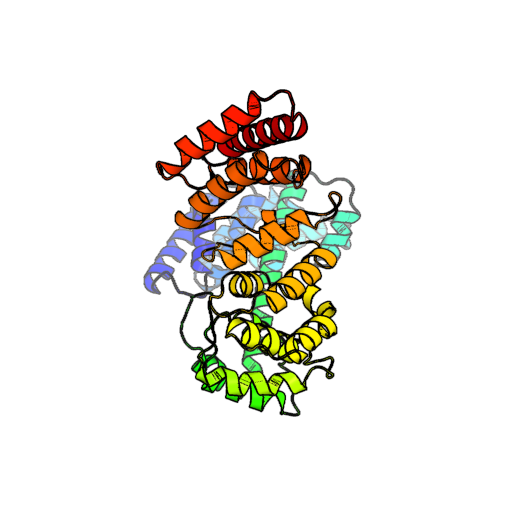 1 340 ? -15.546 -1.111 4.430 1.00 87.94 340 PHE A CA 1
ATOM 2809 C C . PHE A 1 340 ? -15.045 0.251 4.900 1.00 87.94 340 PHE A C 1
ATOM 2811 O O . PHE A 1 340 ? -13.963 0.671 4.501 1.00 87.94 340 PHE A O 1
ATOM 2818 N N . ILE A 1 341 ? -15.786 0.907 5.799 1.00 88.25 341 ILE A N 1
ATOM 2819 C CA . ILE A 1 341 ? -15.474 2.267 6.261 1.00 88.25 341 ILE A CA 1
ATOM 2820 C C . ILE A 1 341 ? -14.102 2.375 6.954 1.00 88.25 341 ILE A C 1
ATOM 2822 O O . ILE A 1 341 ? -13.496 3.440 6.955 1.00 88.25 341 ILE A O 1
ATOM 2826 N N . ILE A 1 342 ? -13.550 1.264 7.463 1.00 85.38 342 ILE A N 1
ATOM 2827 C CA . ILE A 1 342 ? -12.253 1.242 8.161 1.00 85.38 342 ILE A CA 1
ATOM 2828 C C . ILE A 1 342 ? -11.075 1.687 7.283 1.00 85.38 342 ILE A C 1
ATOM 2830 O O . ILE A 1 342 ? -10.049 2.101 7.812 1.00 85.38 342 ILE A O 1
ATOM 2834 N N . ILE A 1 343 ? -11.201 1.601 5.953 1.00 86.69 343 ILE A N 1
ATOM 2835 C CA . ILE A 1 343 ? -10.134 2.044 5.045 1.00 86.69 343 ILE A CA 1
ATOM 2836 C C . ILE A 1 343 ? -10.043 3.570 4.973 1.00 86.69 343 ILE A C 1
ATOM 2838 O O . ILE A 1 343 ? -9.017 4.111 4.558 1.00 86.69 343 ILE A O 1
ATOM 2842 N N . VAL A 1 344 ? -11.110 4.272 5.363 1.00 87.69 344 VAL A N 1
ATOM 2843 C CA . VAL A 1 344 ? -11.192 5.730 5.341 1.00 87.69 344 VAL A CA 1
ATOM 2844 C C . VAL A 1 344 ? -10.542 6.265 6.608 1.00 87.69 344 VAL A C 1
ATOM 2846 O O . VAL A 1 344 ? -11.089 6.139 7.703 1.00 87.69 344 VAL A O 1
ATOM 2849 N N . LYS A 1 345 ? -9.356 6.857 6.468 1.00 82.94 345 LYS A N 1
ATOM 2850 C CA . LYS A 1 345 ? -8.642 7.460 7.600 1.00 82.94 345 LYS A CA 1
ATOM 2851 C C . LYS A 1 345 ? -9.045 8.909 7.809 1.00 82.94 345 LYS A C 1
ATOM 2853 O O . LYS A 1 345 ? -9.143 9.373 8.936 1.00 82.94 345 LYS A O 1
ATOM 2858 N N . GLU A 1 346 ? -9.267 9.626 6.719 1.00 77.94 346 GLU A N 1
ATOM 2859 C CA . GLU A 1 346 ? -9.611 11.035 6.780 1.00 77.94 346 GLU A CA 1
ATOM 2860 C C . GLU A 1 346 ? -10.594 11.380 5.655 1.00 77.94 346 GLU A C 1
ATOM 2862 O O . GLU A 1 346 ? -10.640 10.719 4.613 1.00 77.94 346 GLU A O 1
ATOM 2867 N N . CYS A 1 347 ? -11.408 12.405 5.880 1.00 81.38 347 CYS A N 1
ATOM 2868 C CA . CYS A 1 347 ? -12.311 13.000 4.897 1.00 81.38 347 CYS A CA 1
ATOM 2869 C C . CYS A 1 347 ? -12.117 14.516 4.903 1.00 81.38 347 CYS A C 1
ATOM 2871 O O . CYS A 1 347 ? -11.801 15.082 5.960 1.00 81.38 347 CYS A O 1
ATOM 2873 N N . SER A 1 348 ? -12.319 15.166 3.754 1.00 80.75 348 SER A N 1
ATOM 2874 C CA . SER A 1 348 ? -12.364 16.630 3.679 1.00 80.75 348 SER A CA 1
ATOM 2875 C C . SER A 1 348 ? -13.460 17.203 4.588 1.00 80.75 348 SER A C 1
ATOM 2877 O O . SER A 1 348 ? -14.395 16.501 4.979 1.00 80.75 348 SER A O 1
ATOM 2879 N N . TYR A 1 349 ? -13.349 18.487 4.934 1.00 77.88 349 TYR A N 1
ATOM 2880 C CA . TYR A 1 349 ? -14.323 19.163 5.796 1.00 77.88 349 TYR A CA 1
ATOM 2881 C C . TYR A 1 349 ? -15.757 19.063 5.246 1.00 77.88 349 TYR A C 1
ATOM 2883 O O . TYR A 1 349 ? -16.665 18.651 5.964 1.00 77.88 349 TYR A O 1
ATOM 2891 N N . ASP A 1 350 ? -15.951 19.326 3.952 1.00 78.94 350 ASP A N 1
ATOM 2892 C CA . ASP A 1 350 ? -17.277 19.279 3.318 1.00 78.94 350 ASP A CA 1
ATOM 2893 C C . ASP A 1 350 ? -17.916 17.883 3.401 1.00 78.94 350 ASP A C 1
ATOM 2895 O O . ASP A 1 350 ? -19.119 17.738 3.612 1.00 78.94 350 ASP A O 1
ATOM 2899 N N . LEU A 1 351 ? -17.100 16.830 3.302 1.00 82.25 351 LEU A N 1
ATOM 2900 C CA . LEU A 1 351 ? -17.561 15.449 3.434 1.00 82.25 351 LEU A CA 1
ATOM 2901 C C . LEU A 1 351 ? -17.935 15.071 4.858 1.00 82.25 351 LEU A C 1
ATOM 2903 O O . LEU A 1 351 ? -18.831 14.258 5.075 1.00 82.25 351 LEU A O 1
ATOM 2907 N N . ARG A 1 352 ? -17.246 15.653 5.834 1.00 78.00 352 ARG A N 1
ATOM 2908 C CA . ARG A 1 352 ? -17.581 15.489 7.242 1.00 78.00 352 ARG A CA 1
ATOM 2909 C C . ARG A 1 352 ? -18.941 16.124 7.555 1.00 78.00 352 ARG A C 1
ATOM 2911 O O . ARG A 1 352 ? -19.766 15.479 8.201 1.00 78.00 352 ARG A O 1
ATOM 2918 N N . VAL A 1 353 ? -19.220 17.314 7.016 1.00 80.31 353 VAL A N 1
ATOM 2919 C CA . VAL A 1 353 ? -20.550 17.951 7.086 1.00 80.31 353 VAL A CA 1
ATOM 2920 C C . VAL A 1 353 ? -21.609 17.069 6.422 1.00 80.31 353 VAL A C 1
ATOM 2922 O O . VAL A 1 353 ? -22.626 16.755 7.040 1.00 80.31 353 VAL A O 1
ATOM 2925 N N . PHE A 1 354 ? -21.330 16.574 5.214 1.00 84.44 354 PHE A N 1
ATOM 2926 C CA . PHE A 1 354 ? -22.213 15.642 4.510 1.00 84.44 354 PHE A CA 1
ATOM 2927 C C . PHE A 1 354 ? -22.527 14.380 5.333 1.00 84.44 354 PHE A C 1
ATOM 2929 O O . PHE A 1 354 ? -23.681 13.959 5.389 1.00 84.44 354 PHE A O 1
ATOM 2936 N N . LEU A 1 355 ? -21.537 13.783 6.009 1.00 83.56 355 LEU A N 1
ATOM 2937 C CA . LEU A 1 355 ? -21.740 12.610 6.870 1.00 83.56 355 LEU A CA 1
ATOM 2938 C C . LEU A 1 355 ? -22.678 12.897 8.045 1.00 83.56 355 LEU A C 1
ATOM 2940 O O . LEU A 1 355 ? -23.526 12.066 8.370 1.00 83.56 355 LEU A O 1
ATOM 2944 N N . LEU A 1 356 ? -22.542 14.065 8.675 1.00 80.62 356 LEU A N 1
ATOM 2945 C CA . LEU A 1 356 ? -23.402 14.466 9.785 1.00 80.62 356 LEU A CA 1
ATOM 2946 C C . LEU A 1 356 ? -24.860 14.624 9.328 1.00 80.62 356 LEU A C 1
ATOM 2948 O O . LEU A 1 356 ? -25.774 14.110 9.975 1.00 80.62 356 LEU A O 1
ATOM 2952 N N . GLU A 1 357 ? -25.084 15.296 8.197 1.00 83.56 357 GLU A N 1
ATOM 2953 C CA . GLU A 1 357 ? -26.417 15.433 7.598 1.00 83.56 357 GLU A CA 1
ATOM 2954 C C . GLU A 1 357 ? -26.998 14.081 7.172 1.00 83.56 357 GLU A C 1
ATOM 2956 O O . GLU A 1 357 ? -28.180 13.803 7.401 1.00 83.56 357 GLU A O 1
ATOM 2961 N N . TYR A 1 358 ? -26.158 13.214 6.602 1.00 84.50 358 TYR A N 1
ATOM 2962 C CA . TYR A 1 358 ? -26.528 11.859 6.214 1.00 84.50 358 TYR A CA 1
ATOM 2963 C C . TYR A 1 358 ? -27.033 11.052 7.417 1.00 84.50 358 TYR A C 1
ATOM 2965 O O . TYR A 1 358 ? -28.102 10.446 7.339 1.00 84.50 358 TYR A O 1
ATOM 2973 N N . LEU A 1 359 ? -26.330 11.096 8.553 1.00 82.12 359 LEU A N 1
ATOM 2974 C CA . LEU A 1 359 ? -26.731 10.399 9.781 1.00 82.12 359 LEU A CA 1
ATOM 2975 C C . LEU A 1 359 ? -28.040 10.929 10.362 1.00 82.12 359 LEU A C 1
ATOM 2977 O O . LEU A 1 359 ? -28.914 10.127 10.697 1.00 82.12 359 LEU A O 1
ATOM 2981 N N . LYS A 1 360 ? -28.195 12.260 10.431 1.00 82.12 360 LYS A N 1
ATOM 2982 C CA . LYS A 1 360 ? -29.432 12.913 10.894 1.00 82.12 360 LYS A CA 1
ATOM 2983 C C . LYS A 1 360 ? -30.635 12.419 10.101 1.00 82.12 360 LYS A C 1
ATOM 2985 O O . LYS A 1 360 ? -31.578 11.875 10.670 1.00 82.12 360 LYS A O 1
ATOM 2990 N N . LYS A 1 361 ? -30.542 12.490 8.773 1.00 82.44 361 LYS A N 1
ATOM 2991 C CA . LYS A 1 361 ? -31.599 12.038 7.865 1.00 82.44 361 LYS A CA 1
ATOM 2992 C C . LYS A 1 361 ? -31.885 10.539 7.981 1.00 82.44 361 LYS A C 1
ATOM 2994 O O . LYS A 1 361 ? -33.023 10.106 7.812 1.00 82.44 361 LYS A O 1
ATOM 2999 N N . TYR A 1 362 ? -30.855 9.734 8.227 1.00 77.25 362 TYR A N 1
ATOM 3000 C CA . TYR A 1 362 ? -30.988 8.284 8.300 1.00 77.25 362 TYR A CA 1
ATOM 3001 C C . TYR A 1 362 ? -31.688 7.819 9.582 1.00 77.25 362 TYR A C 1
ATOM 3003 O O . TYR A 1 362 ? -32.513 6.908 9.536 1.00 77.25 362 TYR A O 1
ATOM 3011 N N . LEU A 1 363 ? -31.396 8.460 10.716 1.00 75.00 363 LEU A N 1
ATOM 3012 C CA . LEU A 1 363 ? -32.051 8.191 12.000 1.00 75.00 363 LEU A CA 1
ATOM 3013 C C . LEU A 1 363 ? -33.524 8.621 12.015 1.00 75.00 363 LEU A C 1
ATOM 3015 O O . LEU A 1 363 ? -34.337 8.006 12.699 1.00 75.00 363 LEU A O 1
ATOM 3019 N N . GLU A 1 364 ? -33.886 9.622 11.214 1.00 76.25 364 GLU A N 1
ATOM 3020 C CA . GLU A 1 364 ? -35.272 10.063 11.032 1.00 76.25 364 GLU A CA 1
ATOM 3021 C C . GLU A 1 364 ? -36.104 9.125 10.135 1.00 76.25 364 GLU A C 1
ATOM 3023 O O . GLU A 1 364 ? -37.330 9.254 10.089 1.00 76.25 364 GLU A O 1
ATOM 3028 N N . ASN A 1 365 ? -35.479 8.169 9.430 1.00 76.19 365 ASN A N 1
ATOM 3029 C CA . ASN A 1 365 ? -36.167 7.271 8.500 1.00 76.19 365 ASN A CA 1
ATOM 3030 C C . ASN A 1 365 ? -36.298 5.829 9.046 1.00 76.19 365 ASN A C 1
ATOM 3032 O O . ASN A 1 365 ? -35.396 5.002 8.862 1.00 76.19 365 ASN A O 1
ATOM 3036 N N . PRO A 1 366 ? -37.448 5.466 9.648 1.00 62.25 366 PRO A N 1
ATOM 3037 C CA . PRO A 1 366 ? -37.630 4.174 10.313 1.00 62.25 366 PRO A CA 1
ATOM 3038 C C . PRO A 1 366 ? -37.605 2.969 9.358 1.00 62.25 366 PRO A C 1
ATOM 3040 O O . PRO A 1 366 ? -37.347 1.852 9.796 1.00 62.25 366 PRO A O 1
ATOM 3043 N N . ASN A 1 367 ? -37.831 3.168 8.055 1.00 64.81 367 ASN A N 1
ATOM 3044 C CA . ASN A 1 367 ? -37.903 2.072 7.079 1.00 64.81 367 ASN A CA 1
ATOM 3045 C C . ASN A 1 367 ? -36.529 1.576 6.599 1.00 64.81 367 ASN A C 1
ATOM 3047 O O . ASN A 1 367 ? -36.434 0.492 6.028 1.00 64.81 367 ASN A O 1
ATOM 3051 N N . THR A 1 368 ? -35.470 2.360 6.803 1.00 65.94 368 THR A N 1
ATOM 3052 C CA . THR A 1 368 ? -34.099 2.029 6.377 1.00 65.94 368 THR A CA 1
ATOM 3053 C C . THR A 1 368 ? -33.156 1.808 7.554 1.00 65.94 368 THR A C 1
ATOM 3055 O O . THR A 1 368 ? -32.008 1.417 7.358 1.00 65.94 368 THR A O 1
ATOM 3058 N N . PHE A 1 369 ? -33.616 2.032 8.783 1.00 77.25 369 PHE A N 1
ATOM 3059 C CA . PHE A 1 369 ? -32.769 2.007 9.964 1.00 77.25 369 PHE A CA 1
ATOM 3060 C C . PHE A 1 369 ? -32.138 0.625 10.216 1.00 77.25 369 PHE A C 1
ATOM 3062 O O . PHE A 1 369 ? -32.825 -0.389 10.339 1.00 77.25 369 PHE A O 1
ATOM 3069 N N . LYS A 1 370 ? -30.804 0.598 10.319 1.00 82.94 370 LYS A N 1
ATOM 3070 C CA . LYS A 1 370 ? -30.010 -0.553 10.762 1.00 82.94 370 LYS A CA 1
ATOM 3071 C C . LYS A 1 370 ? -29.097 -0.087 11.888 1.00 82.94 370 LYS A C 1
ATOM 3073 O O . LYS A 1 370 ? -28.120 0.617 11.642 1.00 82.94 370 LYS A O 1
ATOM 3078 N N . GLU A 1 371 ? -29.413 -0.488 13.113 1.00 79.88 371 GLU A N 1
ATOM 3079 C CA . GLU A 1 371 ? -28.698 -0.039 14.312 1.00 79.88 371 GLU A CA 1
ATOM 3080 C C . GLU A 1 371 ? -27.193 -0.359 14.253 1.00 79.88 371 GLU A C 1
ATOM 3082 O O . GLU A 1 371 ? -26.364 0.494 14.553 1.00 79.88 371 GLU A O 1
ATOM 3087 N N . GLU A 1 372 ? -26.829 -1.559 13.788 1.00 82.31 372 GLU A N 1
ATOM 3088 C CA . GLU A 1 372 ? -25.434 -2.012 13.680 1.00 82.31 372 GLU A CA 1
ATOM 3089 C C . GLU A 1 372 ? -24.610 -1.176 12.689 1.00 82.31 372 GLU A C 1
ATOM 3091 O O . GLU A 1 372 ? -23.445 -0.875 12.947 1.00 82.31 372 GLU A O 1
ATOM 3096 N N . TYR A 1 373 ? -25.222 -0.762 11.578 1.00 84.75 373 TYR A N 1
ATOM 3097 C CA . TYR A 1 373 ? -24.590 0.102 10.580 1.00 84.75 373 TYR A CA 1
ATOM 3098 C C . TYR A 1 373 ? -24.245 1.469 11.180 1.00 84.75 373 TYR A C 1
ATOM 3100 O O . TYR A 1 373 ? -23.112 1.937 11.073 1.00 84.75 373 TYR A O 1
ATOM 3108 N N . ILE A 1 374 ? -25.199 2.073 11.893 1.00 84.56 374 ILE A N 1
ATOM 3109 C CA . ILE A 1 374 ? -24.993 3.365 12.554 1.00 84.56 374 ILE A CA 1
ATOM 3110 C C . ILE A 1 374 ? -23.980 3.247 13.689 1.00 84.56 374 ILE A C 1
ATOM 3112 O O . ILE A 1 374 ? -23.110 4.103 13.815 1.00 84.56 374 ILE A O 1
ATOM 3116 N N . ALA A 1 375 ? -24.021 2.163 14.463 1.00 83.31 375 ALA A N 1
ATOM 3117 C CA . ALA A 1 375 ? -23.046 1.901 15.514 1.00 83.31 375 ALA A CA 1
ATOM 3118 C C . ALA A 1 375 ? -21.603 1.882 14.966 1.00 83.31 375 ALA A C 1
ATOM 3120 O O . ALA A 1 375 ? -20.709 2.493 15.553 1.00 83.31 375 ALA A O 1
ATOM 3121 N N . ILE A 1 376 ? -21.376 1.247 13.810 1.00 85.62 376 ILE A N 1
ATOM 3122 C CA . ILE A 1 376 ? -20.063 1.213 13.146 1.00 85.62 376 ILE A CA 1
ATOM 3123 C C . ILE A 1 376 ? -19.626 2.608 12.698 1.00 85.62 376 ILE A C 1
ATOM 3125 O O . ILE A 1 376 ? -18.478 2.982 12.941 1.00 85.62 376 ILE A O 1
ATOM 3129 N N . LEU A 1 377 ? -20.525 3.386 12.090 1.00 85.62 377 LEU A N 1
ATOM 3130 C CA . LEU A 1 377 ? -20.225 4.756 11.671 1.00 85.62 377 LEU A CA 1
ATOM 3131 C C . LEU A 1 377 ? -19.907 5.656 12.871 1.00 85.62 377 LEU A C 1
ATOM 3133 O O . LEU A 1 377 ? -18.891 6.343 12.850 1.00 85.62 377 LEU A O 1
ATOM 3137 N N . CYS A 1 378 ? -20.716 5.606 13.935 1.00 81.62 378 CYS A N 1
ATOM 3138 C CA . CYS A 1 378 ? -20.481 6.320 15.195 1.00 81.62 378 CYS A CA 1
ATOM 3139 C C . CYS A 1 378 ? -19.102 6.011 15.771 1.00 81.62 378 CYS A C 1
ATOM 3141 O O . CYS A 1 378 ? -18.344 6.931 16.072 1.00 81.62 378 CYS A O 1
ATOM 3143 N N . LYS A 1 379 ? -18.751 4.725 15.871 1.00 84.12 379 LYS A N 1
ATOM 3144 C CA . LYS A 1 379 ? -17.434 4.309 16.354 1.00 84.12 379 LYS A CA 1
ATOM 3145 C C . LYS A 1 379 ? -16.308 4.850 15.473 1.00 84.12 379 LYS A C 1
ATOM 3147 O O . LYS A 1 379 ? -15.383 5.461 15.993 1.00 84.12 379 LYS A O 1
ATOM 3152 N N . TRP A 1 380 ? -16.415 4.673 14.158 1.00 84.62 380 TRP A N 1
ATOM 3153 C CA . TRP A 1 380 ? -15.416 5.145 13.199 1.00 84.62 380 TRP A CA 1
ATOM 3154 C C . TRP A 1 380 ? -15.217 6.669 13.258 1.00 84.62 380 TRP A C 1
ATOM 3156 O O . TRP A 1 380 ? -14.080 7.134 13.254 1.00 84.62 380 TRP A O 1
ATOM 3166 N N . MET A 1 381 ? -16.294 7.456 13.376 1.00 80.31 381 MET A N 1
ATOM 3167 C CA . MET A 1 381 ? -16.190 8.918 13.480 1.00 80.31 381 MET A CA 1
ATOM 3168 C C . MET A 1 381 ? -15.466 9.357 14.752 1.00 80.31 381 MET A C 1
ATOM 3170 O O . MET A 1 381 ? -14.618 10.237 14.664 1.00 80.31 381 MET A O 1
ATOM 3174 N N . ILE A 1 382 ? -15.762 8.740 15.904 1.00 77.06 382 ILE A N 1
ATOM 3175 C CA . ILE A 1 382 ? -15.090 9.042 17.184 1.00 77.06 382 ILE A CA 1
ATOM 3176 C C . ILE A 1 382 ? -13.607 8.668 17.117 1.00 77.06 382 ILE A C 1
ATOM 3178 O O . ILE A 1 382 ? -12.748 9.409 17.587 1.00 77.06 382 ILE A O 1
ATOM 3182 N N . GLU A 1 383 ? -13.295 7.511 16.532 1.00 76.81 383 GLU A N 1
ATOM 3183 C CA . GLU A 1 383 ? -11.912 7.061 16.387 1.00 76.81 383 GLU A CA 1
ATOM 3184 C C . GLU A 1 383 ? -11.112 7.991 15.459 1.00 76.81 383 GLU A C 1
ATOM 3186 O O . GLU A 1 383 ? -9.941 8.240 15.732 1.00 76.81 383 GLU A O 1
ATOM 3191 N N . ASN A 1 384 ? -11.732 8.558 14.417 1.00 73.25 384 ASN A N 1
ATOM 3192 C CA . ASN A 1 384 ? -11.072 9.461 13.465 1.00 73.25 384 ASN A CA 1
ATOM 3193 C C . ASN A 1 384 ? -11.077 10.945 13.864 1.00 73.25 384 ASN A C 1
ATOM 3195 O O . ASN A 1 384 ? -10.207 11.694 13.413 1.00 73.25 384 ASN A O 1
ATOM 3199 N N . SER A 1 385 ? -12.016 11.406 14.694 1.00 66.00 385 SER A N 1
ATOM 3200 C CA . SER A 1 385 ? -12.128 12.820 15.082 1.00 66.00 385 SER A CA 1
ATOM 3201 C C . SER A 1 385 ? -10.940 13.318 15.913 1.00 66.00 385 SER A C 1
ATOM 3203 O O . SER A 1 385 ? -10.719 14.522 15.987 1.00 66.00 385 SER A O 1
ATOM 3205 N N . ILE A 1 386 ? -10.141 12.414 16.487 1.00 53.84 386 ILE A N 1
ATOM 3206 C CA . ILE A 1 386 ? -9.015 12.747 17.379 1.00 53.84 386 ILE A CA 1
ATOM 3207 C C . ILE A 1 386 ? -7.659 12.722 16.675 1.00 53.84 386 ILE A C 1
ATOM 3209 O O . ILE A 1 386 ? -6.710 13.351 17.133 1.00 53.84 386 ILE A O 1
ATOM 3213 N N . TRP A 1 387 ? -7.579 12.111 15.492 1.00 49.53 387 TRP A N 1
ATOM 3214 C CA . TRP A 1 387 ? -6.362 12.149 14.672 1.00 49.53 387 TRP A CA 1
ATOM 3215 C C . TRP A 1 387 ? -6.099 13.522 14.048 1.00 49.53 387 TRP A C 1
ATOM 3217 O O . TRP A 1 387 ? -4.991 13.791 13.587 1.00 49.53 387 TRP A O 1
ATOM 3227 N N . ASN A 1 388 ? -7.090 14.412 14.077 1.00 48.50 388 ASN A N 1
ATOM 3228 C CA . ASN A 1 388 ? -6.964 15.773 13.592 1.00 48.50 388 ASN A CA 1
ATOM 3229 C C . ASN A 1 388 ? -6.804 16.710 14.785 1.00 48.50 388 ASN A C 1
ATOM 3231 O O . ASN A 1 388 ? -7.770 17.304 15.244 1.00 48.50 388 ASN A O 1
ATOM 3235 N N . GLY A 1 389 ? -5.569 16.868 15.273 1.00 44.94 389 GLY A N 1
ATOM 3236 C CA . GLY A 1 389 ? -5.180 17.828 16.322 1.00 44.94 389 GLY A CA 1
ATOM 3237 C C . GLY A 1 389 ? -5.391 19.311 15.965 1.00 44.94 389 GLY A C 1
ATOM 3238 O O . GLY A 1 389 ? -4.713 20.184 16.507 1.00 44.94 389 GLY A O 1
ATOM 3239 N N . LYS A 1 390 ? -6.303 19.617 15.039 1.00 48.56 390 LYS A N 1
ATOM 3240 C CA . LYS A 1 390 ? -6.786 20.958 14.734 1.00 48.56 390 LYS A CA 1
ATOM 3241 C C . LYS A 1 390 ? -8.147 21.125 15.400 1.00 48.56 390 LYS A C 1
ATOM 3243 O O . LYS A 1 390 ? -9.065 20.355 15.145 1.00 48.56 390 LYS A O 1
ATOM 3248 N N . LYS A 1 391 ? -8.246 22.126 16.276 1.00 47.66 391 LYS A N 1
ATOM 3249 C CA . LYS A 1 391 ? -9.515 22.634 16.805 1.00 47.66 391 LYS A CA 1
ATOM 3250 C C . LYS A 1 391 ? -10.313 23.235 15.644 1.00 47.66 391 LYS A C 1
ATOM 3252 O O . LYS A 1 391 ? -10.204 24.431 15.399 1.00 47.66 391 LYS A O 1
ATOM 3257 N N . ASP A 1 392 ? -11.032 22.398 14.911 1.00 52.22 392 ASP A N 1
ATOM 3258 C CA . ASP A 1 392 ? -11.959 22.826 13.868 1.00 52.22 392 ASP A CA 1
ATOM 3259 C C . ASP A 1 392 ? -13.384 22.704 14.426 1.00 52.22 392 ASP A C 1
ATOM 3261 O O . ASP A 1 392 ? -13.735 21.648 14.945 1.00 52.22 392 ASP A O 1
ATOM 3265 N N . ASP A 1 393 ? -14.213 23.743 14.275 1.00 50.31 393 ASP A N 1
ATOM 3266 C CA . ASP A 1 393 ? -15.583 23.861 14.829 1.00 50.31 393 ASP A CA 1
ATOM 3267 C C . ASP A 1 393 ? -16.510 22.664 14.520 1.00 50.31 393 ASP A C 1
ATOM 3269 O O . ASP A 1 393 ? -17.490 22.411 15.218 1.00 50.31 393 ASP A O 1
ATOM 3273 N N . PHE A 1 394 ? -16.184 21.882 13.487 1.00 53.12 394 PHE A N 1
ATOM 3274 C CA . PHE A 1 394 ? -16.884 20.644 13.147 1.00 53.12 394 PHE A CA 1
ATOM 3275 C C . PHE A 1 394 ? -16.801 19.573 14.248 1.00 53.12 394 PHE A C 1
ATOM 3277 O O . PHE A 1 394 ? -17.692 18.725 14.335 1.00 53.12 394 PHE A O 1
ATOM 3284 N N . SER A 1 395 ? -15.759 19.586 15.091 1.00 62.69 395 SER A N 1
ATOM 3285 C CA . SER A 1 395 ? -15.675 18.658 16.220 1.00 62.69 395 SER A CA 1
ATOM 3286 C C . SER A 1 395 ? -16.888 18.795 17.131 1.00 62.69 395 SER A C 1
ATOM 3288 O O . SER A 1 395 ? -17.474 17.786 17.513 1.00 62.69 395 SER A O 1
ATOM 3290 N N . ASP A 1 396 ? -17.311 20.022 17.422 1.00 66.88 396 ASP A N 1
ATOM 3291 C CA . ASP A 1 396 ? -18.241 20.292 18.513 1.00 66.88 396 ASP A CA 1
ATOM 3292 C C . ASP A 1 396 ? -19.673 19.876 18.146 1.00 66.88 396 ASP A C 1
ATOM 3294 O O . ASP A 1 396 ? -20.295 19.125 18.896 1.00 66.88 396 ASP A O 1
ATOM 3298 N N . GLU A 1 397 ? -20.163 20.223 16.949 1.00 70.12 397 GLU A N 1
ATOM 3299 C CA . GLU A 1 397 ? -21.497 19.803 16.480 1.00 70.12 397 GLU A CA 1
ATOM 3300 C C . GLU A 1 397 ? -21.618 18.280 16.300 1.00 70.12 397 GLU A C 1
ATOM 3302 O O . GLU A 1 397 ? -22.656 17.680 16.603 1.00 70.12 397 GLU A O 1
ATOM 3307 N N . LEU A 1 398 ? -20.560 17.631 15.803 1.00 70.00 398 LEU A N 1
ATOM 3308 C CA . LEU A 1 398 ? -20.533 16.178 15.654 1.00 70.00 398 LEU A CA 1
ATOM 3309 C C . LEU A 1 398 ? -20.499 15.488 17.023 1.00 70.00 398 LEU A C 1
ATOM 3311 O O . LEU A 1 398 ? -21.226 14.513 17.227 1.00 70.00 398 LEU A O 1
ATOM 3315 N N . TYR A 1 399 ? -19.705 15.994 17.971 1.00 71.06 399 TYR A N 1
ATOM 3316 C CA . TYR A 1 399 ? -19.673 15.465 19.333 1.00 71.06 399 TYR A CA 1
ATOM 3317 C C . TYR A 1 399 ? -21.010 15.657 20.044 1.00 71.06 399 TYR A C 1
ATOM 3319 O O . TYR A 1 399 ? -21.499 14.700 20.640 1.00 71.06 399 TYR A O 1
ATOM 3327 N N . GLU A 1 400 ? -21.642 16.827 19.945 1.00 75.94 400 GLU A N 1
ATOM 3328 C CA . GLU A 1 400 ? -22.975 17.065 20.508 1.00 75.94 400 GLU A CA 1
ATOM 3329 C C . GLU A 1 400 ? -24.005 16.084 19.942 1.00 75.94 400 GLU A C 1
ATOM 3331 O O . GLU A 1 400 ? -24.778 15.477 20.691 1.00 75.94 400 GLU A O 1
ATOM 3336 N N . TYR A 1 401 ? -23.978 15.857 18.627 1.00 78.31 401 TYR A N 1
ATOM 3337 C CA . TYR A 1 401 ? -24.884 14.913 17.989 1.00 78.31 401 TYR A CA 1
ATOM 3338 C C . TYR A 1 401 ? -24.636 13.468 18.444 1.00 78.31 401 TYR A C 1
ATOM 3340 O O . TYR A 1 401 ? -25.575 12.772 18.832 1.00 78.31 401 TYR A O 1
ATOM 3348 N N . ILE A 1 402 ? -23.383 13.012 18.473 1.00 75.38 402 ILE A N 1
ATOM 3349 C CA . ILE A 1 402 ? -23.025 11.667 18.948 1.00 75.38 402 ILE A CA 1
ATOM 3350 C C . ILE A 1 402 ? -23.384 11.488 20.431 1.00 75.38 402 ILE A C 1
ATOM 3352 O O . ILE A 1 402 ? -23.924 10.449 20.813 1.00 75.38 402 ILE A O 1
ATOM 3356 N N . LEU A 1 403 ? -23.150 12.496 21.273 1.00 74.50 403 LEU A N 1
ATOM 3357 C CA . LEU A 1 403 ? -23.537 12.469 22.685 1.00 74.50 403 LEU A CA 1
ATOM 3358 C C . LEU A 1 403 ? -25.059 12.418 22.855 1.00 74.50 403 LEU A C 1
ATOM 3360 O O . LEU A 1 403 ? -25.547 11.704 23.728 1.00 74.50 403 LEU A O 1
ATOM 3364 N N . SER A 1 404 ? -25.829 13.080 21.988 1.00 79.62 404 SER A N 1
ATOM 3365 C CA . SER A 1 404 ? -27.292 12.956 22.005 1.00 79.62 404 SER A CA 1
ATOM 3366 C C . SER A 1 404 ? -27.756 11.509 21.767 1.00 79.62 404 SER A C 1
ATOM 3368 O O . SER A 1 404 ? -28.696 11.045 22.414 1.00 79.62 404 SER A O 1
ATOM 3370 N N . LEU A 1 405 ? -27.042 10.753 20.921 1.00 77.38 405 LEU A N 1
ATOM 3371 C CA . LEU A 1 405 ? -27.319 9.336 20.662 1.00 77.38 405 LEU A CA 1
ATOM 3372 C C . LEU A 1 405 ? -26.949 8.438 21.847 1.00 77.38 405 LEU A C 1
ATOM 3374 O O . LEU A 1 405 ? -27.608 7.424 22.068 1.00 77.38 405 LEU A O 1
ATOM 3378 N N . LEU A 1 406 ? -25.950 8.823 22.647 1.00 73.38 406 LEU A N 1
ATOM 3379 C CA . LEU A 1 406 ? -25.602 8.120 23.885 1.00 73.38 406 LEU A CA 1
ATOM 3380 C C . LEU A 1 406 ? -26.754 8.150 24.904 1.00 73.38 406 LEU A C 1
ATOM 3382 O O . LEU A 1 406 ? -26.938 7.196 25.658 1.00 73.38 406 LEU A O 1
ATOM 3386 N N . HIS A 1 407 ? -27.544 9.225 24.912 1.00 71.31 407 HIS A N 1
ATOM 3387 C CA . HIS A 1 407 ? -28.685 9.395 25.814 1.00 71.31 407 HIS A CA 1
ATOM 3388 C C . HIS A 1 407 ? -29.984 8.756 25.302 1.00 71.31 407 HIS A C 1
ATOM 3390 O O . HIS A 1 407 ? -30.968 8.702 26.041 1.00 71.31 407 HIS A O 1
ATOM 3396 N N . ASN A 1 408 ? -30.004 8.243 24.069 1.00 73.12 408 ASN A N 1
ATOM 3397 C CA . ASN A 1 408 ? -31.174 7.575 23.516 1.00 73.12 408 ASN A CA 1
ATOM 3398 C C . ASN A 1 408 ? -31.178 6.082 23.886 1.00 73.12 408 ASN A C 1
ATOM 3400 O O . ASN A 1 408 ? -30.410 5.296 23.330 1.00 73.12 408 ASN A O 1
ATOM 3404 N N . HIS A 1 409 ? -32.035 5.692 24.836 1.00 64.12 409 HIS A N 1
ATOM 3405 C CA . HIS A 1 409 ? -32.121 4.325 25.369 1.00 64.12 409 HIS A CA 1
ATOM 3406 C C . HIS A 1 409 ? -32.631 3.275 24.372 1.00 64.12 409 HIS A C 1
ATOM 3408 O O . HIS A 1 409 ? -32.472 2.083 24.636 1.00 64.12 409 HIS A O 1
ATOM 3414 N N . ASP A 1 410 ? -33.181 3.695 23.232 1.00 71.62 410 ASP A N 1
ATOM 3415 C CA . ASP A 1 410 ? -33.735 2.785 22.229 1.00 71.62 410 ASP A CA 1
ATOM 3416 C C . ASP A 1 410 ? -32.649 2.101 21.372 1.00 71.62 410 ASP A C 1
ATOM 3418 O O . ASP A 1 410 ? -32.934 1.108 20.704 1.00 71.62 410 ASP A O 1
ATOM 3422 N N . PHE A 1 411 ? -31.392 2.575 21.420 1.00 76.88 411 PHE A N 1
ATOM 3423 C CA . PHE A 1 411 ? -30.300 2.104 20.553 1.00 76.88 411 PHE A CA 1
ATOM 3424 C C . PHE A 1 411 ? -29.052 1.641 21.327 1.00 76.88 411 PHE A C 1
ATOM 3426 O O . PHE A 1 411 ? -27.996 2.285 21.334 1.00 76.88 411 PHE A O 1
ATOM 3433 N N . LEU A 1 412 ? -29.157 0.490 21.992 1.00 77.19 412 LEU A N 1
ATOM 3434 C CA . LEU A 1 412 ? -28.111 -0.063 22.859 1.00 77.19 412 LEU A CA 1
ATOM 3435 C C . LEU A 1 412 ? -26.774 -0.347 22.139 1.00 77.19 412 LEU A C 1
ATOM 3437 O O . LEU A 1 412 ? -25.708 -0.201 22.741 1.00 77.19 412 LEU A O 1
ATOM 3441 N N . GLN A 1 413 ? -26.789 -0.775 20.874 1.00 77.31 413 GLN A N 1
ATOM 3442 C CA . GLN A 1 413 ? -25.567 -1.039 20.102 1.00 77.31 413 GLN A CA 1
ATOM 3443 C C . GLN A 1 413 ? -24.843 0.252 19.734 1.00 77.31 413 GLN A C 1
ATOM 3445 O O . GLN A 1 413 ? -23.613 0.295 19.790 1.00 77.31 413 GLN A O 1
ATOM 3450 N N . ILE A 1 414 ? -25.590 1.316 19.427 1.00 80.81 414 ILE A N 1
ATOM 3451 C CA . ILE A 1 414 ? -25.020 2.643 19.176 1.00 80.81 414 ILE A CA 1
ATOM 3452 C C . ILE A 1 414 ? -24.321 3.142 20.445 1.00 80.81 414 ILE A C 1
ATOM 3454 O O . ILE A 1 414 ? -23.152 3.517 20.389 1.00 80.81 414 ILE A O 1
ATOM 3458 N N . GLN A 1 415 ? -24.970 3.035 21.610 1.00 72.62 415 GLN A N 1
ATOM 3459 C CA . GLN A 1 415 ? -24.367 3.409 22.896 1.00 72.62 415 GLN A CA 1
ATOM 3460 C C . GLN A 1 415 ? -23.071 2.638 23.187 1.00 72.62 415 GLN A C 1
ATOM 3462 O O . GLN A 1 415 ? -22.055 3.233 23.553 1.00 72.62 415 GLN A O 1
ATOM 3467 N N . LYS A 1 416 ? -23.077 1.311 22.989 1.00 77.00 416 LYS A N 1
ATOM 3468 C CA . LYS A 1 416 ? -21.884 0.466 23.166 1.00 77.00 416 LYS A CA 1
ATOM 3469 C C . LYS A 1 416 ? -20.753 0.861 22.224 1.00 77.00 416 LYS A C 1
ATOM 3471 O O . LYS A 1 416 ? -19.595 0.878 22.636 1.00 77.00 416 LYS A O 1
ATOM 3476 N N . ALA A 1 417 ? -21.074 1.162 20.970 1.00 79.19 417 ALA A N 1
ATOM 3477 C CA . ALA A 1 417 ? -20.092 1.550 19.972 1.00 79.19 417 ALA A CA 1
ATOM 3478 C C . ALA A 1 417 ? -19.469 2.918 20.278 1.00 79.19 417 ALA A C 1
ATOM 3480 O O . ALA A 1 417 ? -18.250 3.052 20.190 1.00 79.19 417 ALA A O 1
ATOM 3481 N N . ILE A 1 418 ? -20.277 3.881 20.733 1.00 73.56 418 ILE A N 1
ATOM 3482 C CA . ILE A 1 418 ? -19.814 5.192 21.200 1.00 73.56 418 ILE A CA 1
ATOM 3483 C C . ILE A 1 418 ? -18.867 5.032 22.395 1.00 73.56 418 ILE A C 1
ATOM 3485 O O . ILE A 1 418 ? -17.736 5.516 22.359 1.00 73.56 418 ILE A O 1
ATOM 3489 N N . ALA A 1 419 ? -19.285 4.289 23.426 1.00 74.06 419 ALA A N 1
ATOM 3490 C CA . ALA A 1 419 ? -18.458 4.033 24.605 1.00 74.06 419 ALA A CA 1
ATOM 3491 C C . ALA A 1 419 ? -17.146 3.305 24.251 1.00 74.06 419 ALA A C 1
ATOM 3493 O O . ALA A 1 419 ? -16.083 3.653 24.763 1.00 74.06 419 ALA A O 1
ATOM 3494 N N . SER A 1 420 ? -17.200 2.326 23.339 1.00 75.94 420 SER A N 1
ATOM 3495 C CA . SER A 1 420 ? -16.012 1.628 22.835 1.00 75.94 420 SER A CA 1
ATOM 3496 C C . SER A 1 420 ? -15.075 2.551 22.057 1.00 75.94 420 SER A C 1
ATOM 3498 O O . SER A 1 420 ? -13.865 2.404 22.210 1.00 75.94 420 SER A O 1
ATOM 3500 N N . GLY A 1 421 ? -15.604 3.450 21.223 1.00 71.19 421 GLY A N 1
ATOM 3501 C CA . GLY A 1 421 ? -14.807 4.412 20.458 1.00 71.19 421 GLY A CA 1
ATOM 3502 C C . GLY A 1 421 ? -14.072 5.381 21.380 1.00 71.19 421 GLY A C 1
ATOM 3503 O O . GLY A 1 421 ? -12.857 5.529 21.275 1.00 71.19 421 GLY A O 1
ATOM 3504 N N . PHE A 1 422 ? -14.775 5.949 22.367 1.00 71.25 422 PHE A N 1
ATOM 3505 C CA . PHE A 1 422 ? -14.151 6.797 23.386 1.00 71.25 422 PHE A CA 1
ATOM 3506 C C . PHE A 1 422 ? -13.102 6.038 24.205 1.00 71.25 422 PHE A C 1
ATOM 3508 O O . PHE A 1 422 ? -12.012 6.553 24.429 1.00 71.25 422 PHE A O 1
ATOM 3515 N N . SER A 1 423 ? -13.379 4.795 24.611 1.00 70.25 423 SER A N 1
ATOM 3516 C CA . SER A 1 423 ? -12.387 3.979 25.319 1.00 70.25 423 SER A CA 1
ATOM 3517 C C . SER A 1 423 ? -11.124 3.755 24.487 1.00 70.25 423 SER A C 1
ATOM 3519 O O . SER A 1 423 ? -10.036 3.894 25.032 1.00 70.25 423 SER A O 1
ATOM 3521 N N . PHE A 1 424 ? -11.256 3.424 23.196 1.00 70.94 424 PHE A N 1
ATOM 3522 C CA . PHE A 1 424 ? -10.119 3.222 22.289 1.00 70.94 424 PHE A CA 1
ATOM 3523 C C . PHE A 1 424 ? -9.262 4.482 22.174 1.00 70.94 424 PHE A C 1
ATOM 3525 O O . PHE A 1 424 ? -8.034 4.425 22.260 1.00 70.94 424 PHE A O 1
ATOM 3532 N N . VAL A 1 425 ? -9.926 5.623 22.018 1.00 63.59 425 VAL A N 1
ATOM 3533 C CA . VAL A 1 425 ? -9.308 6.943 21.993 1.00 63.59 425 VAL A CA 1
ATOM 3534 C C . VAL A 1 425 ? -8.494 7.193 23.259 1.00 63.59 425 VAL A C 1
ATOM 3536 O O . VAL A 1 425 ? -7.303 7.473 23.158 1.00 63.59 425 VAL A O 1
ATOM 3539 N N . PHE A 1 426 ? -9.106 7.062 24.440 1.00 63.56 426 PHE A N 1
ATOM 3540 C CA . PHE A 1 426 ? -8.441 7.391 25.702 1.00 63.56 426 PHE A CA 1
ATOM 3541 C C . PHE A 1 426 ? -7.248 6.472 25.974 1.00 63.56 426 PHE A C 1
ATOM 3543 O O . PHE A 1 426 ? -6.233 6.934 26.477 1.00 63.56 426 PHE A O 1
ATOM 3550 N N . THR A 1 427 ? -7.323 5.199 25.572 1.00 61.22 427 THR A N 1
ATOM 3551 C CA . THR A 1 427 ? -6.204 4.254 25.720 1.00 61.22 427 THR A CA 1
ATOM 3552 C C . THR A 1 427 ? -5.052 4.486 24.745 1.00 61.22 427 THR A C 1
ATOM 3554 O O . THR A 1 427 ? -3.920 4.142 25.062 1.00 61.22 427 THR A O 1
ATOM 3557 N N . ASN A 1 428 ? -5.314 5.033 23.555 1.00 55.50 428 ASN A N 1
ATOM 3558 C CA . ASN A 1 428 ? -4.268 5.259 22.554 1.00 55.50 428 ASN A CA 1
ATOM 3559 C C . ASN A 1 428 ? -3.664 6.663 22.626 1.00 55.50 428 ASN A C 1
ATOM 3561 O O . ASN A 1 428 ? -2.554 6.849 22.139 1.00 55.50 428 ASN A O 1
ATOM 3565 N N . TYR A 1 429 ? -4.348 7.630 23.241 1.00 49.09 429 TYR A N 1
ATOM 3566 C CA . TYR A 1 429 ? -3.830 8.988 23.431 1.00 49.09 429 TYR A CA 1
ATOM 3567 C C . TYR A 1 429 ? -2.553 9.004 24.296 1.00 49.09 429 TYR A C 1
ATOM 3569 O O . TYR A 1 429 ? -1.638 9.773 24.027 1.00 49.09 429 TYR A O 1
ATOM 3577 N N . GLU A 1 430 ? -2.434 8.082 25.260 1.00 39.22 430 GLU A N 1
ATOM 3578 C CA . GLU A 1 430 ? -1.256 7.944 26.136 1.00 39.22 430 GLU A CA 1
ATOM 3579 C C . GLU A 1 430 ? 0.018 7.445 25.416 1.00 39.22 430 GLU A C 1
ATOM 3581 O O . GLU A 1 430 ? 1.106 7.567 25.967 1.00 39.22 430 GLU A O 1
ATOM 3586 N N . MET A 1 431 ? -0.068 6.920 24.183 1.00 36.22 431 MET A N 1
ATOM 3587 C CA . MET A 1 431 ? 1.102 6.437 23.421 1.00 36.22 431 MET A CA 1
ATOM 3588 C C . MET A 1 431 ? 1.705 7.467 22.449 1.00 36.22 431 MET A C 1
ATOM 3590 O O . MET A 1 431 ? 2.675 7.146 21.763 1.00 36.22 431 MET A O 1
ATOM 3594 N N . TYR A 1 432 ? 1.146 8.677 22.356 1.00 37.38 432 TYR A N 1
ATOM 3595 C CA . TYR A 1 432 ? 1.573 9.698 21.385 1.00 37.38 432 TYR A CA 1
ATOM 3596 C C . TYR A 1 432 ? 2.025 11.028 22.021 1.00 37.38 432 TYR A C 1
ATOM 3598 O O . TYR A 1 432 ? 2.275 11.984 21.288 1.00 37.38 432 TYR A O 1
ATOM 3606 N N . GLU A 1 433 ? 2.167 11.088 23.353 1.00 29.98 433 GLU A N 1
ATOM 3607 C CA . GLU A 1 433 ? 2.752 12.229 24.088 1.00 29.98 433 GLU A CA 1
ATOM 3608 C C . GLU A 1 433 ? 4.213 12.007 24.566 1.00 29.98 433 GLU A C 1
ATOM 3610 O O . GLU A 1 433 ? 4.696 12.771 25.401 1.00 29.98 433 GLU A O 1
ATOM 3615 N N . GLU A 1 434 ? 4.957 11.035 24.010 1.00 28.72 434 GLU A N 1
ATOM 3616 C CA . GLU A 1 434 ? 6.429 10.930 24.181 1.00 28.72 434 GLU A CA 1
ATOM 3617 C C . GLU A 1 434 ? 7.226 11.330 22.931 1.00 28.72 434 GLU A C 1
ATOM 3619 O O . GLU A 1 434 ? 6.977 10.759 21.841 1.00 28.72 434 GLU A O 1
#

Secondary structure (DSSP, 8-state):
-HHHHHHHHHHH--SS--S-HHHHHHHHHHHHHHHHHHGGGS-HHHHHHHHHHHGGGTTT-HHHHHHHHHHHHHHHHH-GGGHHHHHHHHHTTT-GGGHHHHHHHHHH-S-GGGGGG-SHHHHHHHHHH-S---HHHHHHHHHHHHHHHHHHHHHHHHHHHHHHHTTTTSSHHHHHHTTT--SS-EEE-HHHHHHHHHHHTSS--TTHHHHHHHHHTEEEE-GGGHHHHGGGGGGGG-TTTHHHHHHHHHHHHHTT---HHHHHHHHHTGGGGGGS-THHHHHHHHH-SS--HHHHHHHHHHHHHH-TTGGG--EEE--HHHHHHHHHHHHHS-TTSPPSGGGEEEE-HHHHHHHHHHHHHHHT-TTT--HHHHHHHHHHHHHHHTS--S--THHHHHHHHHHHHHT-TT-HHHHHHHHHHHHHHHHHHTTS--

pLDDT: mean 71.21, std 16.04, range [28.72, 93.38]

Foldseek 3Di:
DVLLVVLLVLLPDPPDNPDDPVVSVVSLVVSLVVLLVCLLVDQLLVLLVSLLSNCVCCVVCVVSSLSSLVSSLVNLVVPVVCVLVSLLSVVVSVDPSCVVVNVVVVVVDPPCVLSPPDDLVVLVVVVVVDPDDDPVCCVSSVVVNVVVVVVVVVVVVVVVVVVVVVVPPPCVVLCVVQDDDPDLAGEAELVNLVSVLVVVPDPDCVCLVVVLVVLLSHQHYDPVNLVSLCVLLVCLPPPSRLSSNLSSLLVCQLVQDDDPVSLVSVLSSVVVPVPRPCLSSLQSNLARPRHDLVSNLSVLVSCQVPPPCLLVRAHEHEDLSSVVSLLVCQLVDDLPGDRSCSNYLYYDPVNLVVVVVVLVVQVVDPVSDDLLSLLVVLLSCLLNLVVPPDPDVSSPVNVVVLVVVCPDPVRVSNVVSNVVSVVVVVVCVVVPPD

Radius of gyration: 31.59 Å; chains: 1; bounding box: 91×55×60 Å

Sequence (434 aa):
MLKIFALSVLLDMKDPLIFEIQQRQDLRLEMINSLQILLPNLSLLFATLLFIRCYSLYEYQSVAFHQMAEIIIEKFSNDKPNQEAAFIALKQLRNPEFSNCFLEFIKQKSDLSEIFQLNSSILYECLNKRNSFNSSNTLLLSLIYTTELAFDMQILQMKRNDDEQSRISNWKDLDELWNDLSTNEKIMSVKIAKWITNYLNSPNKNNLSKIIENVLCCLFIEPNALSEIEKWLIYQTDKSLQYMAYYAALQLIIHGSNSSDLFDIIKKNFDCIQKCNFRSLLKRLIESEFVNLSILRQILTLLHENVGYFRQISVYIHRTEVLQLILDLEFERNTSTTPFIIIVKECSYDLRVFLLEYLKKYLENPNTFKEEYIAILCKWMIENSIWNGKKDDFSDELYEYILSLLHNHDFLQIQKAIASGFSFVFTNYEMYEE